Protein AF-A0A945ZBX2-F1 (afdb_mon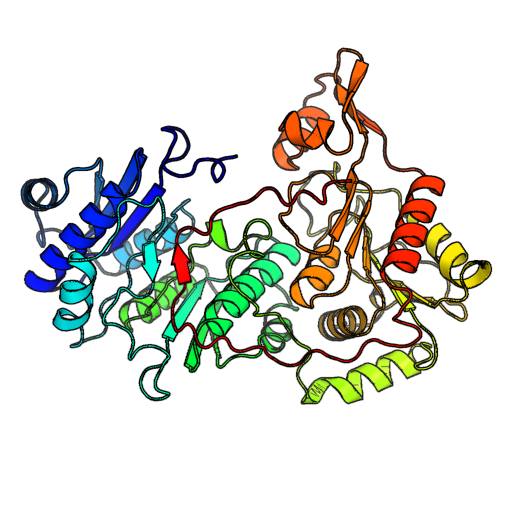omer_lite)

Sequence (472 aa):
RRWIGLGDRPDAPFRILAPLVGRDVKSLDQ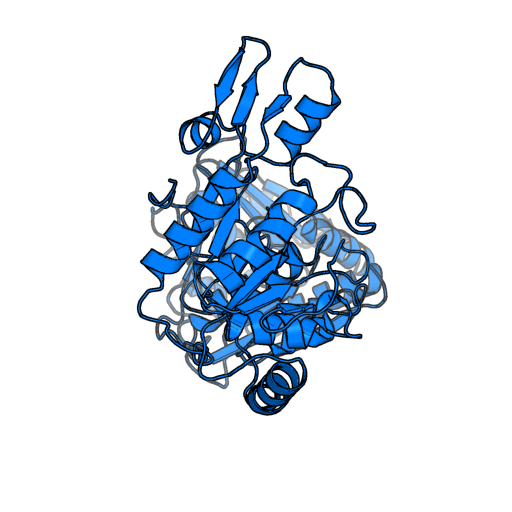VIAFASQMAAVFKYSETKFLADRGSISLEHIAALHSQPFELVFVDDEEVLVETLGDLLYEDVDFILPGDGAGETTRRTEAAIRRLGRAKQFAWPPPGWNRHGGDPSWPFRTLVPLHSISFGDFLGQIYAAAKIAAKFQYSETTFLMHDVHPYQKSLIKFFPYPCKVAVAKTNRGFKNAFVSFYRQGQEFVFPTGYSSDKFVTEMGLGTLIVPSGLRHQADETLCRAGLDPDRWFCCLHFRQPNYRYKAVSNCRDVDPERYLKSIDYVIDDLGGQVVLLGHPEMTTRPARPGFVDLSRLPNNSVLQMCAVARSRFVCCSPTGGGTMAIVLGTPLGVTDHSDFWDIGAAAFMTHTLVKPDGTRLEGQTYFESGWMTTSRTGEKLADGTGFSLIKRSESDLRQAIDHMVRETREVLVWRNYREPTYGPENRFDWPFTIGLNPTFI

Secondary structure (DSSP, 8-state):
-TTTTTTTBTTBPEEEEEE-TT--HHHHHHHHHHHHHHHHTSSSEEEEEEEETTT--HHHHHHH--S-EEEEEE-SHHHHHHHHHHHTTS--SEEPPP--TT-HHHHHHHHTT---SSSSEEESPTT-TTTTTBTTB-EEEEEEE--SSHHHHHHHHHHHHHHHTTSSSEEEEEEEE--STTHHHHGGG--S-EEEEEESSHHHHHHHHHHHHHTT-SEE--GGGSSTTS-GGG-S------HHHHHHHHHHHHHTT--TTS-EEEEE---TT-TTS-S--TT---HHHHHHHHHIIIIIS--EEEE-S-TTS-----BTTEEEGGGSTTTHHHHHHHHHHSS-EEESSSHHHHHHHHHT--EEEEEE-S----TTEEEEEPEEE-TTS-EE-HHHHHHTT---HHHHHHHHHTTSS-EEEPPPHHHHHHHHHHHHHHTTT--SPPPPPPP---S---EEESPP----S---

Structure (mmCIF, N/CA/C/O backbone):
data_AF-A0A945ZBX2-F1
#
_entry.id   AF-A0A945ZBX2-F1
#
loop_
_atom_site.group_PDB
_atom_site.id
_atom_site.type_symbol
_atom_site.label_atom_id
_atom_site.label_alt_id
_atom_site.label_comp_id
_atom_site.label_asym_id
_atom_site.label_entity_id
_atom_site.label_seq_id
_atom_site.pdbx_PDB_ins_code
_atom_site.Cartn_x
_atom_site.Cartn_y
_atom_site.Cartn_z
_atom_site.occupancy
_atom_site.B_iso_or_equiv
_atom_site.auth_seq_id
_atom_site.auth_comp_id
_atom_site.auth_asym_id
_atom_site.auth_atom_id
_atom_site.pdbx_PDB_model_num
ATOM 1 N N . ARG A 1 1 ? 2.105 15.242 -2.838 1.00 59.25 1 ARG A N 1
ATOM 2 C CA . ARG A 1 1 ? 2.509 16.492 -3.534 1.00 59.25 1 ARG A CA 1
ATOM 3 C C . ARG A 1 1 ? 3.197 16.210 -4.861 1.00 59.25 1 ARG A C 1
ATOM 5 O O . ARG A 1 1 ? 2.640 16.659 -5.844 1.00 59.25 1 ARG A O 1
ATOM 12 N N . ARG A 1 2 ? 4.314 15.457 -4.920 1.00 69.44 2 ARG A N 1
ATOM 13 C CA . ARG A 1 2 ? 4.956 15.071 -6.200 1.00 69.44 2 ARG A CA 1
ATOM 14 C C . ARG A 1 2 ? 3.941 14.532 -7.216 1.00 69.44 2 ARG A C 1
ATOM 16 O O . ARG A 1 2 ? 3.861 15.025 -8.325 1.00 69.44 2 ARG A O 1
ATOM 23 N N . TRP A 1 3 ? 3.084 13.619 -6.780 1.00 70.94 3 TRP A N 1
ATOM 24 C CA . TRP A 1 3 ? 2.081 13.007 -7.647 1.00 70.94 3 TRP A CA 1
ATOM 25 C C . TRP A 1 3 ? 0.951 13.931 -8.125 1.00 70.94 3 TRP A C 1
ATOM 27 O O . TRP A 1 3 ? 0.306 13.654 -9.131 1.00 70.94 3 TRP A O 1
ATOM 37 N N . ILE A 1 4 ? 0.710 15.042 -7.419 1.00 71.75 4 ILE A N 1
ATOM 38 C CA . ILE A 1 4 ? -0.280 16.037 -7.837 1.00 71.75 4 ILE A CA 1
ATOM 39 C C . ILE A 1 4 ? 0.365 16.874 -8.944 1.00 71.75 4 ILE A C 1
ATOM 41 O O . ILE A 1 4 ? 1.291 17.653 -8.693 1.00 71.75 4 ILE A O 1
ATOM 45 N N . GLY A 1 5 ? -0.125 16.685 -10.169 1.00 73.88 5 GLY A N 1
ATOM 46 C CA . GLY A 1 5 ? 0.498 17.249 -11.363 1.00 73.88 5 GLY A CA 1
ATOM 47 C C . GLY A 1 5 ? 1.839 16.588 -11.688 1.00 73.88 5 GLY A C 1
ATOM 48 O O . GLY A 1 5 ? 2.775 17.289 -12.078 1.00 73.88 5 GLY A O 1
ATOM 49 N N . LEU A 1 6 ? 1.955 15.267 -11.486 1.00 82.94 6 LEU A N 1
ATOM 50 C CA . LEU A 1 6 ? 3.110 14.498 -11.952 1.00 82.94 6 LEU A CA 1
ATOM 51 C C . LEU A 1 6 ? 3.303 14.723 -13.455 1.00 82.94 6 LEU A C 1
ATOM 53 O O . LEU A 1 6 ? 2.370 14.578 -14.241 1.00 82.94 6 LEU A O 1
ATOM 57 N N . GLY A 1 7 ? 4.512 15.111 -13.839 1.00 86.81 7 GLY A N 1
ATOM 58 C CA . GLY A 1 7 ? 4.860 15.455 -15.209 1.00 86.81 7 GLY A CA 1
ATOM 59 C C . GLY A 1 7 ? 4.321 16.805 -15.695 1.00 86.81 7 GLY A C 1
ATOM 60 O O . GLY A 1 7 ? 4.621 17.198 -16.818 1.00 86.81 7 GLY A O 1
ATOM 61 N N . ASP A 1 8 ? 3.577 17.555 -14.874 1.00 86.62 8 ASP A N 1
ATOM 62 C CA . ASP A 1 8 ? 3.074 18.901 -15.196 1.00 86.62 8 ASP A CA 1
ATOM 63 C C . ASP A 1 8 ? 3.903 20.026 -14.566 1.00 86.62 8 ASP A C 1
ATOM 65 O O . ASP A 1 8 ? 3.742 21.198 -14.932 1.00 86.62 8 ASP A O 1
ATOM 69 N N . ARG A 1 9 ? 4.785 19.691 -13.616 1.00 89.00 9 ARG A N 1
ATOM 70 C CA . ARG A 1 9 ? 5.603 20.650 -12.865 1.00 89.00 9 ARG A CA 1
ATOM 71 C C . ARG A 1 9 ? 7.078 20.223 -12.858 1.00 89.00 9 ARG A C 1
ATOM 73 O O . ARG A 1 9 ? 7.351 19.028 -12.772 1.00 89.00 9 ARG A O 1
ATOM 80 N N . PRO A 1 10 ? 8.031 21.171 -12.912 1.00 89.88 10 PRO A N 1
ATOM 81 C CA . PRO A 1 10 ? 9.458 20.848 -12.962 1.00 89.88 10 PRO A CA 1
ATOM 82 C C . PRO A 1 10 ? 9.982 20.223 -11.660 1.00 89.88 10 PRO A C 1
ATOM 84 O O . PRO A 1 10 ? 10.954 19.484 -11.695 1.00 89.88 10 PRO A O 1
ATOM 87 N N . ASP A 1 11 ? 9.337 20.477 -10.516 1.00 86.00 11 ASP A N 1
ATOM 88 C CA . ASP A 1 11 ? 9.649 19.846 -9.223 1.00 86.00 11 ASP A CA 1
ATOM 89 C C . ASP A 1 11 ? 9.048 18.435 -9.073 1.00 86.00 11 ASP A C 1
ATOM 91 O O . ASP A 1 11 ? 9.233 17.780 -8.046 1.00 86.00 11 ASP A O 1
ATOM 95 N N . ALA A 1 12 ? 8.293 17.974 -10.073 1.00 87.25 12 ALA A N 1
ATOM 96 C CA . ALA A 1 12 ? 7.653 16.667 -10.100 1.00 87.25 12 ALA A CA 1
ATOM 97 C C . ALA A 1 12 ? 7.642 16.069 -11.522 1.00 87.25 12 ALA A C 1
ATOM 99 O O . ALA A 1 12 ? 6.562 15.796 -12.055 1.00 87.25 12 ALA A O 1
ATOM 100 N N . PRO A 1 13 ? 8.814 15.882 -12.156 1.00 92.19 13 PRO A N 1
ATOM 101 C CA . PRO A 1 13 ? 8.886 15.282 -13.481 1.00 92.19 13 PRO A CA 1
ATOM 102 C C . PRO A 1 13 ? 8.440 13.817 -13.437 1.00 92.19 13 PRO A C 1
ATOM 104 O O . PRO A 1 13 ? 8.560 13.153 -12.404 1.00 92.19 13 PRO A O 1
ATOM 107 N N . PHE A 1 14 ? 7.946 13.319 -14.571 1.00 91.44 14 PHE A N 1
ATOM 108 C CA . PHE A 1 14 ? 7.726 11.887 -14.765 1.00 91.44 14 PHE A CA 1
ATOM 109 C C . PHE A 1 14 ? 9.063 11.200 -15.070 1.00 91.44 14 PHE A C 1
ATOM 111 O O . PHE A 1 14 ? 9.711 11.519 -16.068 1.00 91.44 14 PHE A O 1
ATOM 118 N N . ARG A 1 15 ? 9.494 10.283 -14.205 1.00 93.25 15 ARG A N 1
ATOM 119 C CA . ARG A 1 15 ? 10.819 9.654 -14.254 1.00 93.25 15 ARG A CA 1
ATOM 120 C C . ARG A 1 15 ? 10.764 8.271 -14.887 1.00 93.25 15 ARG A C 1
ATOM 122 O O . ARG A 1 15 ? 10.109 7.368 -14.369 1.00 93.25 15 ARG A O 1
ATOM 129 N N . ILE A 1 16 ? 11.495 8.089 -15.977 1.00 93.88 16 ILE A N 1
ATOM 130 C CA . ILE A 1 16 ? 11.540 6.851 -16.756 1.00 93.88 16 ILE A CA 1
ATOM 131 C C . ILE A 1 16 ? 12.914 6.210 -16.584 1.00 93.88 16 ILE A C 1
ATOM 133 O O . ILE A 1 16 ? 13.934 6.843 -16.843 1.00 93.88 16 ILE A O 1
ATOM 137 N N . LEU A 1 17 ? 12.943 4.933 -16.211 1.00 94.56 17 LEU A N 1
ATOM 138 C CA . LEU A 1 17 ? 14.134 4.098 -16.277 1.00 94.56 17 LEU A CA 1
ATOM 139 C C . LEU A 1 17 ? 14.060 3.206 -17.517 1.00 94.56 17 LEU A C 1
ATOM 141 O O . LEU A 1 17 ? 13.134 2.406 -17.672 1.00 94.56 17 LEU A O 1
ATOM 145 N N . ALA A 1 18 ? 15.059 3.329 -18.388 1.00 94.19 18 ALA A N 1
ATOM 146 C CA . ALA A 1 18 ? 15.155 2.626 -19.659 1.00 94.19 18 ALA A CA 1
ATOM 147 C C . ALA A 1 18 ? 16.436 1.771 -19.728 1.00 94.19 18 ALA A C 1
ATOM 149 O O . ALA A 1 18 ? 17.449 2.220 -20.272 1.00 94.19 18 ALA A O 1
ATOM 150 N N . PRO A 1 19 ? 16.432 0.537 -19.186 1.00 92.56 19 PRO A N 1
ATOM 151 C CA . PRO A 1 19 ? 17.583 -0.350 -19.296 1.00 92.56 19 PRO A CA 1
ATOM 152 C C . PRO A 1 19 ? 17.767 -0.854 -20.733 1.00 92.56 19 PRO A C 1
ATOM 154 O O . PRO A 1 19 ? 16.916 -1.554 -21.288 1.00 92.56 19 PRO A O 1
ATOM 157 N N . LEU A 1 20 ? 18.905 -0.495 -21.319 1.00 91.50 20 LEU A N 1
ATOM 158 C CA . LEU A 1 20 ? 19.387 -0.839 -22.658 1.00 91.50 20 LEU A CA 1
ATOM 159 C C . LEU A 1 20 ? 20.362 -2.032 -22.655 1.00 91.50 20 LEU A C 1
ATOM 161 O O . LEU A 1 20 ? 20.727 -2.548 -23.704 1.00 91.50 20 LEU A O 1
ATOM 165 N N . VAL A 1 21 ? 20.771 -2.474 -21.470 1.00 87.38 21 VAL A N 1
ATOM 166 C CA . VAL A 1 21 ? 21.785 -3.511 -21.250 1.00 87.38 21 VAL A CA 1
ATOM 167 C C . VAL A 1 21 ? 21.416 -4.849 -21.892 1.00 87.38 21 VAL A C 1
ATOM 169 O O . VAL A 1 21 ? 20.312 -5.361 -21.690 1.00 87.38 21 VAL A O 1
ATOM 172 N N . GLY A 1 22 ? 22.363 -5.435 -22.627 1.00 83.81 22 GLY A N 1
ATOM 173 C CA . GLY A 1 22 ? 22.236 -6.744 -23.269 1.00 83.81 22 GLY A CA 1
ATOM 174 C C . GLY A 1 22 ? 21.294 -6.792 -24.476 1.00 83.81 22 GLY A C 1
ATOM 175 O O . GLY A 1 22 ? 20.935 -7.888 -24.911 1.00 83.81 22 GLY A O 1
ATOM 176 N N . ARG A 1 23 ? 20.868 -5.640 -25.010 1.00 86.62 23 ARG A N 1
ATOM 177 C CA . ARG A 1 23 ? 19.965 -5.558 -26.168 1.00 86.62 23 ARG A CA 1
ATOM 178 C C . ARG A 1 23 ? 20.738 -5.471 -27.485 1.00 86.62 23 ARG A C 1
ATOM 180 O O . ARG A 1 23 ? 21.802 -4.862 -27.559 1.00 86.62 23 ARG A O 1
ATOM 187 N N . ASP A 1 24 ? 20.176 -6.046 -28.550 1.00 84.94 24 ASP A N 1
ATOM 188 C CA . ASP A 1 24 ? 20.675 -5.812 -29.909 1.00 84.94 24 ASP A CA 1
ATOM 189 C C . ASP A 1 24 ? 20.341 -4.390 -30.400 1.00 84.94 24 ASP A C 1
ATOM 191 O O . ASP A 1 24 ? 19.441 -3.732 -29.877 1.00 84.94 24 ASP A O 1
ATOM 195 N N . VAL A 1 25 ? 21.044 -3.915 -31.435 1.00 82.00 25 VAL A N 1
ATOM 196 C CA . VAL A 1 25 ? 20.898 -2.541 -31.963 1.00 82.00 25 VAL A CA 1
ATOM 197 C C . VAL A 1 25 ? 19.453 -2.205 -32.343 1.00 82.00 25 VAL A C 1
ATOM 199 O O . VAL A 1 25 ? 18.970 -1.116 -32.045 1.00 82.00 25 VAL A O 1
ATOM 202 N N . LYS A 1 26 ? 18.724 -3.145 -32.956 1.00 81.44 26 LYS A N 1
ATOM 203 C CA . LYS A 1 26 ? 17.332 -2.902 -33.354 1.00 81.44 26 LYS A CA 1
ATOM 204 C C . LYS A 1 26 ? 16.434 -2.717 -32.125 1.00 81.44 26 LYS A C 1
ATOM 206 O O . LYS A 1 26 ? 15.546 -1.865 -32.131 1.00 81.44 26 LYS A O 1
ATOM 211 N N . SER A 1 27 ? 16.655 -3.512 -31.087 1.00 83.00 27 SER A N 1
ATOM 212 C CA . SER A 1 27 ? 15.921 -3.452 -29.825 1.00 83.00 27 SER A CA 1
ATOM 213 C C . SER A 1 27 ? 16.278 -2.185 -29.038 1.00 83.00 27 SER A C 1
ATOM 215 O O . SER A 1 27 ? 15.389 -1.571 -28.454 1.00 83.00 27 SER A O 1
ATOM 217 N N . LEU A 1 28 ? 17.536 -1.729 -29.092 1.00 88.31 28 LEU A N 1
ATOM 218 C CA . LEU A 1 28 ? 17.980 -0.454 -28.513 1.00 88.31 28 LEU A CA 1
ATOM 219 C C . LEU A 1 28 ? 17.198 0.736 -29.083 1.00 88.31 28 LEU A C 1
ATOM 221 O O . LEU A 1 28 ? 16.552 1.461 -28.323 1.00 88.31 28 LEU A O 1
ATOM 225 N N . ASP A 1 29 ? 17.192 0.900 -30.408 1.00 89.88 29 ASP A N 1
ATOM 226 C CA . ASP A 1 29 ? 16.507 2.014 -31.083 1.00 89.88 29 ASP A CA 1
ATOM 227 C C . ASP A 1 29 ? 15.022 2.064 -30.730 1.00 89.88 29 ASP A C 1
ATOM 229 O O . ASP A 1 29 ? 14.445 3.124 -30.478 1.00 89.88 29 ASP A O 1
ATOM 233 N N . GLN A 1 30 ? 14.400 0.890 -30.674 1.00 84.75 30 GLN A N 1
ATOM 234 C CA . GLN A 1 30 ? 12.998 0.737 -30.331 1.00 84.75 30 GLN A CA 1
ATOM 235 C C . GLN A 1 30 ? 12.685 1.183 -28.899 1.00 84.75 30 GLN A C 1
ATOM 237 O O . GLN A 1 30 ? 11.683 1.864 -28.675 1.00 84.75 30 GLN A O 1
ATOM 242 N N . VAL A 1 31 ? 13.529 0.820 -27.935 1.00 88.88 31 VAL A N 1
ATOM 243 C CA . VAL A 1 31 ? 13.362 1.204 -26.527 1.00 88.88 31 VAL A CA 1
ATOM 244 C C . VAL A 1 31 ? 13.555 2.702 -26.353 1.00 88.88 31 VAL A C 1
ATOM 246 O O . VAL A 1 31 ? 12.759 3.335 -25.663 1.00 88.88 31 VAL A O 1
ATOM 249 N N . ILE A 1 32 ? 14.557 3.286 -27.015 1.00 93.00 32 ILE A N 1
ATOM 250 C CA . ILE A 1 32 ? 14.827 4.729 -26.961 1.00 93.00 32 ILE A CA 1
ATOM 251 C C . ILE A 1 32 ? 13.672 5.514 -27.579 1.00 93.00 32 ILE A C 1
ATOM 253 O O . ILE A 1 32 ? 13.165 6.454 -26.962 1.00 93.00 32 ILE A O 1
ATOM 257 N N . ALA A 1 33 ? 13.202 5.091 -28.755 1.00 89.69 33 ALA A N 1
ATOM 258 C CA . ALA A 1 33 ? 12.054 5.701 -29.413 1.00 89.69 33 ALA A CA 1
ATOM 259 C C . ALA A 1 33 ? 10.798 5.617 -28.534 1.00 89.69 33 ALA A C 1
ATOM 261 O O . ALA A 1 33 ? 10.074 6.602 -28.387 1.00 89.69 33 ALA A O 1
ATOM 262 N N . PHE A 1 34 ? 10.549 4.467 -27.902 1.00 87.88 34 PHE A N 1
ATOM 263 C CA . PHE A 1 34 ? 9.404 4.299 -27.014 1.00 87.88 34 PHE A CA 1
ATOM 264 C C . PHE A 1 34 ? 9.518 5.154 -25.741 1.00 87.88 34 PHE A C 1
ATOM 266 O O . PHE A 1 34 ? 8.560 5.843 -25.384 1.00 87.88 34 PHE A O 1
ATOM 273 N N . ALA A 1 35 ? 10.694 5.198 -25.107 1.00 91.81 35 ALA A N 1
ATOM 274 C CA . ALA A 1 35 ? 10.971 6.090 -23.982 1.00 91.81 35 ALA A CA 1
ATOM 275 C C . ALA A 1 35 ? 10.749 7.562 -24.365 1.00 91.81 35 ALA A C 1
ATOM 277 O O . ALA A 1 35 ? 10.141 8.310 -23.605 1.00 91.81 35 ALA A O 1
ATOM 278 N N . SER A 1 36 ? 11.173 7.974 -25.568 1.00 92.06 36 SER A N 1
ATOM 279 C CA . SER A 1 36 ? 10.947 9.335 -26.076 1.00 92.06 36 SER A CA 1
ATOM 280 C C . SER A 1 36 ? 9.472 9.668 -26.236 1.00 92.06 36 SER A C 1
ATOM 282 O O . SER A 1 36 ? 9.055 10.777 -25.907 1.00 92.06 36 SER A O 1
ATOM 284 N N . GLN A 1 37 ? 8.667 8.734 -26.735 1.00 87.75 37 GLN A N 1
ATOM 285 C CA . GLN A 1 37 ? 7.233 8.963 -26.877 1.00 87.75 37 GLN A CA 1
ATOM 286 C C . GLN A 1 37 ? 6.526 9.031 -25.531 1.00 87.75 37 GLN A C 1
ATOM 288 O O . GLN A 1 37 ? 5.668 9.887 -25.346 1.00 87.75 37 GLN A O 1
ATOM 293 N N . MET A 1 38 ? 6.899 8.160 -24.590 1.00 88.38 38 MET A N 1
ATOM 294 C CA . MET A 1 38 ? 6.379 8.207 -23.227 1.00 88.38 38 MET A CA 1
ATOM 295 C C . MET A 1 38 ? 6.737 9.533 -22.556 1.00 88.38 38 MET A C 1
ATOM 297 O O . MET A 1 38 ? 5.865 10.185 -21.998 1.00 88.38 38 MET A O 1
ATOM 301 N N . ALA A 1 39 ? 7.990 9.970 -22.668 1.00 91.62 39 ALA A N 1
ATOM 302 C CA . ALA A 1 39 ? 8.446 11.253 -22.149 1.00 91.62 39 ALA A CA 1
ATOM 303 C C . ALA A 1 39 ? 7.646 12.428 -22.748 1.00 91.62 39 ALA A C 1
ATOM 305 O O . ALA A 1 39 ? 7.206 13.312 -22.020 1.00 91.62 39 ALA A O 1
ATOM 306 N N . ALA A 1 40 ? 7.357 12.389 -24.054 1.00 90.56 40 ALA A N 1
ATOM 307 C CA . ALA A 1 40 ? 6.588 13.420 -24.756 1.00 90.56 40 ALA A CA 1
ATOM 308 C C . ALA A 1 40 ? 5.103 13.520 -24.348 1.00 90.56 40 ALA A C 1
ATOM 310 O O . ALA A 1 40 ? 4.450 14.508 -24.691 1.00 90.56 40 ALA A O 1
ATOM 311 N N . VAL A 1 41 ? 4.561 12.533 -23.623 1.00 87.94 41 VAL A N 1
ATOM 312 C CA . VAL A 1 41 ? 3.219 12.618 -23.016 1.00 87.94 41 VAL A CA 1
ATOM 313 C C . VAL A 1 41 ? 3.186 13.644 -21.874 1.00 87.94 41 VAL A C 1
ATOM 315 O O . VAL A 1 41 ? 2.139 14.235 -21.597 1.00 87.94 41 VAL A O 1
ATOM 318 N N . PHE A 1 42 ? 4.327 13.888 -21.227 1.00 88.94 42 PHE A N 1
ATOM 319 C CA . PHE A 1 42 ? 4.445 14.762 -20.066 1.00 88.94 42 PHE A CA 1
ATOM 320 C C . PHE A 1 42 ? 5.095 16.095 -20.440 1.00 88.94 42 PHE A C 1
ATOM 322 O O . PHE A 1 42 ? 5.920 16.186 -21.346 1.00 88.94 42 PHE A O 1
ATOM 329 N N . LYS A 1 43 ? 4.732 17.161 -19.718 1.00 91.62 43 LYS A N 1
ATOM 330 C CA . LYS A 1 43 ? 5.362 18.479 -19.886 1.00 91.62 43 LYS A CA 1
ATOM 331 C C . LYS A 1 43 ? 6.791 18.487 -19.334 1.00 91.62 43 LYS A C 1
ATOM 333 O O . LYS A 1 43 ? 7.653 19.162 -19.887 1.00 91.62 43 LYS A O 1
ATOM 338 N N . TYR A 1 44 ? 7.015 17.763 -18.240 1.00 93.19 44 TYR A N 1
ATOM 339 C CA . TYR A 1 44 ? 8.315 17.556 -17.615 1.00 93.19 44 TYR A CA 1
ATOM 340 C C . TYR A 1 44 ? 8.540 16.062 -17.409 1.00 93.19 44 TYR A C 1
ATOM 342 O O . TYR A 1 44 ? 7.754 15.387 -16.742 1.00 93.19 44 TYR A O 1
ATOM 350 N N . SER A 1 45 ? 9.634 15.553 -17.953 1.00 94.62 45 SER A N 1
ATOM 351 C CA . SER A 1 45 ? 10.041 14.160 -17.819 1.00 94.62 45 SER A CA 1
ATOM 352 C C . SER A 1 45 ? 11.554 14.070 -17.702 1.00 94.62 45 SER A C 1
ATOM 354 O O . SER A 1 45 ? 12.262 14.880 -18.299 1.00 94.62 45 SER A O 1
ATOM 356 N N . GLU A 1 46 ? 12.030 13.059 -16.990 1.00 95.31 46 GLU A N 1
ATOM 357 C CA . GLU A 1 46 ? 13.447 12.717 -16.887 1.00 95.31 46 GLU A CA 1
ATOM 358 C C . GLU A 1 46 ? 13.609 11.261 -17.313 1.00 95.31 46 GLU A C 1
ATOM 360 O O . GLU A 1 46 ? 12.934 10.382 -16.773 1.00 95.31 46 GLU A O 1
ATOM 365 N N . THR A 1 47 ? 14.493 10.993 -18.272 1.00 96.81 47 THR A N 1
ATOM 366 C CA . THR A 1 47 ? 14.778 9.619 -18.705 1.00 96.81 47 THR A CA 1
ATOM 367 C C . THR A 1 47 ? 16.188 9.227 -18.299 1.00 96.81 47 THR A C 1
ATOM 369 O O . THR A 1 47 ? 17.144 9.907 -18.657 1.00 96.81 47 THR A O 1
ATOM 372 N N . LYS A 1 48 ? 16.343 8.109 -17.592 1.00 96.75 48 LYS A N 1
ATOM 373 C CA . LYS A 1 48 ? 17.645 7.509 -17.299 1.00 96.75 48 LYS A CA 1
ATOM 374 C C . LYS A 1 48 ? 17.831 6.265 -18.160 1.00 96.75 48 LYS A C 1
ATOM 376 O O . LYS A 1 48 ? 17.098 5.285 -18.012 1.00 96.75 48 LYS A O 1
ATOM 381 N N . PHE A 1 49 ? 18.804 6.307 -19.060 1.00 96.12 49 PHE A N 1
ATOM 382 C CA . PHE A 1 49 ? 19.227 5.167 -19.864 1.00 96.12 49 PHE A CA 1
ATOM 383 C C . PHE A 1 49 ? 20.375 4.446 -19.166 1.00 96.12 49 PHE A C 1
ATOM 385 O O . PHE A 1 49 ? 21.339 5.079 -18.744 1.00 96.12 49 PHE A O 1
ATOM 392 N N . LEU A 1 50 ? 20.283 3.121 -19.067 1.00 94.75 50 LEU A N 1
ATOM 393 C CA . LEU A 1 50 ? 21.349 2.273 -18.528 1.00 94.75 50 LEU A CA 1
ATOM 394 C C . LEU A 1 50 ? 21.882 1.389 -19.653 1.00 94.75 50 LEU A C 1
ATOM 396 O O . LEU A 1 50 ? 21.123 0.554 -20.134 1.00 94.75 50 LEU A O 1
ATOM 400 N N . ALA A 1 51 ? 23.128 1.562 -20.091 1.00 94.75 51 ALA A N 1
ATOM 401 C CA . ALA A 1 51 ? 23.659 0.881 -21.278 1.00 94.75 51 ALA A CA 1
ATOM 402 C C . ALA A 1 51 ? 25.038 0.259 -21.044 1.00 94.75 51 ALA A C 1
ATOM 404 O O . ALA A 1 51 ? 25.837 0.788 -20.273 1.00 94.75 51 ALA A O 1
ATOM 405 N N . ASP A 1 52 ? 25.345 -0.826 -21.758 1.00 92.88 52 ASP A N 1
ATOM 406 C CA . ASP A 1 52 ? 26.695 -1.396 -21.770 1.00 92.88 52 ASP A CA 1
ATOM 407 C C . ASP A 1 52 ? 27.682 -0.386 -22.363 1.00 92.88 52 ASP A C 1
ATOM 409 O O . ASP A 1 52 ? 27.393 0.244 -23.393 1.00 92.88 52 ASP A O 1
ATOM 413 N N . ARG A 1 53 ? 28.860 -0.222 -21.751 1.00 93.44 53 ARG A N 1
ATOM 414 C CA . ARG A 1 53 ? 29.870 0.698 -22.289 1.00 93.44 53 ARG A CA 1
ATOM 415 C C . ARG A 1 53 ? 30.232 0.324 -23.730 1.00 93.44 53 ARG A C 1
ATOM 417 O O . ARG A 1 53 ? 30.612 -0.803 -24.025 1.00 93.44 53 ARG A O 1
ATOM 424 N N . GLY A 1 54 ? 30.131 1.302 -24.631 1.00 91.69 54 GLY A N 1
ATOM 425 C CA . GLY A 1 54 ? 30.442 1.134 -26.054 1.00 91.69 54 GLY A CA 1
ATOM 426 C C . GLY A 1 54 ? 29.316 0.534 -26.903 1.00 91.69 54 GLY A C 1
ATOM 427 O O . GLY A 1 54 ? 29.465 0.489 -28.120 1.00 91.69 54 GLY A O 1
ATOM 428 N N . SER A 1 55 ? 28.187 0.125 -26.310 1.00 90.69 55 SER A N 1
ATOM 429 C CA . SER A 1 55 ? 27.017 -0.357 -27.070 1.00 90.69 55 SER A CA 1
ATOM 430 C C . SER A 1 55 ? 26.255 0.762 -27.784 1.00 90.69 55 SER A C 1
ATOM 432 O O . SER A 1 55 ? 25.597 0.521 -28.795 1.00 90.69 55 SER A O 1
ATOM 434 N N . ILE A 1 56 ? 26.343 1.987 -27.263 1.00 94.19 56 ILE A N 1
ATOM 435 C CA . ILE A 1 56 ? 25.603 3.150 -27.743 1.00 94.19 56 ILE A CA 1
ATOM 436 C C . ILE A 1 56 ? 26.346 4.444 -27.398 1.00 94.19 56 ILE A C 1
ATOM 438 O O . ILE A 1 56 ? 27.040 4.514 -26.380 1.00 94.19 56 ILE A O 1
ATOM 442 N N . SER A 1 57 ? 26.204 5.471 -28.240 1.00 93.88 57 SER A N 1
ATOM 443 C CA . SER A 1 57 ? 26.763 6.803 -27.994 1.00 93.88 57 SER A CA 1
ATOM 444 C C . SER A 1 57 ? 25.699 7.791 -27.509 1.00 93.88 57 SER A C 1
ATOM 446 O O . SER A 1 57 ? 24.498 7.601 -27.724 1.00 93.88 57 SER A O 1
ATOM 448 N N . LEU A 1 58 ? 26.147 8.875 -26.871 1.00 94.38 58 LEU A N 1
ATOM 449 C CA . LEU A 1 58 ? 25.268 9.956 -26.428 1.00 94.38 58 LEU A CA 1
ATOM 450 C C . LEU A 1 58 ? 24.541 10.605 -27.616 1.00 94.38 58 LEU A C 1
ATOM 452 O O . LEU A 1 58 ? 23.351 10.897 -27.532 1.00 94.38 58 LEU A O 1
ATOM 456 N N . GLU A 1 59 ? 25.249 10.787 -28.730 1.00 96.19 59 GLU A N 1
ATOM 457 C CA . GLU A 1 59 ? 24.723 11.370 -29.966 1.00 96.19 59 GLU A CA 1
ATOM 458 C C . GLU A 1 59 ? 23.618 10.499 -30.565 1.00 96.19 59 GLU A C 1
ATOM 460 O O . GLU A 1 59 ? 22.616 11.026 -31.046 1.00 96.19 59 GLU A O 1
ATOM 465 N N . HIS A 1 60 ? 23.768 9.172 -30.497 1.00 95.44 60 HIS A N 1
ATOM 466 C CA . HIS A 1 60 ? 22.755 8.236 -30.979 1.00 95.44 60 HIS A CA 1
ATOM 467 C C . HIS A 1 60 ? 21.463 8.323 -30.161 1.00 95.44 60 HIS A C 1
ATOM 469 O O . HIS A 1 60 ? 20.378 8.412 -30.732 1.00 95.44 60 HIS A O 1
ATOM 475 N N . ILE A 1 61 ? 21.564 8.377 -28.826 1.00 95.44 61 ILE A N 1
ATOM 476 C CA . ILE A 1 61 ? 20.387 8.582 -27.965 1.00 95.44 61 ILE A CA 1
ATOM 477 C C . ILE A 1 61 ? 19.757 9.947 -28.247 1.00 95.44 61 ILE A C 1
ATOM 479 O O . ILE A 1 61 ? 18.547 10.022 -28.440 1.00 95.44 61 ILE A O 1
ATOM 483 N N . ALA A 1 62 ? 20.557 11.012 -28.343 1.00 95.50 62 ALA A N 1
ATOM 484 C CA . ALA A 1 62 ? 20.067 12.362 -28.620 1.00 95.50 62 ALA A CA 1
ATOM 485 C C . ALA A 1 62 ? 19.376 12.489 -29.993 1.00 95.50 62 ALA A C 1
ATOM 487 O O . ALA A 1 62 ? 18.484 13.319 -30.157 1.00 95.50 62 ALA A O 1
ATOM 488 N N . ALA A 1 63 ? 19.743 11.655 -30.973 1.00 96.06 63 ALA A N 1
ATOM 489 C CA . ALA A 1 63 ? 19.075 11.603 -32.273 1.00 96.06 63 ALA A CA 1
ATOM 490 C C . ALA A 1 63 ? 17.664 10.984 -32.207 1.00 96.06 63 ALA A C 1
ATOM 492 O O . ALA A 1 63 ? 16.827 11.275 -33.063 1.00 96.06 63 ALA A O 1
ATOM 493 N N . LEU A 1 64 ? 17.393 10.140 -31.206 1.00 93.88 64 LEU A N 1
ATOM 494 C CA . LEU A 1 64 ? 16.140 9.390 -31.059 1.00 93.88 64 LEU A CA 1
ATOM 495 C C . LEU A 1 64 ? 15.278 9.847 -29.868 1.00 93.88 64 LEU A C 1
ATOM 497 O O . LEU A 1 64 ? 14.087 9.535 -29.828 1.00 93.88 64 LEU A O 1
ATOM 501 N N . HIS A 1 65 ? 15.857 10.571 -28.908 1.00 95.75 65 HIS A N 1
ATOM 502 C CA . HIS A 1 65 ? 15.210 11.023 -27.680 1.00 95.75 65 HIS A CA 1
ATOM 503 C C . HIS A 1 65 ? 15.362 12.534 -27.499 1.00 95.75 65 HIS A C 1
ATOM 505 O O . HIS A 1 65 ? 16.461 13.044 -27.296 1.00 95.75 65 HIS A O 1
ATOM 511 N N . SER A 1 66 ? 14.243 13.259 -27.550 1.00 92.19 66 SER A N 1
ATOM 512 C CA . SER A 1 66 ? 14.251 14.728 -27.575 1.00 92.19 66 SER A CA 1
ATOM 513 C C . SER A 1 66 ? 14.131 15.405 -26.203 1.00 92.19 66 SER A C 1
ATOM 515 O O . SER A 1 66 ? 14.186 16.631 -26.138 1.00 92.19 66 SER A O 1
ATOM 517 N N . GLN A 1 67 ? 13.882 14.652 -25.128 1.00 93.75 67 GLN A N 1
ATOM 518 C CA . GLN A 1 67 ? 13.694 15.179 -23.766 1.00 93.75 67 GLN A CA 1
ATOM 519 C C . GLN A 1 67 ? 14.996 15.100 -22.948 1.00 93.75 67 GLN A C 1
ATOM 521 O O . GLN A 1 67 ? 15.915 14.387 -23.352 1.00 93.75 67 GLN A O 1
ATOM 526 N N . PRO A 1 68 ? 15.114 15.817 -21.810 1.00 93.94 68 PRO A N 1
ATOM 527 C CA . PRO A 1 68 ? 16.268 15.686 -20.925 1.00 93.94 68 PRO A CA 1
ATOM 528 C C . PRO A 1 68 ? 16.484 14.234 -20.489 1.00 93.94 68 PRO A C 1
ATOM 530 O O . PRO A 1 68 ? 15.552 13.561 -20.034 1.00 93.94 68 PRO A O 1
ATOM 533 N N . PHE A 1 69 ? 17.724 13.762 -20.612 1.00 97.00 69 PHE A N 1
ATOM 534 C CA . PHE A 1 69 ? 18.081 12.403 -20.238 1.00 97.00 69 PHE A CA 1
ATOM 535 C C . PHE A 1 69 ? 19.464 12.309 -19.590 1.00 97.00 69 PHE A C 1
ATOM 537 O O . PHE A 1 69 ? 20.335 13.151 -19.805 1.00 97.00 69 PHE A O 1
ATOM 544 N N . GLU A 1 70 ? 19.650 11.247 -18.814 1.00 96.50 70 GLU A N 1
ATOM 545 C CA . GLU A 1 70 ? 20.916 10.822 -18.227 1.00 96.50 70 GLU A CA 1
ATOM 546 C C . GLU A 1 70 ? 21.306 9.466 -18.827 1.00 96.50 70 GLU A C 1
ATOM 548 O O . GLU A 1 70 ? 20.464 8.575 -18.953 1.00 96.50 70 GLU A O 1
ATOM 553 N N . LEU A 1 71 ? 22.574 9.302 -19.206 1.00 96.12 71 LEU A N 1
ATOM 554 C CA . LEU A 1 71 ? 23.125 8.029 -19.668 1.00 96.12 71 LEU A CA 1
ATOM 555 C C . LEU A 1 71 ? 24.106 7.496 -18.625 1.00 96.12 71 LEU A C 1
ATOM 557 O O . LEU A 1 71 ? 25.148 8.101 -18.378 1.00 96.12 71 LEU A O 1
ATOM 561 N N . VAL A 1 72 ? 23.776 6.344 -18.051 1.00 95.31 72 VAL A N 1
ATOM 562 C CA . VAL A 1 72 ? 24.614 5.617 -17.101 1.00 95.31 72 VAL A CA 1
ATOM 563 C C . VAL A 1 72 ? 25.202 4.403 -17.809 1.00 95.31 72 VAL A C 1
ATOM 565 O O . VAL A 1 72 ? 24.470 3.560 -18.334 1.00 95.31 72 VAL A O 1
ATOM 568 N N . PHE A 1 73 ? 26.529 4.314 -17.837 1.00 95.06 73 PHE A N 1
ATOM 569 C CA . PHE A 1 73 ? 27.221 3.159 -18.400 1.00 95.06 73 PHE A CA 1
ATOM 570 C C . PHE A 1 73 ? 27.430 2.077 -17.345 1.00 95.06 73 PHE A C 1
ATOM 572 O O . PHE A 1 73 ? 27.804 2.378 -16.212 1.00 95.06 73 PHE A O 1
ATOM 579 N N . VAL A 1 74 ? 27.235 0.823 -17.746 1.00 94.19 74 VAL A N 1
ATOM 580 C CA . VAL A 1 74 ? 27.635 -0.357 -16.974 1.00 94.19 74 VAL A CA 1
ATOM 581 C C . VAL A 1 74 ? 28.829 -1.017 -17.652 1.00 94.19 74 VAL A C 1
ATOM 583 O O . VAL A 1 74 ? 28.850 -1.192 -18.873 1.00 94.19 74 VAL A O 1
ATOM 586 N N . ASP A 1 75 ? 29.845 -1.324 -16.850 1.00 91.75 75 ASP A N 1
ATOM 587 C CA . ASP A 1 75 ? 31.113 -1.887 -17.329 1.00 91.75 75 ASP A CA 1
ATOM 588 C C . ASP A 1 75 ? 31.107 -3.416 -17.289 1.00 91.75 75 ASP A C 1
ATOM 590 O O . ASP A 1 75 ? 31.726 -4.072 -18.127 1.00 91.75 75 ASP A O 1
ATOM 594 N N . ASP A 1 76 ? 30.381 -3.978 -16.326 1.00 92.12 76 ASP A N 1
ATOM 595 C CA . ASP A 1 76 ? 30.243 -5.409 -16.122 1.00 92.12 76 ASP A CA 1
ATOM 596 C C . ASP A 1 76 ? 28.920 -5.750 -15.411 1.00 92.12 76 ASP A C 1
ATOM 598 O O . ASP A 1 76 ? 28.107 -4.887 -15.062 1.00 92.12 76 ASP A O 1
ATOM 602 N N . GLU A 1 77 ? 28.705 -7.049 -15.207 1.00 89.12 77 GLU A N 1
ATOM 603 C CA . GLU A 1 77 ? 27.520 -7.595 -14.547 1.00 89.12 77 GLU A CA 1
ATOM 604 C C . GLU A 1 77 ? 27.391 -7.153 -13.078 1.00 89.12 77 GLU A C 1
ATOM 606 O O . GLU A 1 77 ? 26.277 -6.981 -12.587 1.00 89.12 77 GLU A O 1
ATOM 611 N N . GLU A 1 78 ? 28.500 -6.961 -12.359 1.00 91.44 78 GLU A N 1
ATOM 612 C CA . GLU A 1 78 ? 28.475 -6.529 -10.959 1.00 91.44 78 GLU A CA 1
ATOM 613 C C . GLU A 1 78 ? 28.031 -5.067 -10.858 1.00 91.44 78 GLU A C 1
ATOM 615 O O . GLU A 1 78 ? 27.128 -4.751 -10.079 1.00 91.44 78 GLU A O 1
ATOM 620 N N . VAL A 1 79 ? 28.575 -4.198 -11.713 1.00 90.50 79 VAL A N 1
ATOM 621 C CA . VAL A 1 79 ? 28.149 -2.799 -11.838 1.00 90.50 79 VAL A CA 1
ATOM 622 C C . VAL A 1 79 ? 26.685 -2.718 -12.260 1.00 90.50 79 VAL A C 1
ATOM 624 O O . VAL A 1 79 ? 25.944 -1.904 -11.708 1.00 90.50 79 VAL A O 1
ATOM 627 N N . LEU A 1 80 ? 26.228 -3.572 -13.180 1.00 90.31 80 LEU A N 1
ATOM 628 C CA . LEU A 1 80 ? 24.817 -3.645 -13.559 1.00 90.31 80 LEU A CA 1
ATOM 629 C C . LEU A 1 80 ? 23.919 -3.980 -12.369 1.00 90.31 80 LEU A C 1
ATOM 631 O O . LEU A 1 80 ? 22.911 -3.306 -12.158 1.00 90.31 80 LEU A O 1
ATOM 635 N N . VAL A 1 81 ? 24.257 -5.028 -11.617 1.00 90.25 81 VAL A N 1
ATOM 636 C CA . VAL A 1 81 ? 23.490 -5.463 -10.446 1.00 90.25 81 VAL A CA 1
ATOM 637 C C . VAL A 1 81 ? 23.384 -4.341 -9.428 1.00 90.25 81 VAL A C 1
ATOM 639 O O . VAL A 1 81 ? 22.284 -4.052 -8.952 1.00 90.25 81 VAL A O 1
ATOM 642 N N . GLU A 1 82 ? 24.510 -3.712 -9.093 1.00 90.94 82 GLU A N 1
ATOM 643 C CA . GLU A 1 82 ? 24.528 -2.634 -8.113 1.00 90.94 82 GLU A CA 1
ATOM 644 C C . GLU A 1 82 ? 23.731 -1.431 -8.616 1.00 90.94 82 GLU A C 1
ATOM 646 O O . GLU A 1 82 ? 22.811 -1.005 -7.919 1.00 90.94 82 GLU A O 1
ATOM 651 N N . THR A 1 83 ? 23.983 -0.986 -9.852 1.00 88.62 83 THR A N 1
ATOM 652 C CA . THR A 1 83 ? 23.322 0.177 -10.458 1.00 88.62 83 THR A CA 1
ATOM 653 C C . THR A 1 83 ? 21.823 -0.043 -10.601 1.00 88.62 83 THR A C 1
ATOM 655 O O . THR A 1 83 ? 21.037 0.710 -10.043 1.00 88.62 83 THR A O 1
ATOM 658 N N . LEU A 1 84 ? 21.388 -1.090 -11.307 1.00 85.81 84 LEU A N 1
ATOM 659 C CA . LEU A 1 84 ? 19.964 -1.345 -11.526 1.00 85.81 84 LEU A CA 1
ATOM 660 C C . LEU A 1 84 ? 19.236 -1.622 -10.204 1.00 85.81 84 LEU A C 1
ATOM 662 O O . LEU A 1 84 ? 18.092 -1.209 -10.036 1.00 85.81 84 LEU A O 1
ATOM 666 N N . GLY A 1 85 ? 19.908 -2.278 -9.256 1.00 85.19 85 GLY A N 1
ATOM 667 C CA . GLY A 1 85 ? 19.401 -2.475 -7.906 1.00 85.19 85 GLY A CA 1
ATOM 668 C C . GLY A 1 85 ? 19.237 -1.173 -7.120 1.00 85.19 85 GLY A C 1
ATOM 669 O O . GLY A 1 85 ? 18.238 -1.022 -6.425 1.00 85.19 85 GLY A O 1
ATOM 670 N N . ASP A 1 86 ? 20.175 -0.233 -7.238 1.00 86.56 86 ASP A N 1
ATOM 671 C CA . ASP A 1 86 ? 20.093 1.081 -6.589 1.00 86.56 86 ASP A CA 1
ATOM 672 C C . ASP A 1 86 ? 19.030 1.974 -7.226 1.00 86.56 86 ASP A C 1
ATOM 674 O O . ASP A 1 86 ? 18.281 2.648 -6.519 1.00 86.56 86 ASP A O 1
ATOM 678 N N . LEU A 1 87 ? 18.868 1.890 -8.547 1.00 84.12 87 LEU A N 1
ATOM 679 C CA . LEU A 1 87 ? 17.819 2.594 -9.280 1.00 84.12 87 LEU A CA 1
ATOM 680 C C . LEU A 1 87 ? 16.400 2.147 -8.885 1.00 84.12 87 LEU A C 1
ATOM 682 O O . LEU A 1 87 ? 15.450 2.889 -9.116 1.00 84.12 87 LEU A O 1
ATOM 686 N N . LEU A 1 88 ? 16.227 0.982 -8.246 1.00 77.25 88 LEU A N 1
ATOM 687 C CA . LEU A 1 88 ? 14.939 0.606 -7.643 1.00 77.25 88 LEU A CA 1
ATOM 688 C C . LEU A 1 88 ? 14.611 1.382 -6.379 1.00 77.25 88 LEU A C 1
ATOM 690 O O . LEU A 1 88 ? 13.441 1.448 -6.010 1.00 77.25 88 LEU A O 1
ATOM 694 N N . TYR A 1 89 ? 15.626 1.889 -5.687 1.00 80.69 89 TYR A N 1
ATOM 695 C CA . TYR A 1 89 ? 15.458 2.758 -4.527 1.00 80.69 89 TYR A CA 1
ATOM 696 C C . TYR A 1 89 ? 15.381 4.223 -4.927 1.00 80.69 89 TYR A C 1
ATOM 698 O O . TYR A 1 89 ? 14.968 5.057 -4.121 1.00 80.69 89 TYR A O 1
ATOM 706 N N . GLU A 1 90 ? 15.756 4.535 -6.165 1.00 83.19 90 GLU A N 1
ATOM 707 C CA . GLU A 1 90 ? 15.455 5.823 -6.742 1.00 83.19 90 GLU A CA 1
ATOM 708 C C . GLU A 1 90 ? 13.961 5.982 -7.004 1.00 83.19 90 GLU A C 1
ATOM 710 O O . GLU A 1 90 ? 13.160 5.054 -7.116 1.00 83.19 90 GLU A O 1
ATOM 715 N N . ASP A 1 91 ? 13.598 7.244 -7.107 1.00 81.12 91 ASP A N 1
ATOM 716 C CA . ASP A 1 91 ? 12.241 7.733 -7.107 1.00 81.12 91 ASP A CA 1
ATOM 717 C C . ASP A 1 91 ? 11.663 7.636 -8.544 1.00 81.12 91 ASP A C 1
ATOM 719 O O . ASP A 1 91 ? 11.200 8.629 -9.100 1.00 81.12 91 ASP A O 1
ATOM 723 N N . VAL A 1 92 ? 11.756 6.459 -9.178 1.00 88.69 92 VAL A N 1
ATOM 724 C CA . VAL A 1 92 ? 11.385 6.177 -10.582 1.00 88.69 92 VAL A CA 1
ATOM 725 C C . VAL A 1 92 ? 9.879 5.963 -10.733 1.00 88.69 92 VAL A C 1
ATOM 727 O O . VAL A 1 92 ? 9.253 5.343 -9.875 1.00 88.69 92 VAL A O 1
ATOM 730 N N . ASP A 1 93 ? 9.305 6.426 -11.851 1.00 88.81 93 ASP A N 1
ATOM 731 C CA . ASP A 1 93 ? 7.871 6.308 -12.120 1.00 88.81 93 ASP A CA 1
ATOM 732 C C . ASP A 1 93 ? 7.475 5.219 -13.106 1.00 88.81 93 ASP A C 1
ATOM 734 O O . ASP A 1 93 ? 6.342 4.740 -13.083 1.00 88.81 93 ASP A O 1
ATOM 738 N N . PHE A 1 94 ? 8.389 4.819 -13.979 1.00 90.25 94 PHE A N 1
ATOM 739 C CA . PHE A 1 94 ? 8.167 3.715 -14.894 1.00 90.25 94 PHE A CA 1
ATOM 740 C C . PHE A 1 94 ? 9.491 3.051 -15.246 1.00 90.25 94 PHE A C 1
ATOM 742 O O . PHE A 1 94 ? 10.466 3.733 -15.556 1.00 90.25 94 PHE A O 1
ATOM 749 N N . ILE A 1 95 ? 9.518 1.721 -15.225 1.00 90.94 95 ILE A N 1
ATOM 750 C CA . ILE A 1 95 ? 10.680 0.928 -15.628 1.00 90.94 95 ILE A CA 1
ATOM 751 C C . ILE A 1 95 ? 10.298 0.183 -16.900 1.00 90.94 95 ILE A C 1
ATOM 753 O O . ILE A 1 95 ? 9.373 -0.632 -16.890 1.00 90.94 95 ILE A O 1
ATOM 757 N N . LEU A 1 96 ? 11.005 0.452 -17.998 1.00 88.38 96 LEU A N 1
ATOM 758 C CA . LEU A 1 96 ? 10.759 -0.261 -19.247 1.00 88.38 96 LEU A CA 1
ATOM 759 C C . LEU A 1 96 ? 11.057 -1.752 -19.075 1.00 88.38 96 LEU A C 1
ATOM 761 O O . LEU A 1 96 ? 12.083 -2.094 -18.480 1.00 88.38 96 LEU A O 1
ATOM 765 N N . PRO A 1 97 ? 10.186 -2.642 -19.581 1.00 84.44 97 PRO A N 1
ATOM 766 C CA . PRO A 1 97 ? 10.341 -4.078 -19.403 1.00 84.44 97 PRO A CA 1
ATOM 767 C C . PRO A 1 97 ? 11.637 -4.573 -20.043 1.00 84.44 97 PRO A C 1
ATOM 769 O O . PRO A 1 97 ? 12.069 -4.066 -21.083 1.00 84.44 97 PRO A O 1
ATOM 772 N N . GLY A 1 98 ? 12.257 -5.566 -19.407 1.00 79.81 98 GLY A N 1
ATOM 773 C CA . GLY A 1 98 ? 13.420 -6.249 -19.957 1.00 79.81 98 GLY A CA 1
ATOM 774 C C . GLY A 1 98 ? 13.045 -7.101 -21.164 1.00 79.81 98 GLY A C 1
ATOM 775 O O . GLY A 1 98 ? 11.888 -7.486 -21.349 1.00 79.81 98 GLY A O 1
ATOM 776 N N . ASP A 1 99 ? 14.045 -7.418 -21.974 1.00 75.06 99 ASP A N 1
ATOM 777 C CA . ASP A 1 99 ? 13.873 -8.293 -23.122 1.00 75.06 99 ASP A CA 1
ATOM 778 C C . ASP A 1 99 ? 14.046 -9.748 -22.704 1.00 75.06 99 ASP A C 1
ATOM 780 O O . ASP A 1 99 ? 15.127 -10.164 -22.293 1.00 75.06 99 ASP A O 1
ATOM 784 N N . GLY A 1 100 ? 12.975 -10.534 -22.820 1.00 64.75 100 GLY A N 1
ATOM 785 C CA . GLY A 1 100 ? 13.108 -11.986 -22.840 1.00 64.75 100 GLY A CA 1
ATOM 786 C C . GLY A 1 100 ? 13.822 -12.410 -24.125 1.00 64.75 100 GLY A C 1
ATOM 787 O O . GLY A 1 100 ? 13.588 -11.828 -25.189 1.00 64.75 100 GLY A O 1
ATOM 788 N N . ALA A 1 101 ? 14.688 -13.420 -24.044 1.00 57.81 101 ALA A N 1
ATOM 789 C CA . ALA A 1 101 ? 15.431 -13.920 -25.198 1.00 57.81 101 ALA A CA 1
ATOM 790 C C . ALA A 1 101 ? 14.484 -14.274 -26.371 1.00 57.81 101 ALA A C 1
ATOM 792 O O . ALA A 1 101 ? 13.683 -15.199 -26.265 1.00 57.81 101 ALA A O 1
ATOM 793 N N . GLY A 1 102 ? 14.587 -13.546 -27.491 1.00 59.03 102 GLY A N 1
ATOM 794 C CA . GLY A 1 102 ? 13.917 -13.875 -28.760 1.00 59.03 102 GLY A CA 1
ATOM 795 C C . GLY A 1 102 ? 12.527 -13.267 -29.019 1.00 59.03 102 GLY A C 1
ATOM 796 O O . GLY A 1 102 ? 11.955 -13.538 -30.073 1.00 59.03 102 GLY A O 1
ATOM 797 N N . GLU A 1 103 ? 11.978 -12.432 -28.128 1.00 60.50 103 GLU A N 1
ATOM 798 C CA . GLU A 1 103 ? 10.621 -11.850 -28.283 1.00 60.50 103 GLU A CA 1
ATOM 799 C C . GLU A 1 103 ? 10.585 -10.333 -28.551 1.00 60.50 103 GLU A C 1
ATOM 801 O O . GLU A 1 103 ? 9.517 -9.749 -28.767 1.00 60.50 103 GLU A O 1
ATOM 806 N N . THR A 1 104 ? 11.755 -9.701 -28.582 1.00 53.84 104 THR A N 1
ATOM 807 C CA . THR A 1 104 ? 12.000 -8.252 -28.643 1.00 53.84 104 THR A CA 1
ATOM 808 C C . THR A 1 104 ? 11.253 -7.519 -29.739 1.00 53.84 104 THR A C 1
ATOM 810 O O . THR A 1 104 ? 10.558 -6.532 -29.506 1.00 53.84 104 THR A O 1
ATOM 813 N N . THR A 1 105 ? 11.373 -7.998 -30.970 1.00 52.19 105 THR A N 1
ATOM 814 C CA . THR A 1 105 ? 11.109 -7.141 -32.127 1.00 52.19 105 THR A CA 1
ATOM 815 C C . THR A 1 105 ? 9.623 -6.855 -32.344 1.00 52.19 105 THR A C 1
ATOM 817 O O . THR A 1 105 ? 9.270 -5.824 -32.909 1.00 52.19 105 THR A O 1
ATOM 820 N N . ARG A 1 106 ? 8.737 -7.753 -31.890 1.00 56.75 106 ARG A N 1
ATOM 821 C CA . ARG A 1 106 ? 7.278 -7.598 -32.048 1.00 56.75 106 ARG A CA 1
ATOM 822 C C . ARG A 1 106 ? 6.651 -6.733 -30.960 1.00 56.75 106 ARG A C 1
ATOM 824 O O . ARG A 1 106 ? 5.605 -6.130 -31.194 1.00 56.75 106 ARG A O 1
ATOM 831 N N . ARG A 1 107 ? 7.282 -6.681 -29.787 1.00 63.12 107 ARG A N 1
ATOM 832 C CA . ARG A 1 107 ? 6.780 -5.994 -28.596 1.00 63.12 107 ARG A CA 1
ATOM 833 C C . ARG A 1 107 ? 6.779 -4.470 -28.811 1.00 63.12 107 ARG A C 1
ATOM 835 O O . ARG A 1 107 ? 5.762 -3.806 -28.637 1.00 63.12 107 ARG A O 1
ATOM 842 N N . THR A 1 108 ? 7.864 -3.895 -29.299 1.00 57.12 108 THR A N 1
ATOM 843 C CA . THR A 1 108 ? 8.021 -2.431 -29.331 1.00 57.12 108 THR A CA 1
ATOM 844 C C . THR A 1 108 ? 7.427 -1.751 -30.575 1.00 57.12 108 THR A C 1
ATOM 846 O O . THR A 1 108 ? 6.936 -0.626 -30.483 1.00 57.12 108 THR A O 1
ATOM 849 N N . GLU A 1 109 ? 7.388 -2.422 -31.736 1.00 56.75 109 GLU A N 1
ATOM 850 C CA . GLU A 1 109 ? 6.929 -1.815 -33.006 1.00 56.75 109 GLU A CA 1
ATOM 851 C C . GLU A 1 109 ? 5.446 -1.387 -32.989 1.00 56.75 109 GLU A C 1
ATOM 853 O O . GLU A 1 109 ? 5.088 -0.364 -33.579 1.00 56.75 109 GLU A O 1
ATOM 858 N N . ALA A 1 110 ? 4.575 -2.129 -32.294 1.00 55.56 110 ALA A N 1
ATOM 859 C CA . ALA A 1 110 ? 3.149 -1.799 -32.183 1.00 55.56 110 ALA A CA 1
ATOM 860 C C . ALA A 1 110 ? 2.878 -0.640 -31.204 1.00 55.56 110 ALA A C 1
ATOM 862 O O . ALA A 1 110 ? 1.961 0.159 -31.415 1.00 55.56 110 ALA A O 1
ATOM 863 N N . ALA A 1 111 ? 3.704 -0.523 -30.160 1.00 56.69 111 ALA A N 1
ATOM 864 C CA . ALA A 1 111 ? 3.563 0.460 -29.091 1.00 56.69 111 ALA A CA 1
ATOM 865 C C . ALA A 1 111 ? 3.869 1.896 -29.554 1.00 56.69 111 ALA A C 1
ATOM 867 O O . ALA A 1 111 ? 3.158 2.836 -29.198 1.00 56.69 111 ALA A O 1
ATOM 868 N N . ILE A 1 112 ? 4.866 2.028 -30.434 1.00 55.59 112 ILE A N 1
ATOM 869 C CA . ILE A 1 112 ? 5.405 3.281 -30.993 1.00 55.59 112 ILE A CA 1
ATOM 870 C C . ILE A 1 112 ? 4.371 4.111 -31.783 1.00 55.59 112 ILE A C 1
ATOM 872 O O . ILE A 1 112 ? 4.615 5.269 -32.109 1.00 55.59 112 ILE A O 1
ATOM 876 N N . ARG A 1 113 ? 3.208 3.561 -32.154 1.00 55.78 113 ARG A N 1
ATOM 877 C CA . ARG A 1 113 ? 2.262 4.259 -33.048 1.00 55.78 113 ARG A CA 1
ATOM 878 C C . ARG A 1 113 ? 1.060 4.900 -32.349 1.00 55.78 113 ARG A C 1
ATOM 880 O O . ARG A 1 113 ? 0.247 5.509 -33.042 1.00 55.78 113 ARG A O 1
ATOM 887 N N . ARG A 1 114 ? 0.874 4.724 -31.032 1.00 58.09 114 ARG A N 1
ATOM 888 C CA . ARG A 1 114 ? -0.440 4.972 -30.391 1.00 58.09 114 ARG A CA 1
ATOM 889 C C . ARG A 1 114 ? -0.436 5.604 -28.996 1.00 58.09 114 ARG A C 1
ATOM 891 O O . ARG A 1 114 ? -1.505 5.670 -28.391 1.00 58.09 114 ARG A O 1
ATOM 898 N N . LEU A 1 115 ? 0.692 6.101 -28.490 1.00 60.41 115 LEU A N 1
ATOM 899 C CA . LEU A 1 115 ? 0.673 6.902 -27.261 1.00 60.41 115 LEU A CA 1
ATOM 900 C C . LEU A 1 115 ? -0.082 8.217 -27.549 1.00 60.41 115 LEU A C 1
ATOM 902 O O . LEU A 1 115 ? 0.355 9.042 -28.349 1.00 60.41 115 LEU A O 1
ATOM 906 N N . GLY A 1 116 ? -1.300 8.340 -27.012 1.00 55.56 116 GLY A N 1
ATOM 907 C CA . GLY A 1 116 ? -2.179 9.490 -27.237 1.00 55.56 116 GLY A CA 1
ATOM 908 C C . GLY A 1 116 ? -1.660 10.769 -26.569 1.00 55.56 116 GLY A C 1
ATOM 909 O O . GLY A 1 116 ? -0.739 10.734 -25.766 1.00 55.56 116 GLY A O 1
ATOM 910 N N . ARG A 1 117 ? -2.285 11.918 -26.862 1.00 54.38 117 ARG A N 1
ATOM 911 C CA . ARG A 1 117 ? -1.958 13.227 -26.246 1.00 54.38 117 ARG A CA 1
ATOM 912 C C . ARG A 1 117 ? -2.479 13.402 -24.807 1.00 54.38 117 ARG A C 1
ATOM 914 O O . ARG A 1 117 ? -2.425 14.505 -24.269 1.00 54.38 117 ARG A O 1
ATOM 921 N N . ALA A 1 118 ? -3.067 12.367 -24.217 1.00 60.97 118 ALA A N 1
ATOM 922 C CA . ALA A 1 118 ? -3.552 12.420 -22.843 1.00 60.97 118 ALA A CA 1
ATOM 923 C C . ALA A 1 118 ? -2.373 12.172 -21.901 1.00 60.97 118 ALA A C 1
ATOM 925 O O . ALA A 1 118 ? -1.509 11.384 -22.249 1.00 60.97 118 ALA A O 1
ATOM 926 N N . LYS A 1 119 ? -2.353 12.796 -20.716 1.00 72.44 119 LYS A N 1
ATOM 927 C CA . LYS A 1 119 ? -1.306 12.686 -19.670 1.00 72.44 119 LYS A CA 1
ATOM 928 C C . LYS A 1 119 ? -1.180 11.281 -19.039 1.00 72.44 119 LYS A C 1
ATOM 930 O O . LYS A 1 119 ? -0.762 11.140 -17.894 1.00 72.44 119 LYS A O 1
ATOM 935 N N . GLN A 1 120 ? -1.628 10.264 -19.764 1.00 80.12 120 GLN A N 1
ATOM 936 C CA . GLN A 1 120 ? -1.657 8.854 -19.431 1.00 80.12 120 GLN A CA 1
ATOM 937 C C . GLN A 1 120 ? -1.501 8.043 -20.718 1.00 80.12 120 GLN A C 1
ATOM 939 O O . GLN A 1 120 ? -1.875 8.485 -21.808 1.00 80.12 120 GLN A O 1
ATOM 944 N N . PHE A 1 121 ? -1.022 6.817 -20.584 1.00 81.50 121 PHE A N 1
ATOM 945 C CA . PHE A 1 121 ? -0.936 5.852 -21.662 1.00 81.50 121 PHE A CA 1
ATOM 946 C C . PHE A 1 121 ? -1.490 4.494 -21.245 1.00 81.50 121 PHE A C 1
ATOM 948 O O . PHE A 1 121 ? -1.298 4.057 -20.116 1.00 81.50 121 PHE A O 1
ATOM 955 N N . ALA A 1 122 ? -2.131 3.798 -22.182 1.00 84.38 122 ALA A N 1
ATOM 956 C CA . ALA A 1 122 ? -2.608 2.441 -21.956 1.00 84.38 122 ALA A CA 1
ATOM 957 C C . ALA A 1 122 ? -1.445 1.435 -21.973 1.00 84.38 122 ALA A C 1
ATOM 959 O O . ALA A 1 122 ? -0.609 1.448 -22.884 1.00 84.38 122 ALA A O 1
ATOM 960 N N . TRP A 1 123 ? -1.436 0.529 -21.000 1.00 85.56 123 TRP A N 1
ATOM 961 C CA . TRP A 1 123 ? -0.480 -0.554 -20.834 1.00 85.56 123 TRP A CA 1
ATOM 962 C C . TRP A 1 123 ? -1.184 -1.910 -20.625 1.00 85.56 123 TRP A C 1
ATOM 964 O O . TRP A 1 123 ? -2.100 -1.998 -19.813 1.00 85.56 123 TRP A O 1
ATOM 974 N N . PRO A 1 124 ? -0.764 -2.988 -21.305 1.00 85.31 124 PRO A N 1
ATOM 975 C CA . PRO A 1 124 ? 0.255 -2.981 -22.338 1.00 85.31 124 PRO A CA 1
ATOM 976 C C . PRO A 1 124 ? -0.237 -2.231 -23.596 1.00 85.31 124 PRO A C 1
ATOM 978 O O . PRO A 1 124 ? -1.445 -2.036 -23.777 1.00 85.31 124 PRO A O 1
ATOM 981 N N . PRO A 1 125 ? 0.673 -1.771 -24.470 1.00 77.12 125 PRO A N 1
ATOM 982 C CA . PRO A 1 125 ? 0.299 -0.971 -25.631 1.00 77.12 125 PRO A CA 1
ATOM 983 C C . PRO A 1 125 ? -0.640 -1.729 -26.590 1.00 77.12 125 PRO A C 1
ATOM 985 O O . PRO A 1 125 ? -0.569 -2.960 -26.690 1.00 77.12 125 PRO A O 1
ATOM 988 N N . PRO A 1 126 ? -1.508 -1.035 -27.354 1.00 70.25 126 PRO A N 1
ATOM 989 C CA . PRO A 1 126 ? -2.423 -1.691 -28.287 1.00 70.25 126 PRO A CA 1
ATOM 990 C C . PRO A 1 126 ? -1.691 -2.627 -29.262 1.00 70.25 126 PRO A C 1
ATOM 992 O O . PRO A 1 126 ? -0.810 -2.194 -29.999 1.00 70.25 126 PRO A O 1
ATOM 995 N N . GLY A 1 127 ? -2.088 -3.903 -29.292 1.00 70.25 127 GLY A N 1
ATOM 996 C CA . GLY A 1 127 ? -1.414 -4.959 -30.066 1.00 70.25 127 GLY A CA 1
ATOM 997 C C . GLY A 1 127 ? -0.697 -6.001 -29.201 1.00 70.25 127 GLY A C 1
ATOM 998 O O . GLY A 1 127 ? -0.410 -7.090 -29.686 1.00 70.25 127 GLY A O 1
ATOM 999 N N . TRP A 1 128 ? -0.507 -5.723 -27.909 1.00 73.38 128 TRP A N 1
ATOM 1000 C CA . TRP A 1 128 ? -0.098 -6.710 -26.898 1.00 73.38 128 TRP A CA 1
ATOM 1001 C C . TRP A 1 128 ? -1.275 -7.471 -26.286 1.00 73.38 128 TRP A C 1
ATOM 1003 O O . TRP A 1 128 ? -1.115 -8.141 -25.276 1.00 73.38 128 TRP A O 1
ATOM 1013 N N . ASN A 1 129 ? -2.461 -7.406 -26.886 1.00 63.56 129 ASN A N 1
ATOM 1014 C CA . ASN A 1 129 ? -3.695 -7.995 -26.355 1.00 63.56 129 ASN A CA 1
ATOM 1015 C C . ASN A 1 129 ? -3.645 -9.519 -26.123 1.00 63.56 129 ASN A C 1
ATOM 1017 O O . ASN A 1 129 ? -4.548 -10.059 -25.493 1.00 63.56 129 ASN A O 1
ATOM 1021 N N . ARG A 1 130 ? -2.617 -10.215 -26.625 1.00 74.31 130 ARG A N 1
ATOM 1022 C CA . ARG A 1 130 ? -2.347 -11.615 -26.264 1.00 74.31 130 ARG A CA 1
ATOM 1023 C C . ARG A 1 130 ? -1.851 -11.759 -24.823 1.00 74.31 130 ARG A C 1
ATOM 1025 O O . ARG A 1 130 ? -2.186 -12.744 -24.177 1.00 74.31 130 ARG A O 1
ATOM 1032 N N . HIS A 1 131 ? -1.103 -10.778 -24.316 1.00 81.69 131 HIS A N 1
ATOM 1033 C CA . HIS A 1 131 ? -0.554 -10.795 -22.965 1.00 81.69 131 HIS A CA 1
ATOM 1034 C C . HIS A 1 131 ? -1.666 -10.558 -21.945 1.00 81.69 131 HIS A C 1
ATOM 1036 O O . HIS A 1 131 ? -2.265 -9.488 -21.866 1.00 81.69 131 HIS A O 1
ATOM 1042 N N . GLY A 1 132 ? -1.950 -11.610 -21.193 1.00 88.69 132 GLY A N 1
ATOM 1043 C CA . GLY A 1 132 ? -3.002 -11.702 -20.198 1.00 88.69 132 GLY A CA 1
ATOM 1044 C C . GLY A 1 132 ? -4.376 -12.099 -20.722 1.00 88.69 132 GLY A C 1
ATOM 1045 O O . GLY A 1 132 ? -5.250 -12.389 -19.914 1.00 88.69 132 GLY A O 1
ATOM 1046 N N . GLY A 1 133 ? -4.553 -12.209 -22.042 1.00 89.19 133 GLY A N 1
ATOM 1047 C CA . GLY A 1 133 ? -5.751 -12.794 -22.659 1.00 89.19 133 GLY A CA 1
ATOM 1048 C C . GLY A 1 133 ? -5.661 -14.310 -22.893 1.00 89.19 133 GLY A C 1
ATOM 1049 O O . GLY A 1 133 ? -6.678 -14.947 -23.153 1.00 89.19 133 GLY A O 1
ATOM 1050 N N . ASP A 1 134 ? -4.465 -14.895 -22.787 1.00 89.50 134 ASP A N 1
ATOM 1051 C CA . ASP A 1 134 ? -4.180 -16.317 -23.021 1.00 89.50 134 ASP A CA 1
ATOM 1052 C C . ASP A 1 134 ? -3.365 -16.896 -21.843 1.00 89.50 134 ASP A C 1
ATOM 1054 O O . ASP A 1 134 ? -2.384 -16.271 -21.432 1.00 89.50 134 ASP A O 1
ATOM 1058 N N . PRO A 1 135 ? -3.716 -18.074 -21.285 1.00 91.69 135 PRO A N 1
ATOM 1059 C CA . PRO A 1 135 ? -2.975 -18.673 -20.171 1.00 91.69 135 PRO A CA 1
ATOM 1060 C C . PRO A 1 135 ? -1.531 -19.063 -20.522 1.00 91.69 135 PRO A C 1
ATOM 1062 O O . PRO A 1 135 ? -0.706 -19.185 -19.621 1.00 91.69 135 PRO A O 1
ATOM 1065 N N . SER A 1 136 ? -1.208 -19.258 -21.805 1.00 90.56 136 SER A N 1
ATOM 1066 C CA . SER A 1 136 ? 0.168 -19.483 -22.272 1.00 90.56 136 SER A CA 1
ATOM 1067 C C . SER A 1 136 ? 0.996 -18.195 -22.346 1.00 90.56 136 SER A C 1
ATOM 1069 O O . SER A 1 136 ? 2.223 -18.258 -22.399 1.00 90.56 136 SER A O 1
ATOM 1071 N N . TRP A 1 137 ? 0.332 -17.037 -22.281 1.00 89.31 137 TRP A N 1
ATOM 1072 C CA . TRP A 1 137 ? 0.929 -15.704 -22.318 1.00 89.31 137 TRP A CA 1
ATOM 1073 C C . TRP A 1 137 ? 0.354 -14.826 -21.198 1.00 89.31 137 TRP A C 1
ATOM 1075 O O . TRP A 1 137 ? -0.259 -13.798 -21.491 1.00 89.31 137 TRP A O 1
ATOM 1085 N N . PRO A 1 138 ? 0.501 -15.199 -19.912 1.00 93.19 138 PRO A N 1
ATOM 1086 C CA . PRO A 1 138 ? -0.020 -14.380 -18.826 1.00 93.19 138 PRO A CA 1
ATOM 1087 C C . PRO A 1 138 ? 0.672 -13.014 -18.812 1.00 93.19 138 PRO A C 1
ATOM 1089 O O . PRO A 1 138 ? 1.825 -12.878 -19.224 1.00 93.19 138 PRO A O 1
ATOM 1092 N N . PHE A 1 139 ? -0.013 -11.995 -18.301 1.00 93.56 139 PHE A N 1
ATOM 1093 C CA . PHE A 1 139 ? 0.630 -10.717 -18.021 1.00 93.56 139 PHE A CA 1
ATOM 1094 C C . PHE A 1 139 ? 1.531 -10.875 -16.788 1.00 93.56 139 PHE A C 1
ATOM 1096 O O . PHE A 1 139 ? 1.024 -11.046 -15.673 1.00 93.56 139 PHE A O 1
ATOM 1103 N N . ARG A 1 140 ? 2.860 -10.887 -16.974 1.00 94.56 140 ARG A N 1
ATOM 1104 C CA . ARG A 1 140 ? 3.816 -11.103 -15.884 1.00 94.56 140 ARG A CA 1
ATOM 1105 C C . ARG A 1 140 ? 4.244 -9.785 -15.271 1.00 94.56 140 ARG A C 1
ATOM 1107 O O . ARG A 1 140 ? 4.665 -8.848 -15.950 1.00 94.56 140 ARG A O 1
ATOM 1114 N N . THR A 1 141 ? 4.152 -9.739 -13.953 1.00 94.81 141 THR A N 1
ATOM 1115 C CA . THR A 1 141 ? 4.544 -8.584 -13.151 1.00 94.81 141 THR A CA 1
ATOM 1116 C C . THR A 1 141 ? 5.673 -8.965 -12.208 1.00 94.81 141 THR A C 1
ATOM 1118 O O . THR A 1 141 ? 5.615 -10.006 -11.556 1.00 94.81 141 THR A O 1
ATOM 1121 N N . LEU A 1 142 ? 6.687 -8.111 -12.097 1.00 95.38 142 LEU A N 1
ATOM 1122 C CA . LEU A 1 142 ? 7.720 -8.218 -11.069 1.00 95.38 142 LEU A CA 1
ATOM 1123 C C . LEU A 1 142 ? 7.491 -7.145 -10.012 1.00 95.38 142 LEU A C 1
ATOM 1125 O O . LEU A 1 142 ? 7.475 -5.954 -10.316 1.00 95.38 142 LEU A O 1
ATOM 1129 N N . VAL A 1 143 ? 7.324 -7.585 -8.768 1.00 94.44 143 VAL A N 1
ATOM 1130 C CA . VAL A 1 143 ? 7.034 -6.727 -7.621 1.00 94.44 143 VAL A CA 1
ATOM 1131 C C . VAL A 1 143 ? 8.192 -6.827 -6.626 1.00 94.44 143 VAL A C 1
ATOM 1133 O O . VAL A 1 143 ? 8.229 -7.768 -5.824 1.00 94.44 143 VAL A O 1
ATOM 1136 N N . PRO A 1 144 ? 9.165 -5.900 -6.676 1.00 93.00 144 PRO A N 1
ATOM 1137 C CA . PRO A 1 144 ? 10.195 -5.799 -5.652 1.00 93.00 144 PRO A CA 1
ATOM 1138 C C . PRO A 1 144 ? 9.568 -5.281 -4.350 1.00 93.00 144 PRO A C 1
ATOM 1140 O O . PRO A 1 144 ? 9.280 -4.096 -4.209 1.00 93.00 144 PRO A O 1
ATOM 1143 N N . LEU A 1 145 ? 9.354 -6.182 -3.391 1.00 90.88 145 LEU A N 1
ATOM 1144 C CA . LEU A 1 145 ? 8.805 -5.875 -2.076 1.00 90.88 145 LEU A CA 1
ATOM 1145 C C . LEU A 1 145 ? 9.887 -5.293 -1.169 1.00 90.88 145 LEU A C 1
ATOM 1147 O O . LEU A 1 145 ? 10.550 -6.009 -0.411 1.00 90.88 145 LEU A O 1
ATOM 1151 N N . HIS A 1 146 ? 10.037 -3.976 -1.239 1.00 80.75 146 HIS A N 1
ATOM 1152 C CA . HIS A 1 146 ? 10.889 -3.206 -0.346 1.00 80.75 146 HIS A CA 1
ATOM 1153 C C . HIS A 1 146 ? 10.015 -2.489 0.688 1.00 80.75 146 HIS A C 1
ATOM 1155 O O . HIS A 1 146 ? 9.624 -1.335 0.513 1.00 80.75 146 HIS A O 1
ATOM 1161 N N . SER A 1 147 ? 9.607 -3.209 1.735 1.00 72.62 147 SER A N 1
ATOM 1162 C CA . SER A 1 147 ? 8.710 -2.661 2.756 1.00 72.62 147 SER A CA 1
ATOM 1163 C C . SER A 1 147 ? 9.477 -2.030 3.911 1.00 72.62 147 SER A C 1
ATOM 1165 O O . SER A 1 147 ? 10.289 -2.701 4.545 1.00 72.62 147 SER A O 1
ATOM 1167 N N . ILE A 1 148 ? 9.136 -0.786 4.249 1.00 76.69 148 ILE A N 1
ATOM 1168 C CA . ILE A 1 148 ? 9.621 -0.100 5.456 1.00 76.69 148 ILE A CA 1
ATOM 1169 C C . ILE A 1 148 ? 8.739 -0.459 6.663 1.00 76.69 148 ILE A C 1
ATOM 1171 O O . ILE A 1 148 ? 9.209 -0.520 7.799 1.00 76.69 148 ILE A O 1
ATOM 1175 N N . SER A 1 149 ? 7.451 -0.721 6.429 1.00 85.31 149 SER A N 1
ATOM 1176 C CA . SER A 1 149 ? 6.486 -1.071 7.468 1.00 85.31 149 SER A CA 1
ATOM 1177 C C . SER A 1 149 ? 5.485 -2.143 7.023 1.00 85.31 149 SER A C 1
ATOM 1179 O O . SER A 1 149 ? 5.359 -2.466 5.843 1.00 85.31 149 SER A O 1
ATOM 1181 N N . PHE A 1 150 ? 4.726 -2.669 7.989 1.00 88.56 150 PHE A N 1
ATOM 1182 C CA . PHE A 1 150 ? 3.630 -3.613 7.745 1.00 88.56 150 PHE A CA 1
ATOM 1183 C C . PHE A 1 150 ? 2.563 -3.046 6.793 1.00 88.56 150 PHE A C 1
ATOM 1185 O O . PHE A 1 150 ? 2.074 -3.760 5.921 1.00 88.56 150 PHE A O 1
ATOM 1192 N N . GLY A 1 151 ? 2.216 -1.762 6.954 1.00 88.50 151 GLY A N 1
ATOM 1193 C CA . GLY A 1 151 ? 1.254 -1.084 6.084 1.00 88.50 151 GLY A CA 1
ATOM 1194 C C . GLY A 1 151 ? 1.781 -0.971 4.657 1.00 88.50 151 GLY A C 1
ATOM 1195 O O . GLY A 1 151 ? 1.084 -1.364 3.728 1.00 88.50 151 GLY A O 1
ATOM 1196 N N . ASP A 1 152 ? 3.040 -0.551 4.494 1.00 86.38 152 ASP A N 1
ATOM 1197 C CA . ASP A 1 152 ? 3.665 -0.464 3.169 1.00 86.38 152 ASP A CA 1
ATOM 1198 C C . ASP A 1 152 ? 3.645 -1.824 2.481 1.00 86.38 152 ASP A C 1
ATOM 1200 O O . ASP A 1 152 ? 3.181 -1.915 1.354 1.00 86.38 152 ASP A O 1
ATOM 1204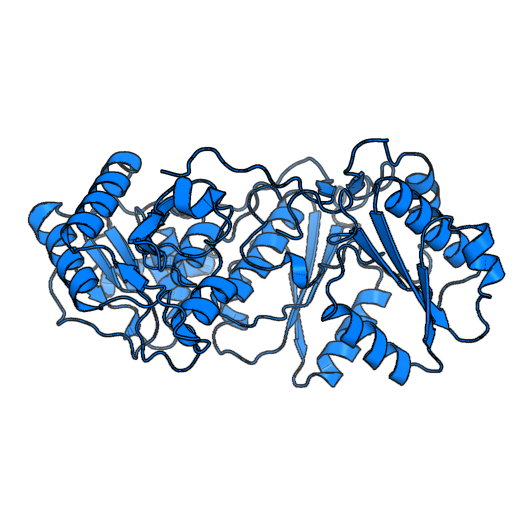 N N . PHE A 1 153 ? 4.062 -2.887 3.182 1.00 90.94 153 PHE A N 1
ATOM 1205 C CA . PHE A 1 153 ? 4.074 -4.253 2.656 1.00 90.94 153 PHE A CA 1
ATOM 1206 C C . PHE A 1 153 ? 2.709 -4.688 2.107 1.00 90.94 153 PHE A C 1
ATOM 1208 O O . PHE A 1 153 ? 2.621 -5.181 0.982 1.00 90.94 153 PHE A O 1
ATOM 1215 N N . LEU A 1 154 ? 1.637 -4.481 2.880 1.00 92.00 154 LEU A N 1
ATOM 1216 C CA . LEU A 1 154 ? 0.277 -4.783 2.430 1.00 92.00 154 LEU A CA 1
ATOM 1217 C C . LEU A 1 154 ? -0.145 -3.906 1.246 1.00 92.00 154 LEU A C 1
ATOM 1219 O O . LEU A 1 154 ? -0.771 -4.418 0.319 1.00 92.00 154 LEU A O 1
ATOM 1223 N N . GLY A 1 155 ? 0.224 -2.623 1.255 1.00 89.94 155 GLY A N 1
ATOM 1224 C CA . GLY A 1 155 ? 0.001 -1.697 0.146 1.00 89.94 155 GLY A CA 1
ATOM 1225 C C . GLY A 1 155 ? 0.610 -2.194 -1.167 1.00 89.94 155 GLY A C 1
ATOM 1226 O O . GLY A 1 155 ? -0.087 -2.220 -2.181 1.00 89.94 155 GLY A O 1
ATOM 1227 N N . GLN A 1 156 ? 1.851 -2.697 -1.140 1.00 90.94 156 GLN A N 1
ATOM 1228 C CA . GLN A 1 156 ? 2.540 -3.177 -2.348 1.00 90.94 156 GLN A CA 1
ATOM 1229 C C . GLN A 1 156 ? 1.850 -4.412 -2.940 1.00 90.94 156 GLN A C 1
ATOM 1231 O O . GLN A 1 156 ? 1.620 -4.489 -4.147 1.00 90.94 156 GLN A O 1
ATOM 1236 N N . ILE A 1 157 ? 1.480 -5.381 -2.092 1.00 93.75 157 ILE A N 1
ATOM 1237 C CA . ILE A 1 157 ? 0.782 -6.600 -2.534 1.00 93.75 157 ILE A CA 1
ATOM 1238 C C . ILE A 1 157 ? -0.616 -6.248 -3.052 1.00 93.75 157 ILE A C 1
ATOM 1240 O O . ILE A 1 157 ? -1.079 -6.817 -4.039 1.00 93.75 157 ILE A O 1
ATOM 1244 N N . TYR A 1 158 ? -1.287 -5.289 -2.418 1.00 93.00 158 TYR A N 1
ATOM 1245 C CA . TYR A 1 158 ? -2.588 -4.806 -2.863 1.00 93.00 158 TYR A CA 1
ATOM 1246 C C . TYR A 1 158 ? -2.510 -4.094 -4.218 1.00 93.00 158 TYR A C 1
ATOM 1248 O O . TYR A 1 158 ? -3.343 -4.360 -5.080 1.00 93.00 158 TYR A O 1
ATOM 1256 N N . ALA A 1 159 ? -1.481 -3.276 -4.458 1.00 91.44 159 ALA A N 1
ATOM 1257 C CA . ALA A 1 159 ? -1.242 -2.658 -5.762 1.00 91.44 159 ALA A CA 1
ATOM 1258 C C . ALA A 1 159 ? -1.004 -3.711 -6.851 1.00 91.44 159 ALA A C 1
ATOM 1260 O O . ALA A 1 159 ? -1.609 -3.650 -7.923 1.00 91.44 159 ALA A O 1
ATOM 1261 N N . ALA A 1 160 ? -0.217 -4.744 -6.542 1.00 93.62 160 ALA A N 1
ATOM 1262 C CA . ALA A 1 160 ? -0.063 -5.896 -7.422 1.00 93.62 160 ALA A CA 1
ATOM 1263 C C . ALA A 1 160 ? -1.405 -6.590 -7.700 1.00 93.62 160 ALA A C 1
ATOM 1265 O O . ALA A 1 160 ? -1.690 -6.928 -8.846 1.00 93.62 160 ALA A O 1
ATOM 1266 N N . ALA A 1 161 ? -2.254 -6.762 -6.681 1.00 95.00 161 ALA A N 1
ATOM 1267 C CA . ALA A 1 161 ? -3.554 -7.419 -6.821 1.00 95.00 161 ALA A CA 1
ATOM 1268 C C . ALA A 1 161 ? -4.491 -6.620 -7.731 1.00 95.00 161 ALA A C 1
ATOM 1270 O O . ALA A 1 161 ? -5.204 -7.198 -8.546 1.00 95.00 161 ALA A O 1
ATOM 1271 N N . LYS A 1 162 ? -4.460 -5.289 -7.634 1.00 92.94 162 LYS A N 1
ATOM 1272 C CA . LYS A 1 162 ? -5.230 -4.393 -8.501 1.00 92.94 162 LYS A CA 1
ATOM 1273 C C . LYS A 1 162 ? -4.856 -4.539 -9.967 1.00 92.94 162 LYS A C 1
ATOM 1275 O O . LYS A 1 162 ? -5.756 -4.679 -10.791 1.00 92.94 162 LYS A O 1
ATOM 1280 N N . ILE A 1 163 ? -3.556 -4.539 -10.269 1.00 92.25 163 ILE A N 1
ATOM 1281 C CA . ILE A 1 163 ? -3.068 -4.714 -11.640 1.00 92.25 163 ILE A CA 1
ATOM 1282 C C . ILE A 1 163 ? -3.359 -6.131 -12.131 1.00 92.25 163 ILE A C 1
ATOM 1284 O O . ILE A 1 163 ? -3.906 -6.277 -13.215 1.00 92.25 163 ILE A O 1
ATOM 1288 N N . ALA A 1 164 ? -3.068 -7.167 -11.340 1.00 94.81 164 ALA A N 1
ATOM 1289 C CA . ALA A 1 164 ? -3.358 -8.556 -11.700 1.00 94.81 164 ALA A CA 1
ATOM 1290 C C . ALA A 1 164 ? -4.839 -8.759 -12.059 1.00 94.81 164 ALA A C 1
ATOM 1292 O O . ALA A 1 164 ? -5.150 -9.372 -13.077 1.00 94.81 164 ALA A O 1
ATOM 1293 N N . ALA A 1 165 ? -5.747 -8.144 -11.295 1.00 94.94 165 ALA A N 1
ATOM 1294 C CA . ALA A 1 165 ? -7.178 -8.195 -11.558 1.00 94.94 165 ALA A CA 1
ATOM 1295 C C . ALA A 1 165 ? -7.590 -7.607 -12.912 1.00 94.94 165 ALA A C 1
ATOM 1297 O O . ALA A 1 165 ? -8.676 -7.925 -13.367 1.00 94.94 165 ALA A O 1
ATOM 1298 N N . LYS A 1 166 ? -6.789 -6.747 -13.553 1.00 92.88 166 LYS A N 1
ATOM 1299 C CA . LYS A 1 166 ? -7.104 -6.175 -14.876 1.00 92.88 166 LYS A CA 1
ATOM 1300 C C . LYS A 1 166 ? -6.914 -7.164 -16.024 1.00 92.88 166 LYS A C 1
ATOM 1302 O O . LYS A 1 166 ? -7.277 -6.845 -17.154 1.00 92.88 166 LYS A O 1
ATOM 1307 N N . PHE A 1 167 ? -6.318 -8.324 -15.759 1.00 93.06 167 PHE A N 1
ATOM 1308 C CA . PHE A 1 167 ? -6.001 -9.324 -16.768 1.00 93.06 167 PHE A CA 1
ATOM 1309 C C . PHE A 1 167 ? -6.728 -10.630 -16.467 1.00 93.06 167 PHE A C 1
ATOM 1311 O O . PHE A 1 167 ? -6.822 -11.061 -15.318 1.00 93.06 167 PHE A O 1
ATOM 1318 N N . GLN A 1 168 ? -7.210 -11.294 -17.517 1.00 92.44 168 GLN A N 1
ATOM 1319 C CA . GLN A 1 168 ? -7.825 -12.614 -17.388 1.00 92.44 168 GLN A CA 1
ATOM 1320 C C . GLN A 1 168 ? -6.804 -13.649 -16.888 1.00 92.44 168 GLN A C 1
ATOM 1322 O O . GLN A 1 168 ? -7.132 -14.509 -16.071 1.00 92.44 168 GLN A O 1
ATOM 1327 N N . TYR A 1 169 ? -5.561 -13.532 -17.354 1.00 94.06 169 TYR A N 1
ATOM 1328 C CA . TYR A 1 169 ? -4.424 -14.334 -16.930 1.00 94.06 169 TYR A CA 1
ATOM 1329 C C . TYR A 1 169 ? -3.271 -13.421 -16.513 1.00 94.06 169 TYR A C 1
ATOM 1331 O O . TYR A 1 169 ? -2.713 -12.673 -17.311 1.00 94.06 169 TYR A O 1
ATOM 1339 N N . SER A 1 170 ? -2.866 -13.503 -15.255 1.00 95.50 170 SER A N 1
ATOM 1340 C CA . SER A 1 170 ? -1.729 -12.754 -14.723 1.00 95.50 170 SER A CA 1
ATOM 1341 C C . SER A 1 170 ? -0.822 -13.682 -13.935 1.00 95.50 170 SER A C 1
ATOM 1343 O O . SER A 1 170 ? -1.309 -14.595 -13.269 1.00 95.50 170 SER A O 1
ATOM 1345 N N . GLU A 1 171 ? 0.475 -13.402 -13.941 1.00 96.50 171 GLU A N 1
ATOM 1346 C CA . GLU A 1 171 ? 1.428 -14.039 -13.037 1.00 96.50 171 GLU A CA 1
ATOM 1347 C C . GLU A 1 171 ? 2.248 -12.959 -12.328 1.00 96.50 171 GLU A C 1
ATOM 1349 O O . GLU A 1 171 ? 2.872 -12.113 -12.963 1.00 96.50 171 GLU A O 1
ATOM 1354 N N . THR A 1 172 ? 2.269 -12.977 -11.000 1.00 97.31 172 THR A N 1
ATOM 1355 C CA . THR A 1 172 ? 3.051 -12.010 -10.222 1.00 97.31 172 THR A CA 1
ATOM 1356 C C . THR A 1 172 ? 4.248 -12.674 -9.568 1.00 97.31 172 THR A C 1
ATOM 1358 O O . THR A 1 172 ? 4.102 -13.607 -8.789 1.00 97.31 172 THR A O 1
ATOM 1361 N N . THR A 1 173 ? 5.448 -12.172 -9.829 1.00 97.56 173 THR A N 1
ATOM 1362 C CA . THR A 1 173 ? 6.656 -12.554 -9.097 1.00 97.56 173 THR A CA 1
ATOM 1363 C C . THR A 1 173 ? 6.932 -11.525 -8.011 1.00 97.56 173 THR A C 1
ATOM 1365 O O . THR A 1 173 ? 7.310 -10.392 -8.299 1.00 97.56 173 THR A O 1
ATOM 1368 N N . PHE A 1 174 ? 6.775 -11.925 -6.753 1.00 96.38 174 PHE A N 1
ATOM 1369 C CA . PHE A 1 174 ? 7.196 -11.134 -5.603 1.00 96.38 174 PHE A CA 1
ATOM 1370 C C . PHE A 1 174 ? 8.653 -11.439 -5.274 1.00 96.38 174 PHE A C 1
ATOM 1372 O O . PHE A 1 174 ? 8.995 -12.577 -4.948 1.00 96.38 174 PHE A O 1
ATOM 1379 N N . LEU A 1 175 ? 9.500 -10.417 -5.311 1.00 95.38 175 LEU A N 1
ATOM 1380 C CA . LEU A 1 175 ? 10.878 -10.493 -4.843 1.00 95.38 175 LEU A CA 1
ATOM 1381 C C . LEU A 1 175 ? 10.973 -9.763 -3.506 1.00 95.38 175 LEU A C 1
ATOM 1383 O O . LEU A 1 175 ? 10.687 -8.576 -3.457 1.00 95.38 175 LEU A O 1
ATOM 1387 N N . MET A 1 176 ? 11.358 -10.438 -2.423 1.00 93.69 176 MET A N 1
ATOM 1388 C CA . MET A 1 176 ? 11.365 -9.822 -1.089 1.00 93.69 176 MET A CA 1
ATOM 1389 C C . MET A 1 176 ? 12.592 -10.166 -0.260 1.00 93.69 176 MET A C 1
ATOM 1391 O O . MET A 1 176 ? 13.214 -11.219 -0.425 1.00 93.69 176 MET A O 1
ATOM 1395 N N . HIS A 1 177 ? 12.851 -9.307 0.718 1.00 88.25 177 HIS A N 1
ATOM 1396 C CA . HIS A 1 177 ? 13.618 -9.652 1.904 1.00 88.25 177 HIS A CA 1
ATOM 1397 C C . HIS A 1 177 ? 12.700 -10.300 2.938 1.00 88.25 177 HIS A C 1
ATOM 1399 O O . HIS A 1 177 ? 11.670 -9.726 3.272 1.00 88.25 177 HIS A O 1
ATOM 1405 N N . ASP A 1 178 ? 13.068 -11.469 3.462 1.00 84.25 178 ASP A N 1
ATOM 1406 C CA . ASP A 1 178 ? 12.342 -12.126 4.563 1.00 84.25 178 ASP A CA 1
ATOM 1407 C C . ASP A 1 178 ? 12.863 -11.615 5.909 1.00 84.25 178 ASP A C 1
ATOM 1409 O O . ASP A 1 178 ? 13.537 -12.321 6.658 1.00 84.25 178 ASP A O 1
ATOM 1413 N N . VAL A 1 179 ? 12.626 -10.328 6.156 1.00 86.69 179 VAL A N 1
ATOM 1414 C CA . VAL A 1 179 ? 13.098 -9.610 7.352 1.00 86.69 179 VAL A CA 1
ATOM 1415 C C . VAL A 1 179 ? 12.043 -9.553 8.449 1.00 86.69 179 VAL A C 1
ATOM 1417 O O . VAL A 1 179 ? 12.368 -9.287 9.607 1.00 86.69 179 VAL A O 1
ATOM 1420 N N . HIS A 1 180 ? 10.779 -9.820 8.114 1.00 85.81 180 HIS A N 1
ATOM 1421 C CA . HIS A 1 180 ? 9.686 -9.818 9.072 1.00 85.81 180 HIS A CA 1
ATOM 1422 C C . HIS A 1 180 ? 8.896 -11.131 9.048 1.00 85.81 180 HIS A C 1
ATOM 1424 O O . HIS A 1 180 ? 8.531 -11.617 7.977 1.00 85.81 180 HIS A O 1
ATOM 1430 N N . PRO A 1 181 ? 8.510 -11.665 10.224 1.00 84.81 181 PRO A N 1
ATOM 1431 C CA . PRO A 1 181 ? 7.882 -12.986 10.339 1.00 84.81 181 PRO A CA 1
ATOM 1432 C C . PRO A 1 181 ? 6.513 -13.094 9.645 1.00 84.81 181 PRO A C 1
ATOM 1434 O O . PRO A 1 181 ? 6.021 -14.196 9.406 1.00 84.81 181 PRO A O 1
ATOM 1437 N N . TYR A 1 182 ? 5.878 -11.965 9.319 1.00 88.44 182 TYR A N 1
ATOM 1438 C CA . TYR A 1 182 ? 4.566 -11.937 8.680 1.00 88.44 182 TYR A CA 1
ATOM 1439 C C . TYR A 1 182 ? 4.621 -12.013 7.147 1.00 88.44 182 TYR A C 1
ATOM 1441 O O . TYR A 1 182 ? 3.636 -12.432 6.543 1.00 88.44 182 TYR A O 1
ATOM 1449 N N . GLN A 1 183 ? 5.730 -11.638 6.498 1.00 91.25 183 GLN A N 1
ATOM 1450 C CA . GLN A 1 183 ? 5.748 -11.358 5.053 1.00 91.25 183 GLN A CA 1
ATOM 1451 C C . GLN A 1 183 ? 5.336 -12.575 4.215 1.00 91.25 183 GLN A C 1
ATOM 1453 O O . GLN A 1 183 ? 4.373 -12.513 3.449 1.00 91.25 183 GLN A O 1
ATOM 1458 N N . LYS A 1 184 ? 5.984 -13.722 4.444 1.00 92.00 184 LYS A N 1
ATOM 1459 C CA . LYS A 1 184 ? 5.660 -14.988 3.764 1.00 92.00 184 LYS A CA 1
ATOM 1460 C C . LYS A 1 184 ? 4.211 -15.429 3.962 1.00 92.00 184 LYS A C 1
ATOM 1462 O O . LYS A 1 184 ? 3.591 -15.968 3.049 1.00 92.00 184 LYS A O 1
ATOM 1467 N N . SER A 1 185 ? 3.673 -15.226 5.160 1.00 93.50 185 SER A N 1
ATOM 1468 C CA . SER A 1 185 ? 2.316 -15.656 5.500 1.00 93.50 185 SER A CA 1
ATOM 1469 C C . SER A 1 185 ? 1.257 -14.770 4.851 1.00 93.50 185 SER A C 1
ATOM 1471 O O . SER A 1 185 ? 0.219 -15.276 4.433 1.00 93.50 185 SER A O 1
ATOM 1473 N N . LEU A 1 186 ? 1.523 -13.468 4.741 1.00 94.88 186 LEU A N 1
ATOM 1474 C CA . LEU A 1 186 ? 0.572 -12.496 4.206 1.00 94.88 186 LEU A CA 1
ATOM 1475 C C . LEU A 1 186 ? 0.485 -12.502 2.678 1.00 94.88 186 LEU A C 1
ATOM 1477 O O . LEU A 1 186 ? -0.570 -12.180 2.143 1.00 94.88 186 LEU A O 1
ATOM 1481 N N . ILE A 1 187 ? 1.520 -12.955 1.968 1.00 96.12 187 ILE A N 1
ATOM 1482 C CA . ILE A 1 187 ? 1.442 -13.117 0.503 1.00 96.12 187 ILE A CA 1
ATOM 1483 C C . ILE A 1 187 ? 0.364 -14.113 0.095 1.00 96.12 187 ILE A C 1
ATOM 1485 O O . ILE A 1 187 ? -0.224 -13.970 -0.968 1.00 96.12 187 ILE A O 1
ATOM 1489 N N . LYS A 1 188 ? 0.022 -15.071 0.962 1.00 96.00 188 LYS A N 1
ATOM 1490 C CA . LYS A 1 188 ? -1.069 -16.017 0.701 1.00 96.00 188 LYS A CA 1
ATOM 1491 C C . LYS A 1 188 ? -2.412 -15.322 0.459 1.00 96.00 188 LYS A C 1
ATOM 1493 O O . LYS A 1 188 ? -3.273 -15.929 -0.155 1.00 96.00 188 LYS A O 1
ATOM 1498 N N . PHE A 1 189 ? -2.595 -14.085 0.928 1.00 97.81 189 PHE A N 1
ATOM 1499 C CA . PHE A 1 189 ? -3.819 -13.309 0.710 1.00 97.81 189 PHE A CA 1
ATOM 1500 C C . PHE A 1 189 ? -3.916 -12.711 -0.701 1.00 97.81 189 PHE A C 1
ATOM 1502 O O . PHE A 1 189 ? -4.964 -12.182 -1.067 1.00 97.81 189 PHE A O 1
ATOM 1509 N N . PHE A 1 190 ? -2.843 -12.778 -1.492 1.00 97.88 190 PHE A N 1
ATOM 1510 C CA . PHE A 1 190 ? -2.862 -12.442 -2.908 1.00 97.88 190 PHE A CA 1
ATOM 1511 C C . PHE A 1 190 ? -3.609 -13.544 -3.687 1.00 97.88 190 PHE A C 1
ATOM 1513 O O . PHE A 1 190 ? -3.150 -14.687 -3.691 1.00 97.88 190 PHE A O 1
ATOM 1520 N N . PRO A 1 191 ? -4.755 -13.246 -4.332 1.00 97.25 191 PRO A N 1
ATOM 1521 C CA . PRO A 1 191 ? -5.601 -14.291 -4.911 1.00 97.25 191 PRO A CA 1
ATOM 1522 C C . PRO A 1 191 ? -5.163 -14.814 -6.279 1.00 97.25 191 PRO A C 1
ATOM 1524 O O . PRO A 1 191 ? -5.736 -15.788 -6.764 1.00 97.25 191 PRO A O 1
ATOM 1527 N N . TYR A 1 192 ? -4.213 -14.152 -6.937 1.00 96.94 192 TYR A N 1
ATOM 1528 C CA . TYR A 1 192 ? -3.836 -14.458 -8.316 1.00 96.94 192 TYR A CA 1
ATOM 1529 C C . TYR A 1 192 ? -2.601 -15.374 -8.366 1.00 96.94 192 TYR A C 1
ATOM 1531 O O . TYR A 1 192 ? -1.869 -15.475 -7.374 1.00 96.94 192 TYR A O 1
ATOM 1539 N N . PRO A 1 193 ? -2.333 -16.049 -9.502 1.00 97.25 193 PRO A N 1
ATOM 1540 C CA . PRO A 1 193 ? -1.121 -16.844 -9.659 1.00 97.25 193 PRO A CA 1
ATOM 1541 C C . PRO A 1 193 ? 0.126 -16.019 -9.337 1.00 97.25 193 PRO A C 1
ATOM 1543 O O . PRO A 1 193 ? 0.337 -14.937 -9.891 1.00 97.25 193 PRO A O 1
ATOM 1546 N N . CYS A 1 194 ? 0.956 -16.519 -8.422 1.00 97.69 194 CYS A N 1
ATOM 1547 C CA . CYS A 1 194 ? 2.177 -15.830 -8.041 1.00 97.69 194 CYS A CA 1
ATOM 1548 C C . CYS A 1 194 ? 3.342 -16.770 -7.740 1.00 97.69 194 CYS A C 1
ATOM 1550 O O . CYS A 1 194 ? 3.176 -17.943 -7.402 1.00 97.69 194 CYS A O 1
ATOM 1552 N N . LYS A 1 195 ? 4.542 -16.203 -7.851 1.00 97.00 195 LYS A N 1
ATOM 1553 C CA . LYS A 1 195 ? 5.822 -16.779 -7.452 1.00 97.00 195 LYS A CA 1
ATOM 1554 C C . LYS A 1 195 ? 6.432 -15.896 -6.377 1.00 97.00 195 LYS A C 1
ATOM 1556 O O . LYS A 1 195 ? 6.263 -14.679 -6.384 1.00 97.00 195 LYS A O 1
ATOM 1561 N N . VAL A 1 196 ? 7.166 -16.514 -5.462 1.00 96.50 196 VAL A N 1
ATOM 1562 C CA . VAL A 1 196 ? 7.854 -15.818 -4.375 1.00 96.50 196 VAL A CA 1
ATOM 1563 C C . VAL A 1 196 ? 9.334 -16.156 -4.430 1.00 96.50 196 VAL A C 1
ATOM 1565 O O . VAL A 1 196 ? 9.719 -17.311 -4.262 1.00 96.50 196 VAL A O 1
ATOM 1568 N N . ALA A 1 197 ? 10.158 -15.133 -4.627 1.00 96.00 197 ALA A N 1
ATOM 1569 C CA . ALA A 1 197 ? 11.601 -15.203 -4.505 1.00 96.00 197 ALA A CA 1
ATOM 1570 C C . ALA A 1 197 ? 12.040 -14.468 -3.237 1.00 96.00 197 ALA A C 1
ATOM 1572 O O . ALA A 1 197 ? 11.721 -13.297 -3.029 1.00 96.00 197 ALA A O 1
ATOM 1573 N N . VAL A 1 198 ? 12.776 -15.170 -2.377 1.00 94.94 198 VAL A N 1
ATOM 1574 C CA . VAL A 1 198 ? 13.255 -14.629 -1.103 1.00 94.94 198 VAL A CA 1
ATOM 1575 C C . VAL A 1 198 ? 14.759 -14.436 -1.167 1.00 94.94 198 VAL A C 1
ATOM 1577 O O . VAL A 1 198 ? 15.516 -15.401 -1.279 1.00 94.94 198 VAL A O 1
ATOM 1580 N N . ALA A 1 199 ? 15.191 -13.189 -1.035 1.00 93.44 199 ALA A N 1
ATOM 1581 C CA . ALA A 1 199 ? 16.591 -12.826 -0.944 1.00 93.44 199 ALA A CA 1
ATOM 1582 C C . ALA A 1 199 ? 17.032 -12.696 0.519 1.00 93.44 199 ALA A C 1
ATOM 1584 O O . ALA A 1 199 ? 16.429 -11.975 1.314 1.00 93.44 199 ALA A O 1
ATOM 1585 N N . LYS A 1 200 ? 18.129 -13.377 0.870 1.00 91.19 200 LYS A N 1
ATOM 1586 C CA . LYS A 1 200 ? 18.714 -13.333 2.222 1.00 91.19 200 LYS A CA 1
ATOM 1587 C C . LYS A 1 200 ? 19.585 -12.099 2.475 1.00 91.19 200 LYS A C 1
ATOM 1589 O O . LYS A 1 200 ? 19.853 -11.774 3.623 1.00 91.19 200 LYS A O 1
ATOM 1594 N N . THR A 1 201 ? 20.062 -11.447 1.418 1.00 91.81 201 THR A N 1
ATOM 1595 C CA . THR A 1 201 ? 20.968 -10.291 1.482 1.00 91.81 201 THR A CA 1
ATOM 1596 C C . THR A 1 201 ? 20.561 -9.255 0.441 1.00 91.81 201 THR A C 1
ATOM 1598 O O . THR A 1 201 ? 19.949 -9.619 -0.566 1.00 91.81 201 THR A O 1
ATOM 1601 N N . ASN A 1 202 ? 20.926 -7.985 0.644 1.00 89.56 202 ASN A N 1
ATOM 1602 C CA . ASN A 1 202 ? 20.678 -6.912 -0.333 1.00 89.56 202 ASN A CA 1
ATOM 1603 C C . ASN A 1 202 ? 21.288 -7.248 -1.697 1.00 89.56 202 ASN A C 1
ATOM 1605 O O . ASN A 1 202 ? 20.602 -7.175 -2.708 1.00 89.56 202 ASN A O 1
ATOM 1609 N N . ARG A 1 203 ? 22.530 -7.744 -1.723 1.00 90.81 203 ARG A N 1
ATOM 1610 C CA . ARG A 1 203 ? 23.166 -8.211 -2.964 1.00 90.81 203 ARG A CA 1
ATOM 1611 C C . ARG A 1 203 ? 22.380 -9.344 -3.632 1.00 90.81 203 ARG A C 1
ATOM 1613 O O . ARG A 1 203 ? 22.171 -9.327 -4.838 1.00 90.81 203 ARG A O 1
ATOM 1620 N N . GLY A 1 204 ? 21.893 -10.314 -2.854 1.00 92.88 204 GLY A N 1
ATOM 1621 C CA . GLY A 1 204 ? 21.046 -11.393 -3.368 1.00 92.88 204 GLY A CA 1
ATOM 1622 C C . GLY A 1 204 ? 19.722 -10.887 -3.946 1.00 92.88 204 GLY A C 1
ATOM 1623 O O . GLY A 1 204 ? 19.248 -11.430 -4.940 1.00 92.88 204 GLY A O 1
ATOM 1624 N N . PHE A 1 205 ? 19.154 -9.832 -3.361 1.00 92.44 205 PHE A N 1
ATOM 1625 C CA . PHE A 1 205 ? 17.950 -9.177 -3.867 1.00 92.44 205 PHE A CA 1
ATOM 1626 C C . PHE A 1 205 ? 18.226 -8.494 -5.200 1.00 92.44 205 PHE A C 1
ATOM 1628 O O . PHE A 1 205 ? 17.529 -8.775 -6.168 1.00 92.44 205 PHE A O 1
ATOM 1635 N N . LYS A 1 206 ? 19.287 -7.683 -5.284 1.00 92.12 206 LYS A N 1
ATOM 1636 C CA . LYS A 1 206 ? 19.695 -7.024 -6.532 1.00 92.12 206 LYS A CA 1
ATOM 1637 C C . LYS A 1 206 ? 19.962 -8.045 -7.648 1.00 92.12 206 LYS A C 1
ATOM 1639 O O . LYS A 1 206 ? 19.400 -7.926 -8.732 1.00 92.12 206 LYS A O 1
ATOM 1644 N N . ASN A 1 207 ? 20.710 -9.114 -7.356 1.00 92.44 207 ASN A N 1
ATOM 1645 C CA . ASN A 1 207 ? 20.961 -10.211 -8.301 1.00 92.44 207 ASN A CA 1
ATOM 1646 C C . ASN A 1 207 ? 19.663 -10.856 -8.806 1.00 92.44 207 ASN A C 1
ATOM 1648 O O . ASN A 1 207 ? 19.472 -11.043 -10.009 1.00 92.44 207 ASN A O 1
ATOM 1652 N N . ALA A 1 208 ? 18.765 -11.212 -7.884 1.00 92.81 208 ALA A N 1
ATOM 1653 C CA . ALA A 1 208 ? 17.490 -11.823 -8.235 1.00 92.81 208 ALA A CA 1
ATOM 1654 C C . ALA A 1 208 ? 16.630 -10.866 -9.067 1.00 92.81 208 ALA A C 1
ATOM 1656 O O . ALA A 1 208 ? 16.013 -11.298 -10.037 1.00 92.81 208 ALA A O 1
ATOM 1657 N N . PHE A 1 209 ? 16.635 -9.573 -8.740 1.00 92.25 209 PHE A N 1
ATOM 1658 C CA . PHE A 1 209 ? 15.933 -8.559 -9.512 1.00 92.25 209 PHE A CA 1
ATOM 1659 C C . PHE A 1 209 ? 16.420 -8.511 -10.961 1.00 92.25 209 PHE A C 1
ATOM 1661 O O . PHE A 1 209 ? 15.605 -8.667 -11.868 1.00 92.25 209 PHE A O 1
ATOM 1668 N N . VAL A 1 210 ? 17.732 -8.364 -11.190 1.00 90.62 210 VAL A N 1
ATOM 1669 C CA . VAL A 1 210 ? 18.308 -8.330 -12.548 1.00 90.62 210 VAL A CA 1
ATOM 1670 C C . VAL A 1 210 ? 17.982 -9.615 -13.311 1.00 90.62 210 VAL A C 1
ATOM 1672 O O . VAL A 1 210 ? 17.598 -9.570 -14.482 1.00 90.62 210 VAL A O 1
ATOM 1675 N N . SER A 1 211 ? 18.058 -10.766 -12.636 1.00 91.69 211 SER A N 1
ATOM 1676 C CA . SER A 1 211 ? 17.698 -12.056 -13.225 1.00 91.69 211 SER A CA 1
ATOM 1677 C C . SER A 1 211 ? 16.231 -12.108 -13.663 1.00 91.69 211 SER A C 1
ATOM 1679 O O . SER A 1 211 ? 15.955 -12.474 -14.805 1.00 91.69 211 SER A O 1
ATOM 1681 N N . PHE A 1 212 ? 15.282 -11.717 -12.805 1.00 91.38 212 PHE A N 1
ATOM 1682 C CA . PHE A 1 212 ? 13.859 -11.706 -13.160 1.00 91.38 212 PHE A CA 1
ATOM 1683 C C . PHE A 1 212 ? 13.528 -10.663 -14.219 1.00 91.38 212 PHE A C 1
ATOM 1685 O O . PHE A 1 212 ? 12.712 -10.940 -15.097 1.00 91.38 212 PHE A O 1
ATOM 1692 N N . TYR A 1 213 ? 14.168 -9.495 -14.163 1.00 88.44 213 TYR A N 1
ATOM 1693 C CA . TYR A 1 213 ? 14.022 -8.440 -15.158 1.00 88.44 213 TYR A CA 1
ATOM 1694 C C . TYR A 1 213 ? 14.348 -8.959 -16.568 1.00 88.44 213 TYR A C 1
ATOM 1696 O O . TYR A 1 213 ? 13.542 -8.810 -17.488 1.00 88.44 213 TYR A O 1
ATOM 1704 N N . ARG A 1 214 ? 15.467 -9.681 -16.717 1.00 87.38 214 ARG A N 1
ATOM 1705 C CA . ARG A 1 214 ? 15.896 -10.313 -17.980 1.00 87.38 214 ARG A CA 1
ATOM 1706 C C . ARG A 1 214 ? 15.007 -11.467 -18.456 1.00 87.38 214 ARG A C 1
ATOM 1708 O O . ARG A 1 214 ? 15.094 -11.867 -19.609 1.00 87.38 214 ARG A O 1
ATOM 1715 N N . GLN A 1 215 ? 14.128 -12.006 -17.611 1.00 88.19 215 GLN A N 1
ATOM 1716 C CA . GLN A 1 215 ? 13.165 -13.039 -18.025 1.00 88.19 215 GLN A CA 1
ATOM 1717 C C . GLN A 1 215 ? 11.963 -12.465 -18.804 1.00 88.19 215 GLN A C 1
ATOM 1719 O O . GLN A 1 215 ? 11.073 -13.219 -19.207 1.00 88.19 215 GLN A O 1
ATOM 1724 N N . GLY A 1 216 ? 11.937 -11.148 -19.045 1.00 84.00 216 GLY A N 1
ATOM 1725 C CA . GLY A 1 216 ? 10.987 -10.507 -19.954 1.00 84.00 216 GLY A CA 1
ATOM 1726 C C . GLY A 1 216 ? 9.646 -10.141 -19.323 1.00 84.00 216 GLY A C 1
ATOM 1727 O O . GLY A 1 216 ? 8.612 -10.332 -19.961 1.00 84.00 216 GLY A O 1
ATOM 1728 N N . GLN A 1 217 ? 9.661 -9.641 -18.083 1.00 88.81 217 GLN A N 1
ATOM 1729 C CA . GLN A 1 217 ? 8.461 -9.192 -17.360 1.00 88.81 217 GLN A CA 1
ATOM 1730 C C . GLN A 1 217 ? 7.707 -8.134 -18.166 1.00 88.81 217 GLN A C 1
ATOM 1732 O O . GLN A 1 217 ? 8.330 -7.231 -18.714 1.00 88.81 217 GLN A O 1
ATOM 1737 N N . GLU A 1 218 ? 6.380 -8.207 -18.216 1.00 88.38 218 GLU A N 1
ATOM 1738 C CA . GLU A 1 218 ? 5.563 -7.222 -18.927 1.00 88.38 218 GLU A CA 1
ATOM 1739 C C . GLU A 1 218 ? 5.393 -5.915 -18.136 1.00 88.38 218 GLU A C 1
ATOM 1741 O O . GLU A 1 218 ? 5.127 -4.871 -18.730 1.00 88.38 218 GLU A O 1
ATOM 1746 N N . PHE A 1 219 ? 5.567 -5.938 -16.813 1.00 90.94 219 PHE A N 1
ATOM 1747 C CA . PHE A 1 219 ? 5.599 -4.735 -15.980 1.00 90.94 219 PHE A CA 1
ATOM 1748 C C . PHE A 1 219 ? 6.440 -4.950 -14.720 1.00 90.94 219 PHE A C 1
ATOM 1750 O O . PHE A 1 219 ? 6.372 -6.000 -14.078 1.00 90.94 219 PHE A O 1
ATOM 1757 N N . VAL A 1 220 ? 7.222 -3.941 -14.345 1.00 91.75 220 VAL A N 1
ATOM 1758 C CA . VAL A 1 220 ? 8.013 -3.938 -13.112 1.00 91.75 220 VAL A CA 1
ATOM 1759 C C . VAL A 1 220 ? 7.484 -2.830 -12.223 1.00 91.75 220 VAL A C 1
ATOM 1761 O O . VAL A 1 220 ? 7.476 -1.670 -12.628 1.00 91.75 220 VAL A O 1
ATOM 1764 N N . PHE A 1 221 ? 7.047 -3.182 -11.016 1.00 88.44 221 PHE A N 1
ATOM 1765 C CA . PHE A 1 221 ? 6.530 -2.202 -10.073 1.00 88.44 221 PHE A CA 1
ATOM 1766 C C . PHE A 1 221 ? 7.653 -1.282 -9.582 1.00 88.44 221 PHE A C 1
ATOM 1768 O O . PHE A 1 221 ? 8.601 -1.771 -8.959 1.00 88.44 221 PHE A O 1
ATOM 1775 N N . PRO A 1 222 ? 7.544 0.040 -9.793 1.00 84.06 222 PRO A N 1
ATOM 1776 C CA . PRO A 1 222 ? 8.423 0.984 -9.126 1.00 84.06 222 PRO A CA 1
ATOM 1777 C C . PRO A 1 222 ? 8.106 0.997 -7.628 1.00 84.06 222 PRO A C 1
ATOM 1779 O O . PRO A 1 222 ? 6.946 1.112 -7.218 1.00 84.06 222 PRO A O 1
ATOM 1782 N N . THR A 1 223 ? 9.139 0.888 -6.792 1.00 74.38 223 THR A N 1
ATOM 1783 C CA . THR A 1 223 ? 8.977 0.819 -5.330 1.00 74.38 223 THR A CA 1
ATOM 1784 C C . THR A 1 223 ? 8.277 2.069 -4.779 1.00 74.38 223 THR A C 1
ATOM 1786 O O . THR A 1 223 ? 7.450 1.953 -3.874 1.00 74.38 223 THR A O 1
ATOM 1789 N N . GLY A 1 224 ? 8.495 3.244 -5.384 1.00 67.69 224 GLY A N 1
ATOM 1790 C CA . GLY A 1 224 ? 7.847 4.505 -5.001 1.00 67.69 224 GLY A CA 1
ATOM 1791 C C . GLY A 1 224 ? 6.313 4.498 -5.109 1.00 67.69 224 GLY A C 1
ATOM 1792 O O . GLY A 1 224 ? 5.640 5.115 -4.282 1.00 67.69 224 GLY A O 1
ATOM 1793 N N . TYR A 1 225 ? 5.744 3.744 -6.060 1.00 67.81 225 TYR A N 1
ATOM 1794 C CA . TYR A 1 225 ? 4.287 3.611 -6.250 1.00 67.81 225 TYR A CA 1
ATOM 1795 C C . TYR A 1 225 ? 3.645 2.541 -5.372 1.00 67.81 225 TYR A C 1
ATOM 1797 O O . TYR A 1 225 ? 2.425 2.496 -5.238 1.00 67.81 225 TYR A O 1
ATOM 1805 N N . SER A 1 226 ? 4.456 1.657 -4.800 1.00 62.59 226 SER A N 1
ATOM 1806 C CA . SER A 1 226 ? 3.967 0.524 -4.020 1.00 62.59 226 SER A CA 1
ATOM 1807 C C . SER A 1 226 ? 3.473 0.923 -2.621 1.00 62.59 226 SER A C 1
ATOM 1809 O O . SER A 1 226 ? 2.818 0.133 -1.944 1.00 62.59 226 SER A O 1
ATOM 1811 N N . SER A 1 227 ? 3.756 2.156 -2.189 1.00 63.16 227 SER A N 1
ATOM 1812 C CA . SER A 1 227 ? 3.262 2.682 -0.917 1.00 63.16 227 SER A CA 1
ATOM 1813 C C . SER A 1 227 ? 1.766 3.018 -0.978 1.00 63.16 227 SER A C 1
ATOM 1815 O O . SER A 1 227 ? 1.207 3.333 -2.027 1.00 63.16 227 SER A O 1
ATOM 1817 N N . ASP A 1 228 ? 1.133 2.920 0.186 1.00 56.19 228 ASP A N 1
ATOM 1818 C CA . ASP A 1 228 ? -0.275 3.062 0.590 1.00 56.19 228 ASP A CA 1
ATOM 1819 C C . ASP A 1 228 ? -1.121 4.212 -0.009 1.00 56.19 228 ASP A C 1
ATOM 1821 O O . ASP A 1 228 ? -2.291 4.355 0.344 1.00 56.19 228 ASP A O 1
ATOM 1825 N N . LYS A 1 229 ? -0.586 5.027 -0.917 1.00 61.34 229 LYS A N 1
ATOM 1826 C CA . LYS A 1 229 ? -1.156 6.327 -1.292 1.00 61.34 229 LYS A CA 1
ATOM 1827 C C . LYS A 1 229 ? -1.833 6.385 -2.666 1.00 61.34 229 LYS A C 1
ATOM 1829 O O . LYS A 1 229 ? -2.396 7.432 -2.968 1.00 61.34 229 LYS A O 1
ATOM 1834 N N . PHE A 1 230 ? -1.789 5.322 -3.485 1.00 60.84 230 PHE A N 1
ATOM 1835 C CA . PHE A 1 230 ? -2.144 5.413 -4.922 1.00 60.84 230 PHE A CA 1
ATOM 1836 C C . PHE A 1 230 ? -2.945 4.229 -5.491 1.00 60.84 230 PHE A C 1
ATOM 1838 O O . PHE A 1 230 ? -3.042 4.069 -6.705 1.00 60.84 230 PHE A O 1
ATOM 1845 N N . VAL A 1 231 ? -3.470 3.349 -4.635 1.00 66.31 231 VAL A N 1
ATOM 1846 C CA . VAL A 1 231 ? -3.874 1.992 -5.052 1.00 66.31 231 VAL A CA 1
ATOM 1847 C C . VAL A 1 231 ? -5.364 1.863 -5.411 1.00 66.31 231 VAL A C 1
ATOM 1849 O O . VAL A 1 231 ? -5.770 0.903 -6.068 1.00 66.31 231 VAL A O 1
ATOM 1852 N N . THR A 1 232 ? -6.203 2.814 -5.002 1.00 67.81 232 THR A N 1
ATOM 1853 C CA . THR A 1 232 ? -7.663 2.786 -5.221 1.00 67.81 232 THR A CA 1
ATOM 1854 C C . THR A 1 232 ? -8.039 2.747 -6.697 1.00 67.81 232 THR A C 1
ATOM 1856 O O . THR A 1 232 ? -8.833 1.895 -7.095 1.00 67.81 232 THR A O 1
ATOM 1859 N N . GLU A 1 233 ? -7.402 3.589 -7.506 1.00 73.00 233 GLU A N 1
ATOM 1860 C CA . GLU A 1 233 ? -7.709 3.757 -8.932 1.00 73.00 233 GLU A CA 1
ATOM 1861 C C . GLU A 1 233 ? -7.082 2.675 -9.831 1.00 73.00 233 GLU A C 1
ATOM 1863 O O . GLU A 1 233 ? -7.367 2.601 -11.026 1.00 73.00 233 GLU A O 1
ATOM 1868 N N . MET A 1 234 ? -6.256 1.778 -9.274 1.00 79.69 234 MET A N 1
ATOM 1869 C CA . MET A 1 234 ? -5.531 0.774 -10.065 1.00 79.69 234 MET A CA 1
ATOM 1870 C C . MET A 1 234 ? -6.406 -0.390 -10.563 1.00 79.69 234 MET A C 1
ATOM 1872 O O . MET A 1 234 ? -5.985 -1.169 -11.418 1.00 79.69 234 MET A O 1
ATOM 1876 N N . GLY A 1 235 ? -7.629 -0.537 -10.042 1.00 81.56 235 GLY A N 1
ATOM 1877 C CA . GLY A 1 235 ? -8.556 -1.593 -10.449 1.00 81.56 235 GLY A CA 1
ATOM 1878 C C . GLY A 1 235 ? -9.469 -2.121 -9.348 1.00 81.56 235 GLY A C 1
ATOM 1879 O O . GLY A 1 235 ? -9.609 -1.543 -8.272 1.00 81.56 235 GLY A O 1
ATOM 1880 N N . LEU A 1 236 ? -10.104 -3.264 -9.613 1.00 85.38 236 LEU A N 1
ATOM 1881 C CA . LEU A 1 236 ? -11.056 -3.892 -8.687 1.00 85.38 236 LEU A CA 1
ATOM 1882 C C . LEU A 1 236 ? -10.433 -4.971 -7.797 1.00 85.38 236 LEU A C 1
ATOM 1884 O O . LEU A 1 236 ? -11.090 -5.419 -6.858 1.00 85.38 236 LEU A O 1
ATOM 1888 N N . GLY A 1 237 ? -9.183 -5.366 -8.057 1.00 90.38 237 GLY A N 1
ATOM 1889 C CA . GLY A 1 237 ? -8.487 -6.385 -7.274 1.00 90.38 237 GLY A CA 1
ATOM 1890 C C . GLY A 1 237 ? -8.404 -6.036 -5.792 1.00 90.38 237 GLY A C 1
ATOM 1891 O O . GLY A 1 237 ? -8.249 -4.871 -5.418 1.00 90.38 237 GLY A O 1
ATOM 1892 N N . THR A 1 238 ? -8.520 -7.046 -4.939 1.00 93.62 238 THR A N 1
ATOM 1893 C CA . THR A 1 238 ? -8.309 -6.935 -3.493 1.00 93.62 238 THR A CA 1
ATOM 1894 C C . THR A 1 238 ? -7.512 -8.124 -2.992 1.00 93.62 238 THR A C 1
ATOM 1896 O O . THR A 1 238 ? -7.382 -9.134 -3.682 1.00 93.62 238 THR A O 1
ATOM 1899 N N . LEU A 1 239 ? -6.982 -8.017 -1.779 1.00 96.19 239 LEU A N 1
ATOM 1900 C CA . LEU A 1 239 ? -6.544 -9.200 -1.055 1.00 96.19 239 LEU A CA 1
ATOM 1901 C C . LEU A 1 239 ? -7.776 -9.945 -0.541 1.00 96.19 239 LEU A C 1
ATOM 1903 O O . LEU A 1 239 ? -8.824 -9.343 -0.294 1.00 96.19 239 LEU A O 1
ATOM 1907 N N . ILE A 1 240 ? -7.657 -11.259 -0.390 1.00 97.69 240 ILE A N 1
ATOM 1908 C CA . ILE A 1 240 ? -8.736 -12.103 0.122 1.00 97.69 240 ILE A CA 1
ATOM 1909 C C . ILE A 1 240 ? -8.202 -13.091 1.143 1.00 97.69 240 ILE A C 1
ATOM 1911 O O . ILE A 1 240 ? -7.020 -13.423 1.156 1.00 97.69 240 ILE A O 1
ATOM 1915 N N . VAL A 1 241 ? -9.098 -13.627 1.964 1.00 98.12 241 VAL A N 1
ATOM 1916 C CA . VAL A 1 241 ? -8.766 -14.770 2.813 1.00 98.12 241 VAL A CA 1
ATOM 1917 C C . VAL A 1 241 ? -8.777 -16.041 1.958 1.00 98.12 241 VAL A C 1
ATOM 1919 O O . VAL A 1 241 ? -9.830 -16.365 1.390 1.00 98.12 241 VAL A O 1
ATOM 1922 N N . PRO A 1 242 ? -7.656 -16.784 1.873 1.00 97.56 242 PRO A N 1
ATOM 1923 C CA . PRO A 1 242 ? -7.593 -18.045 1.139 1.00 97.56 242 PRO A CA 1
ATOM 1924 C C . PRO A 1 242 ? -8.668 -19.012 1.611 1.00 97.56 242 PRO A C 1
ATOM 1926 O O . PRO A 1 242 ? -8.837 -19.194 2.816 1.00 97.56 242 PRO A O 1
ATOM 1929 N N . SER A 1 243 ? -9.364 -19.665 0.680 1.00 96.75 243 SER A N 1
ATOM 1930 C CA . SER A 1 243 ? -10.476 -20.576 0.992 1.00 96.75 243 SER A CA 1
ATOM 1931 C C . SER A 1 243 ? -10.100 -21.636 2.031 1.00 96.75 243 SER A C 1
ATOM 1933 O O . SER A 1 243 ? -10.834 -21.830 2.997 1.00 96.75 243 SER A O 1
ATOM 1935 N N . GLY A 1 244 ? -8.907 -22.228 1.907 1.00 96.94 244 GLY A N 1
ATOM 1936 C CA . GLY A 1 244 ? -8.378 -23.219 2.850 1.00 96.94 244 GLY A CA 1
ATOM 1937 C C . GLY A 1 244 ? -8.101 -22.705 4.271 1.00 96.94 244 GLY A C 1
ATOM 1938 O O . GLY A 1 244 ? -7.875 -23.516 5.160 1.00 96.94 244 GLY A O 1
ATOM 1939 N N . LEU A 1 245 ? -8.121 -21.388 4.511 1.00 96.56 245 LEU A N 1
ATOM 1940 C CA . LEU A 1 245 ? -7.927 -20.788 5.839 1.00 96.56 245 LEU A CA 1
ATOM 1941 C C . LEU A 1 245 ? -9.234 -20.340 6.504 1.00 96.56 245 LEU A C 1
ATOM 1943 O O . LEU A 1 245 ? -9.251 -20.131 7.715 1.00 96.56 245 LEU A O 1
ATOM 1947 N N . ARG A 1 246 ? -10.321 -20.186 5.739 1.00 97.75 246 ARG A N 1
ATOM 1948 C CA . ARG A 1 246 ? -11.568 -19.547 6.197 1.00 97.75 246 ARG A CA 1
ATOM 1949 C C . ARG A 1 246 ? -12.210 -20.282 7.374 1.00 97.75 246 ARG A C 1
ATOM 1951 O O . ARG A 1 246 ? -12.454 -19.670 8.407 1.00 97.75 246 ARG A O 1
ATOM 1958 N N . HIS A 1 247 ? -12.417 -21.593 7.241 1.00 97.94 247 HIS A N 1
ATOM 1959 C CA . HIS A 1 247 ? -13.046 -22.413 8.283 1.00 97.94 247 HIS A CA 1
ATOM 1960 C C . HIS A 1 247 ? -12.241 -22.405 9.586 1.00 97.94 247 HIS A C 1
ATOM 1962 O O . HIS A 1 247 ? -12.765 -22.073 10.643 1.00 97.94 247 HIS A O 1
ATOM 1968 N N . GLN A 1 248 ? -10.939 -22.695 9.501 1.00 97.44 248 GLN A N 1
ATOM 1969 C CA . GLN A 1 248 ? -10.060 -22.723 10.671 1.00 97.44 248 GLN A CA 1
ATOM 1970 C C . GLN A 1 248 ? -9.976 -21.351 11.358 1.00 97.44 248 GLN A C 1
ATOM 1972 O O . GLN A 1 248 ? -9.881 -21.274 12.587 1.00 97.44 248 GLN A O 1
ATOM 1977 N N . ALA A 1 249 ? -9.984 -20.265 10.581 1.00 97.31 249 ALA A N 1
ATOM 1978 C CA . ALA A 1 249 ? -9.996 -18.918 11.126 1.00 97.31 249 ALA A CA 1
ATOM 1979 C C . ALA A 1 249 ? -11.300 -18.641 11.880 1.00 97.31 249 ALA A C 1
ATOM 1981 O O . ALA A 1 249 ? -11.231 -18.241 13.039 1.00 97.31 249 ALA A O 1
ATOM 1982 N N . ASP A 1 250 ? -12.455 -18.929 11.274 1.00 98.44 250 ASP A N 1
ATOM 1983 C CA . ASP A 1 250 ? -13.763 -18.743 11.909 1.00 98.44 250 ASP A CA 1
ATOM 1984 C C . ASP A 1 250 ? -13.882 -19.574 13.201 1.00 98.44 250 ASP A C 1
ATOM 1986 O O . ASP A 1 250 ? -14.217 -19.027 14.249 1.00 98.44 250 ASP A O 1
ATOM 1990 N N . GLU A 1 251 ? -13.485 -20.853 13.194 1.00 98.12 251 GLU A N 1
ATOM 1991 C CA . GLU A 1 251 ? -13.447 -21.689 14.407 1.00 98.12 251 GLU A CA 1
ATOM 1992 C C . GLU A 1 251 ? -12.537 -21.114 15.497 1.00 98.12 251 GLU A C 1
ATOM 1994 O O . GLU A 1 251 ? -12.817 -21.220 16.692 1.00 98.12 251 GLU A O 1
ATOM 1999 N N . THR A 1 252 ? -11.403 -20.534 15.109 1.00 97.44 252 THR A N 1
ATOM 2000 C CA . THR A 1 252 ? -10.462 -19.936 16.061 1.00 97.44 252 THR A CA 1
ATOM 2001 C C . THR A 1 252 ? -11.016 -18.643 16.650 1.00 97.44 252 THR A C 1
ATOM 2003 O O . THR A 1 252 ? -10.856 -18.416 17.847 1.00 97.44 252 THR A O 1
ATOM 2006 N N . LEU A 1 253 ? -11.713 -17.834 15.850 1.00 97.94 253 LEU A N 1
ATOM 2007 C CA . LEU A 1 253 ? -12.401 -16.628 16.308 1.00 97.94 253 LEU A CA 1
ATOM 2008 C C . LEU A 1 253 ? -13.568 -16.962 17.250 1.00 97.94 253 LEU A C 1
ATOM 2010 O O . LEU A 1 253 ? -13.676 -16.348 18.312 1.00 97.94 253 LEU A O 1
ATOM 2014 N N . CYS A 1 254 ? -14.371 -17.982 16.930 1.00 98.06 254 CYS A N 1
ATOM 2015 C CA . CYS A 1 254 ? -15.432 -18.470 17.814 1.00 98.06 254 CYS A CA 1
ATOM 2016 C C . CYS A 1 254 ? -14.865 -18.969 19.150 1.00 98.06 254 CYS A C 1
ATOM 2018 O O . CYS A 1 254 ? -15.319 -18.560 20.217 1.00 98.06 254 CYS A O 1
ATOM 2020 N N . ARG A 1 255 ? -13.808 -19.795 19.118 1.00 97.25 255 ARG A N 1
ATOM 2021 C CA . ARG A 1 255 ? -13.132 -20.278 20.340 1.00 97.25 255 ARG A CA 1
ATOM 2022 C C . ARG A 1 255 ? -12.507 -19.158 21.167 1.00 97.25 255 ARG A C 1
ATOM 2024 O O . ARG A 1 255 ? -12.382 -19.308 22.378 1.00 97.25 255 ARG A O 1
ATOM 2031 N N . ALA A 1 256 ? -12.112 -18.056 20.533 1.00 96.31 256 ALA A N 1
ATOM 2032 C CA . ALA A 1 256 ? -11.603 -16.878 21.225 1.00 96.31 256 ALA A CA 1
ATOM 2033 C C . ALA A 1 256 ? -12.712 -16.049 21.904 1.00 96.31 256 ALA A C 1
ATOM 2035 O O . ALA A 1 256 ? -12.389 -15.149 22.673 1.00 96.31 256 ALA A O 1
ATOM 2036 N N . GLY A 1 257 ? -13.992 -16.359 21.658 1.00 97.00 257 GLY A N 1
ATOM 2037 C CA . GLY A 1 257 ? -15.142 -15.723 22.303 1.00 97.00 257 GLY A CA 1
ATOM 2038 C C . GLY A 1 257 ? -15.978 -14.821 21.393 1.00 97.00 257 GLY A C 1
ATOM 2039 O O . GLY A 1 257 ? -16.827 -14.086 21.905 1.00 97.00 257 GLY A O 1
ATOM 2040 N N . LEU A 1 258 ? -15.756 -14.839 20.070 1.00 98.00 258 LEU A N 1
ATOM 2041 C CA . LEU A 1 258 ? -16.664 -14.168 19.137 1.00 98.00 258 LEU A CA 1
ATOM 2042 C C . LEU A 1 258 ? -17.919 -15.003 18.873 1.00 98.00 258 LEU A C 1
ATOM 2044 O O . LEU A 1 258 ? -17.855 -16.227 18.801 1.00 98.00 258 LEU A O 1
ATOM 2048 N N . ASP A 1 259 ? -19.050 -14.325 18.703 1.00 98.31 259 ASP A N 1
ATOM 2049 C CA . ASP A 1 259 ? -20.331 -14.941 18.376 1.00 98.31 259 ASP A CA 1
ATOM 2050 C C . ASP A 1 259 ? -20.617 -14.678 16.885 1.00 98.31 259 ASP A C 1
ATOM 2052 O O . ASP A 1 259 ? -20.675 -13.511 16.483 1.00 98.31 259 ASP A O 1
ATOM 2056 N N . PRO A 1 260 ? -20.727 -15.716 16.034 1.00 98.06 260 PRO A N 1
ATOM 2057 C CA . PRO A 1 260 ? -20.965 -15.545 14.600 1.00 98.06 260 PRO A CA 1
ATOM 2058 C C . PRO A 1 260 ? -22.318 -14.908 14.267 1.00 98.06 260 PRO A C 1
ATOM 2060 O O . PRO A 1 260 ? -22.442 -14.300 13.201 1.00 98.06 260 PRO A O 1
ATOM 2063 N N . ASP A 1 261 ? -23.290 -14.978 15.180 1.00 98.31 261 ASP A N 1
ATOM 2064 C CA . ASP A 1 261 ? -24.635 -14.423 15.004 1.00 98.31 261 ASP A CA 1
ATOM 2065 C C . ASP A 1 261 ? -24.736 -12.956 15.456 1.00 98.31 261 ASP A C 1
ATOM 2067 O O . ASP A 1 261 ? -25.810 -12.349 15.429 1.00 98.31 261 ASP A O 1
ATOM 2071 N N . ARG A 1 262 ? -23.608 -12.348 15.844 1.00 98.31 262 ARG A N 1
ATOM 2072 C CA . ARG A 1 262 ? -23.502 -10.936 16.221 1.00 98.31 262 ARG A CA 1
ATOM 2073 C C . ARG A 1 262 ? -22.445 -10.237 15.381 1.00 98.31 262 ARG A C 1
ATOM 2075 O O . ARG A 1 262 ? -21.432 -10.811 14.991 1.00 98.31 262 ARG A O 1
ATOM 2082 N N . TRP A 1 263 ? -22.655 -8.956 15.101 1.00 98.69 263 TRP A N 1
ATOM 2083 C CA . TRP A 1 263 ? -21.629 -8.150 14.451 1.00 98.69 263 TRP A CA 1
ATOM 2084 C C . TRP A 1 263 ? -20.489 -7.825 15.423 1.00 98.69 263 TRP A C 1
ATOM 2086 O O . TRP A 1 263 ? -20.683 -7.645 16.628 1.00 98.69 263 TRP A O 1
ATOM 2096 N N . PHE A 1 264 ? -19.290 -7.666 14.871 1.00 98.88 264 PHE A N 1
ATOM 2097 C CA . PHE A 1 264 ? -18.137 -7.166 15.608 1.00 98.88 264 PHE A CA 1
ATOM 2098 C C . PHE A 1 264 ? -17.363 -6.148 14.777 1.00 98.88 264 PHE A C 1
ATOM 2100 O O . PHE A 1 264 ? -17.406 -6.181 13.545 1.00 98.88 264 PHE A O 1
ATOM 2107 N N . CYS A 1 265 ? -16.637 -5.252 15.437 1.00 98.75 265 CYS A N 1
ATOM 2108 C CA . CYS A 1 265 ? -15.659 -4.386 14.787 1.00 98.75 265 CYS A CA 1
ATOM 2109 C C . CYS A 1 265 ? -14.239 -4.743 15.231 1.00 98.75 265 CYS A C 1
ATOM 2111 O O . CYS A 1 265 ? -14.017 -5.314 16.302 1.00 98.75 265 CYS A O 1
ATOM 2113 N N . CYS A 1 266 ? -13.261 -4.410 14.393 1.00 98.62 266 CYS A N 1
ATOM 2114 C CA . CYS A 1 266 ? -11.863 -4.458 14.799 1.00 98.62 266 CYS A CA 1
ATOM 2115 C C . CYS A 1 266 ? -11.396 -3.077 15.252 1.00 98.62 266 CYS A C 1
ATOM 2117 O O . CYS A 1 266 ? -11.718 -2.070 14.622 1.00 98.62 266 CYS A O 1
ATOM 2119 N N . LEU A 1 267 ? -10.582 -3.049 16.303 1.00 98.06 267 LEU A N 1
ATOM 2120 C CA . LEU A 1 267 ? -9.945 -1.852 16.827 1.00 98.06 267 LEU A CA 1
ATOM 2121 C C . LEU A 1 267 ? -8.425 -1.979 16.699 1.00 98.06 267 LEU A C 1
ATOM 2123 O O . LEU A 1 267 ? -7.856 -3.021 17.018 1.00 98.06 267 LEU A O 1
ATOM 2127 N N . HIS A 1 268 ? -7.752 -0.916 16.268 1.00 97.12 268 HIS A N 1
ATOM 2128 C CA . HIS A 1 268 ? -6.291 -0.817 16.329 1.00 97.12 268 HIS A CA 1
ATOM 2129 C C . HIS A 1 268 ? -5.890 0.620 16.656 1.00 97.12 268 HIS A C 1
ATOM 2131 O O . HIS A 1 268 ? -6.376 1.563 16.053 1.00 97.12 268 HIS A O 1
ATOM 2137 N N . PHE A 1 269 ? -4.913 0.828 17.529 1.00 95.31 269 PHE A N 1
ATOM 2138 C CA . PHE A 1 269 ? -4.320 2.151 17.729 1.00 95.31 269 PHE A CA 1
ATOM 2139 C C . PHE A 1 269 ? -2.797 2.101 17.789 1.00 95.31 269 PHE A C 1
ATOM 2141 O O . PHE A 1 269 ? -2.199 1.079 18.115 1.00 95.31 269 PHE A O 1
ATOM 2148 N N . ARG A 1 270 ? -2.154 3.209 17.423 1.00 91.94 270 ARG A N 1
ATOM 2149 C CA . ARG A 1 270 ? -0.707 3.388 17.545 1.00 91.94 270 ARG A CA 1
ATOM 2150 C C . ARG A 1 270 ? -0.372 3.952 18.910 1.00 91.94 270 ARG A C 1
ATOM 2152 O O . ARG A 1 270 ? -0.857 5.020 19.266 1.00 91.94 270 ARG A O 1
ATOM 2159 N N . GLN A 1 271 ? 0.535 3.302 19.617 1.00 90.44 271 GLN A N 1
ATOM 2160 C CA . GLN A 1 271 ? 1.040 3.811 20.885 1.00 90.44 271 GLN A CA 1
ATOM 2161 C C . GLN A 1 271 ? 2.483 4.325 20.764 1.00 90.44 271 GLN A C 1
ATOM 2163 O O . GLN A 1 271 ? 3.238 3.843 19.907 1.00 90.44 271 GLN A O 1
ATOM 2168 N N . PRO A 1 272 ? 2.907 5.238 21.656 1.00 85.38 272 PRO A N 1
ATOM 2169 C CA . PRO A 1 272 ? 4.252 5.805 21.643 1.00 85.38 272 PRO A CA 1
ATOM 2170 C C . PRO A 1 272 ? 5.404 4.796 21.714 1.00 85.38 272 PRO A C 1
ATOM 2172 O O . PRO A 1 272 ? 6.476 5.075 21.189 1.00 85.38 272 PRO A O 1
ATOM 2175 N N . ASN A 1 273 ? 5.191 3.614 22.292 1.00 82.94 273 ASN A N 1
ATOM 2176 C CA . ASN A 1 273 ? 6.281 2.704 22.663 1.00 82.94 273 ASN A CA 1
ATOM 2177 C C . ASN A 1 273 ? 6.506 1.537 21.681 1.00 82.94 273 ASN A C 1
ATOM 2179 O O . ASN A 1 273 ? 7.183 0.574 22.024 1.00 82.94 273 ASN A O 1
ATOM 2183 N N . TYR A 1 274 ? 5.933 1.567 20.473 1.00 81.75 274 TYR A N 1
ATOM 2184 C CA . TYR A 1 274 ? 6.105 0.464 19.517 1.00 81.75 274 TYR A CA 1
ATOM 2185 C C . TYR A 1 274 ? 7.505 0.464 18.877 1.00 81.75 274 TYR A C 1
ATOM 2187 O O . TYR A 1 274 ? 7.837 1.367 18.117 1.00 81.75 274 TYR A O 1
ATOM 2195 N N . ARG A 1 275 ? 8.314 -0.572 19.131 1.00 78.44 275 ARG A N 1
ATOM 2196 C CA . ARG A 1 275 ? 9.739 -0.639 18.734 1.00 78.44 275 ARG A CA 1
ATOM 2197 C C . ARG A 1 275 ? 10.033 -0.627 17.229 1.00 78.44 275 ARG A C 1
ATOM 2199 O O . ARG A 1 275 ? 11.132 -0.264 16.833 1.00 78.44 275 ARG A O 1
ATOM 2206 N N . TYR A 1 276 ? 9.076 -1.022 16.389 1.00 73.75 276 TYR A N 1
ATOM 2207 C CA . TYR A 1 276 ? 9.254 -1.079 14.929 1.00 73.75 276 TYR A CA 1
ATOM 2208 C C . TYR A 1 276 ? 8.697 0.158 14.207 1.00 73.75 276 TYR A C 1
ATOM 2210 O O . TYR A 1 276 ? 8.423 0.106 13.009 1.00 73.75 276 TYR A O 1
ATOM 2218 N N . LYS A 1 277 ? 8.463 1.265 14.925 1.00 73.56 277 LYS A N 1
ATOM 2219 C CA . LYS A 1 277 ? 7.964 2.517 14.341 1.00 73.56 277 LYS A CA 1
ATOM 2220 C C . LYS A 1 277 ? 9.099 3.521 14.113 1.00 73.56 277 LYS A C 1
ATOM 2222 O O . LYS A 1 277 ? 10.030 3.608 14.904 1.00 73.56 277 LYS A O 1
ATOM 2227 N N . ALA A 1 278 ? 8.957 4.359 13.087 1.00 69.75 278 ALA A N 1
ATOM 2228 C CA . ALA A 1 278 ? 9.760 5.576 12.950 1.00 69.75 278 ALA A CA 1
ATOM 2229 C C . ALA A 1 278 ? 9.430 6.593 14.064 1.00 69.75 278 ALA A C 1
ATOM 2231 O O . ALA A 1 278 ? 8.282 6.650 14.510 1.00 69.75 278 ALA A O 1
ATOM 2232 N N . VAL A 1 279 ? 10.400 7.440 14.433 1.00 68.81 279 VAL A N 1
ATOM 2233 C CA . VAL A 1 279 ? 10.399 8.361 15.601 1.00 68.81 279 VAL A CA 1
ATOM 2234 C C . VAL A 1 279 ? 9.206 9.336 15.667 1.00 68.81 279 VAL A C 1
ATOM 2236 O O . VAL A 1 279 ? 8.939 9.922 16.710 1.00 68.81 279 VAL A O 1
ATOM 2239 N N . SER A 1 280 ? 8.432 9.501 14.591 1.00 76.75 280 SER A N 1
ATOM 2240 C CA . SER A 1 280 ? 7.285 10.413 14.586 1.00 76.75 280 SER A CA 1
ATOM 2241 C C . SER A 1 280 ? 6.170 9.983 15.552 1.00 76.75 280 SER A C 1
ATOM 2243 O O . SER A 1 280 ? 5.604 8.889 15.436 1.00 76.75 280 SER A O 1
ATOM 2245 N N . ASN A 1 281 ? 5.803 10.903 16.449 1.00 83.62 281 ASN A N 1
ATOM 2246 C CA . ASN A 1 281 ? 4.712 10.741 17.411 1.00 83.62 281 ASN A CA 1
ATOM 2247 C C . ASN A 1 281 ? 3.390 11.367 16.935 1.00 83.62 281 ASN A C 1
ATOM 2249 O O . ASN A 1 281 ? 2.367 11.242 17.604 1.00 83.62 281 ASN A O 1
ATOM 2253 N N . CYS A 1 282 ? 3.359 12.010 15.759 1.00 88.25 282 CYS A N 1
ATOM 2254 C CA . CYS A 1 282 ? 2.148 12.690 15.282 1.00 88.25 282 CYS A CA 1
ATOM 2255 C C . CYS A 1 282 ? 0.978 11.726 15.013 1.00 88.25 282 CYS A C 1
ATOM 2257 O O . CYS A 1 282 ? -0.169 12.159 14.995 1.00 88.25 282 CYS A O 1
ATOM 2259 N N . ARG A 1 283 ? 1.249 10.424 14.857 1.00 90.31 283 ARG A N 1
ATOM 2260 C CA . ARG A 1 283 ? 0.248 9.357 14.667 1.00 90.31 283 ARG A CA 1
ATOM 2261 C C . ARG A 1 283 ? -0.091 8.587 15.942 1.00 90.31 283 ARG A C 1
ATOM 2263 O O . ARG A 1 283 ? -0.997 7.757 15.918 1.00 90.31 283 ARG A O 1
ATOM 2270 N N . ASP A 1 284 ? 0.646 8.822 17.022 1.00 92.44 284 ASP A N 1
ATOM 2271 C CA . ASP A 1 284 ? 0.395 8.142 18.286 1.00 92.44 284 ASP A CA 1
ATOM 2272 C C . ASP A 1 284 ? -0.848 8.719 18.957 1.00 92.44 284 ASP A C 1
ATOM 2274 O O . ASP A 1 284 ? -1.200 9.891 18.766 1.00 92.44 284 ASP A O 1
ATOM 2278 N N . VAL A 1 285 ? -1.511 7.877 19.735 1.00 93.88 285 VAL A N 1
ATOM 2279 C CA . VAL A 1 285 ? -2.711 8.219 20.491 1.00 93.88 285 VAL A CA 1
ATOM 2280 C C . VAL A 1 285 ? -2.580 7.722 21.924 1.00 9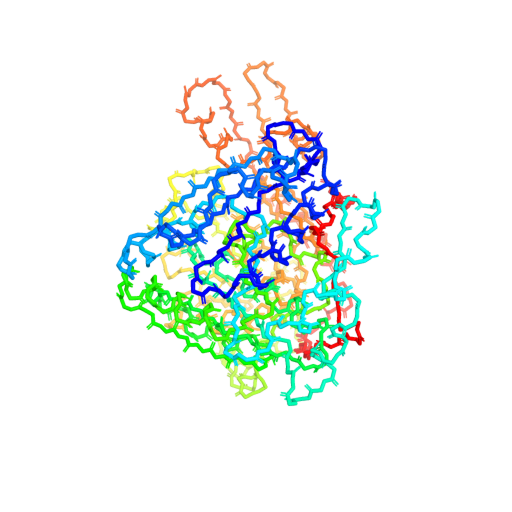3.88 285 VAL A C 1
ATOM 2282 O O . VAL A 1 285 ? -1.723 6.892 22.235 1.00 93.88 285 VAL A O 1
ATOM 2285 N N . ASP A 1 286 ? -3.438 8.247 22.789 1.00 94.19 286 ASP A N 1
ATOM 2286 C CA . ASP A 1 286 ? -3.624 7.748 24.146 1.00 94.19 286 ASP A CA 1
ATOM 2287 C C . ASP A 1 286 ? -4.432 6.435 24.098 1.00 94.19 286 ASP A C 1
ATOM 2289 O O . ASP A 1 286 ? -5.600 6.469 23.687 1.00 94.19 286 ASP A O 1
ATOM 2293 N N . PRO A 1 287 ? -3.844 5.285 24.490 1.00 95.12 287 PRO A N 1
ATOM 2294 C CA . PRO A 1 287 ? -4.533 4.000 24.465 1.00 95.12 287 PRO A CA 1
ATOM 2295 C C . PRO A 1 287 ? -5.841 4.001 25.250 1.00 95.12 287 PRO A C 1
ATOM 2297 O O . PRO A 1 287 ? -6.807 3.386 24.811 1.00 95.12 287 PRO A O 1
ATOM 2300 N N . GLU A 1 288 ? -5.908 4.721 26.373 1.00 95.62 288 GLU A N 1
ATOM 2301 C CA . GLU A 1 288 ? -7.069 4.680 27.266 1.00 95.62 288 GLU A CA 1
ATOM 2302 C C . GLU A 1 288 ? -8.351 5.146 26.560 1.00 95.62 288 GLU A C 1
ATOM 2304 O O . GLU A 1 288 ? -9.424 4.580 26.763 1.00 95.62 288 GLU A O 1
ATOM 2309 N N . ARG A 1 289 ? -8.241 6.115 25.643 1.00 94.56 289 ARG A N 1
ATOM 2310 C CA . ARG A 1 289 ? -9.383 6.616 24.857 1.00 94.56 289 ARG A CA 1
ATOM 2311 C C . ARG A 1 289 ? -9.980 5.539 23.956 1.00 94.56 289 ARG A C 1
ATOM 2313 O O . ARG A 1 289 ? -11.197 5.427 23.846 1.00 94.56 289 ARG A O 1
ATOM 2320 N N . TYR A 1 290 ? -9.122 4.746 23.321 1.00 95.56 290 TYR A N 1
ATOM 2321 C CA . TYR A 1 290 ? -9.532 3.631 22.470 1.00 95.56 290 TYR A CA 1
ATOM 2322 C C . TYR A 1 290 ? -10.038 2.458 23.297 1.00 95.56 290 TYR A C 1
ATOM 2324 O O . TYR A 1 290 ? -10.991 1.789 22.923 1.00 95.56 290 TYR A O 1
ATOM 2332 N N . LEU A 1 291 ? -9.422 2.206 24.445 1.00 96.06 291 LEU A N 1
ATOM 2333 C CA . LEU A 1 291 ? -9.861 1.130 25.310 1.00 96.06 291 LEU A CA 1
ATOM 2334 C C . LEU A 1 291 ? -11.269 1.399 25.852 1.00 96.06 291 LEU A C 1
ATOM 2336 O O . LEU A 1 291 ? -12.095 0.497 25.819 1.00 96.06 291 LEU A O 1
ATOM 2340 N N . LYS A 1 292 ? -11.609 2.633 26.231 1.00 96.56 292 LYS A N 1
ATOM 2341 C CA . LYS A 1 292 ? -12.983 2.993 26.627 1.00 96.56 292 LYS A CA 1
ATOM 2342 C C . LYS A 1 292 ? -14.017 2.848 25.510 1.00 96.56 292 LYS A C 1
ATOM 2344 O O . LYS A 1 292 ? -15.174 2.542 25.791 1.00 96.56 292 LYS A O 1
ATOM 2349 N N . SER A 1 293 ? -13.627 3.009 24.243 1.00 97.12 293 SER A N 1
ATOM 2350 C CA . SER A 1 293 ? -14.561 2.801 23.130 1.00 97.12 293 SER A CA 1
ATOM 2351 C C . SER A 1 293 ? -14.959 1.331 22.950 1.00 97.12 293 SER A C 1
ATOM 2353 O O . SER A 1 293 ? -16.000 1.050 22.361 1.00 97.12 293 SER A O 1
ATOM 2355 N N . ILE A 1 294 ? -14.195 0.389 23.517 1.00 97.81 294 ILE A N 1
ATOM 2356 C CA . ILE A 1 294 ? -14.585 -1.023 23.572 1.00 97.81 294 ILE A CA 1
ATOM 2357 C C . ILE A 1 294 ? -15.842 -1.204 24.432 1.00 97.81 294 ILE A C 1
ATOM 2359 O O . ILE A 1 294 ? -16.748 -1.923 24.018 1.00 97.81 294 ILE A O 1
ATOM 2363 N N . ASP A 1 295 ? -15.918 -0.550 25.598 1.00 96.69 295 ASP A N 1
ATOM 2364 C CA . ASP A 1 295 ? -17.112 -0.627 26.455 1.00 96.69 295 ASP A CA 1
ATOM 2365 C C . ASP A 1 295 ? -18.308 -0.005 25.749 1.00 96.69 295 ASP A C 1
ATOM 2367 O O . ASP A 1 295 ? -19.371 -0.603 25.714 1.00 96.69 295 ASP A O 1
ATOM 2371 N N . TYR A 1 296 ? -18.105 1.131 25.081 1.00 98.50 296 TYR A N 1
ATOM 2372 C CA . TYR A 1 296 ? -19.150 1.764 24.282 1.00 98.50 296 TYR A CA 1
ATOM 2373 C C . TYR A 1 296 ? -19.748 0.813 23.229 1.00 98.50 296 TYR A C 1
ATOM 2375 O O . TYR A 1 296 ? -20.963 0.657 23.130 1.00 98.50 296 TYR A O 1
ATOM 2383 N N . VAL A 1 297 ? -18.901 0.115 22.466 1.00 98.62 297 VAL A N 1
ATOM 2384 C CA . VAL A 1 297 ? -19.372 -0.838 21.449 1.00 98.62 297 VAL A CA 1
ATOM 2385 C C . VAL A 1 297 ? -20.120 -2.022 22.069 1.00 98.62 297 VAL A C 1
ATOM 2387 O O . VAL A 1 297 ? -21.128 -2.459 21.513 1.00 98.62 297 VAL A O 1
ATOM 2390 N N . ILE A 1 298 ? -19.630 -2.561 23.185 1.00 98.50 298 ILE A N 1
ATOM 2391 C CA . ILE A 1 298 ? -20.196 -3.769 23.801 1.00 98.50 298 ILE A CA 1
ATOM 2392 C C . ILE A 1 298 ? -21.473 -3.449 24.582 1.00 98.50 298 ILE A C 1
ATOM 2394 O O . ILE A 1 298 ? -22.487 -4.117 24.386 1.00 98.50 298 ILE A O 1
ATOM 2398 N N . ASP A 1 299 ? -21.409 -2.451 25.460 1.00 98.38 299 ASP A N 1
ATOM 2399 C CA . ASP A 1 299 ? -22.431 -2.155 26.462 1.00 98.38 299 ASP A CA 1
ATOM 2400 C C . ASP A 1 299 ? -23.557 -1.282 25.881 1.00 98.38 299 ASP A C 1
ATOM 2402 O O . ASP A 1 299 ? -24.729 -1.556 26.142 1.00 98.38 299 ASP A O 1
ATOM 2406 N N . ASP A 1 300 ? -23.227 -0.303 25.028 1.00 98.50 300 ASP A N 1
ATOM 2407 C CA . ASP A 1 300 ? -24.214 0.659 24.512 1.00 98.50 300 ASP A CA 1
ATOM 2408 C C . ASP A 1 300 ? -24.730 0.282 23.110 1.00 98.50 300 ASP A C 1
ATOM 2410 O O . ASP A 1 300 ? -25.903 0.494 22.800 1.00 98.50 300 ASP A O 1
ATOM 2414 N N . LEU A 1 301 ? -23.877 -0.294 22.251 1.00 98.50 301 LEU A N 1
ATOM 2415 C CA . LEU A 1 301 ? -24.237 -0.647 20.865 1.00 98.50 301 LEU A CA 1
ATOM 2416 C C . LEU A 1 301 ? -24.543 -2.141 20.657 1.00 98.50 301 LEU A C 1
ATOM 2418 O O . LEU A 1 301 ? -24.990 -2.536 19.576 1.00 98.50 301 LEU A O 1
ATOM 2422 N N . GLY A 1 302 ? -24.292 -2.984 21.664 1.00 98.06 302 GLY A N 1
ATOM 2423 C CA . GLY A 1 302 ? -24.557 -4.425 21.617 1.00 98.06 302 GLY A CA 1
ATOM 2424 C C . GLY A 1 302 ? -23.648 -5.220 20.669 1.00 98.06 302 GLY A C 1
ATOM 2425 O O . GLY A 1 302 ? -23.956 -6.371 20.342 1.00 98.06 302 GLY A O 1
ATOM 2426 N N . GLY A 1 303 ? -22.537 -4.638 20.219 1.00 98.38 303 GLY A N 1
ATOM 2427 C CA . GLY A 1 303 ? -21.559 -5.286 19.348 1.00 98.38 303 GLY A CA 1
ATOM 2428 C C . GLY A 1 303 ? -20.538 -6.140 20.095 1.00 98.38 303 GLY A C 1
ATOM 2429 O O . GLY A 1 303 ? -20.624 -6.376 21.302 1.00 98.38 303 GLY A O 1
ATOM 2430 N N . GLN A 1 304 ? -19.534 -6.596 19.353 1.00 98.81 304 GLN A N 1
ATOM 2431 C CA . GLN A 1 304 ? -18.309 -7.182 19.896 1.00 98.81 304 GLN A CA 1
ATOM 2432 C C . GLN A 1 304 ? -17.088 -6.442 19.347 1.00 98.81 304 GLN A C 1
ATOM 2434 O O . GLN A 1 304 ? -17.154 -5.807 18.290 1.00 98.81 304 GLN A O 1
ATOM 2439 N N . VAL A 1 305 ? -15.956 -6.538 20.042 1.00 98.69 305 VAL A N 1
ATOM 2440 C CA . VAL A 1 305 ? -14.714 -5.874 19.638 1.00 98.69 305 VAL A CA 1
ATOM 2441 C C . VAL A 1 305 ? -13.554 -6.847 19.599 1.00 98.69 305 VAL A C 1
ATOM 2443 O O . VAL A 1 305 ? -13.307 -7.593 20.546 1.00 98.69 305 VAL A O 1
ATOM 2446 N N . VAL A 1 306 ? -12.801 -6.770 18.506 1.00 98.56 306 VAL A N 1
ATOM 2447 C CA . VAL A 1 306 ? -11.528 -7.459 18.329 1.00 98.56 306 VAL A CA 1
ATOM 2448 C C . VAL A 1 306 ? -10.389 -6.443 18.359 1.00 98.56 306 VAL A C 1
ATOM 2450 O O . VAL A 1 306 ? -10.290 -5.613 17.456 1.00 98.56 306 VAL A O 1
ATOM 2453 N N . LEU A 1 307 ? -9.502 -6.512 19.353 1.00 98.12 307 LEU A N 1
ATOM 2454 C CA . LEU A 1 307 ? -8.277 -5.708 19.369 1.00 98.12 307 LEU A CA 1
ATOM 2455 C C . LEU A 1 307 ? -7.197 -6.369 18.503 1.00 98.12 307 LEU A C 1
ATOM 2457 O O . LEU A 1 307 ? -6.854 -7.541 18.684 1.00 98.12 307 LEU A O 1
ATOM 2461 N N . LEU A 1 308 ? -6.670 -5.596 17.557 1.00 97.12 308 LEU A N 1
ATOM 2462 C CA . LEU A 1 308 ? -5.587 -5.976 16.656 1.00 97.12 308 LEU A CA 1
ATOM 2463 C C . LEU A 1 308 ? -4.257 -5.365 17.105 1.00 97.12 308 LEU A C 1
ATOM 2465 O O . LEU A 1 308 ? -4.221 -4.374 17.834 1.00 97.12 308 LEU A O 1
ATOM 2469 N N . GLY A 1 309 ? -3.163 -5.912 16.575 1.00 94.06 309 GLY A N 1
ATOM 2470 C CA . GLY A 1 309 ? -1.835 -5.315 16.659 1.00 94.06 309 GLY A CA 1
ATOM 2471 C C . GLY A 1 309 ? -0.785 -6.181 17.353 1.00 94.06 309 GLY A C 1
ATOM 2472 O O . GLY A 1 309 ? -0.876 -7.410 17.376 1.00 94.06 309 GLY A O 1
ATOM 2473 N N . HIS A 1 310 ? 0.270 -5.532 17.847 1.00 91.88 310 HIS A N 1
ATOM 2474 C CA . HIS A 1 310 ? 1.452 -6.193 18.408 1.00 91.88 310 HIS A CA 1
ATOM 2475 C C . HIS A 1 310 ? 1.225 -6.610 19.874 1.00 91.88 310 HIS A C 1
ATOM 2477 O O . HIS A 1 310 ? 0.588 -5.851 20.603 1.00 91.88 310 HIS A O 1
ATOM 2483 N N . PRO A 1 311 ? 1.820 -7.719 20.365 1.00 91.69 311 PRO A N 1
ATOM 2484 C CA . PRO A 1 311 ? 1.676 -8.156 21.762 1.00 91.69 311 PRO A CA 1
ATOM 2485 C C . PRO A 1 311 ? 2.088 -7.129 22.834 1.00 91.69 311 PRO A C 1
ATOM 2487 O O . PRO A 1 311 ? 1.729 -7.261 24.001 1.00 91.69 311 PRO A O 1
ATOM 2490 N N . GLU A 1 312 ? 2.862 -6.107 22.468 1.00 90.69 312 GLU A N 1
ATOM 2491 C CA . GLU A 1 312 ? 3.277 -5.021 23.373 1.00 90.69 312 GLU A CA 1
ATOM 2492 C C . GLU A 1 312 ? 2.228 -3.900 23.494 1.00 90.69 312 GLU A C 1
ATOM 2494 O O . GLU A 1 312 ? 2.424 -2.965 24.268 1.00 90.69 312 GLU A O 1
ATOM 2499 N N . MET A 1 313 ? 1.132 -3.948 22.729 1.00 92.62 313 MET A N 1
ATOM 2500 C CA . MET A 1 313 ? 0.073 -2.942 22.810 1.00 92.62 313 MET A CA 1
ATOM 2501 C C . MET A 1 313 ? -0.631 -2.963 24.164 1.00 92.62 313 MET A C 1
ATOM 2503 O O . MET A 1 313 ? -0.880 -4.033 24.723 1.00 92.62 313 MET A O 1
ATOM 2507 N N . THR A 1 314 ? -0.963 -1.784 24.695 1.00 94.88 314 THR A N 1
ATOM 2508 C CA . THR A 1 314 ? -1.808 -1.677 25.887 1.00 94.88 314 THR A CA 1
ATOM 2509 C C . THR A 1 314 ? -3.122 -2.405 25.626 1.00 94.88 314 THR A C 1
ATOM 2511 O O . THR A 1 314 ? -3.744 -2.230 24.580 1.00 94.88 314 THR A O 1
ATOM 2514 N N . THR A 1 315 ? -3.529 -3.237 26.578 1.00 94.00 315 THR A N 1
ATOM 2515 C CA . THR A 1 315 ? -4.755 -4.032 26.498 1.00 94.00 315 THR A CA 1
ATOM 2516 C C . THR A 1 315 ? -5.593 -3.851 27.757 1.00 94.00 315 THR A C 1
ATOM 2518 O O . THR A 1 315 ? -5.197 -3.142 28.683 1.00 94.00 315 THR A O 1
ATOM 2521 N N . ARG A 1 316 ? -6.738 -4.528 27.800 1.00 93.31 316 ARG A N 1
ATOM 2522 C CA . ARG A 1 316 ? -7.610 -4.629 28.966 1.00 93.31 316 ARG A CA 1
ATOM 2523 C C . ARG A 1 316 ? -7.866 -6.083 29.356 1.00 93.31 316 ARG A C 1
ATOM 2525 O O . ARG A 1 316 ? -7.617 -6.983 28.555 1.00 93.31 316 ARG A O 1
ATOM 2532 N N . PRO A 1 317 ? -8.367 -6.323 30.580 1.00 94.19 317 PRO A N 1
ATOM 2533 C CA . PRO A 1 317 ? -8.813 -7.647 30.991 1.00 94.19 317 PRO A CA 1
ATOM 2534 C C . PRO A 1 317 ? -9.849 -8.238 30.026 1.00 94.19 317 PRO A C 1
ATOM 2536 O O . PRO A 1 317 ? -10.676 -7.518 29.464 1.00 94.19 317 PRO A O 1
ATOM 2539 N N . ALA A 1 318 ? -9.812 -9.560 29.860 1.00 93.31 318 ALA A N 1
ATOM 2540 C CA . ALA A 1 318 ? -10.795 -10.282 29.062 1.00 93.31 318 ALA A CA 1
ATOM 2541 C C . ALA A 1 318 ? -12.207 -10.126 29.656 1.00 93.31 318 ALA A C 1
ATOM 2543 O O . ALA A 1 318 ? -12.384 -10.181 30.874 1.00 93.31 318 ALA A O 1
ATOM 2544 N N . ARG A 1 319 ? -13.213 -9.959 28.791 1.00 96.19 319 ARG A N 1
ATOM 2545 C CA . ARG A 1 319 ? -14.637 -9.909 29.160 1.00 96.19 319 ARG A CA 1
ATOM 2546 C C . ARG A 1 319 ? -15.513 -10.388 27.995 1.00 96.19 319 ARG A C 1
ATOM 2548 O O . ARG A 1 319 ? -15.053 -10.339 26.853 1.00 96.19 319 ARG A O 1
ATOM 2555 N N . PRO A 1 320 ? -16.768 -10.818 28.237 1.00 97.50 320 PRO A N 1
ATOM 2556 C CA . PRO A 1 320 ? -17.692 -11.167 27.159 1.00 97.50 320 PRO A CA 1
ATOM 2557 C C . PRO A 1 320 ? -17.830 -10.030 26.140 1.00 97.50 320 PRO A C 1
ATOM 2559 O O . PRO A 1 320 ? -17.971 -8.869 26.520 1.00 97.50 320 PRO A O 1
ATOM 2562 N N . GLY A 1 321 ? -17.766 -10.371 24.852 1.00 97.25 321 GLY A N 1
ATOM 2563 C CA . GLY A 1 321 ? -17.807 -9.399 23.755 1.00 97.25 321 GLY A CA 1
ATOM 2564 C C . GLY A 1 321 ? -16.459 -8.765 23.394 1.00 97.25 321 GLY A C 1
ATOM 2565 O O . GLY A 1 321 ? -16.401 -8.058 22.393 1.00 97.25 321 GLY A O 1
ATOM 2566 N N . PHE A 1 322 ? -15.379 -9.031 24.138 1.00 98.31 322 PHE A N 1
ATOM 2567 C CA . PHE A 1 322 ? -14.039 -8.518 23.845 1.00 98.31 322 PHE A CA 1
ATOM 2568 C C . PHE A 1 322 ? -13.038 -9.648 23.574 1.00 98.31 322 PHE A C 1
ATOM 2570 O O . PHE A 1 322 ? -12.845 -10.529 24.411 1.00 98.31 322 PHE A O 1
ATOM 2577 N N . VAL A 1 323 ? -12.353 -9.579 22.429 1.00 98.06 323 VAL A N 1
ATOM 2578 C CA . VAL A 1 323 ? -11.291 -10.513 22.035 1.00 98.06 323 VAL A CA 1
ATOM 2579 C C . VAL A 1 323 ? -10.011 -9.747 21.717 1.00 98.06 323 VAL A C 1
ATOM 2581 O O . VAL A 1 323 ? -9.978 -8.920 20.810 1.00 98.06 323 VAL A O 1
ATOM 2584 N N . ASP A 1 324 ? -8.926 -10.048 22.428 1.00 97.75 324 ASP A N 1
ATOM 2585 C CA . ASP A 1 324 ? -7.607 -9.476 22.153 1.00 97.75 324 ASP A CA 1
ATOM 2586 C C . ASP A 1 324 ? -6.754 -10.449 21.331 1.00 97.75 324 ASP A C 1
ATOM 2588 O O . ASP A 1 324 ? -6.088 -11.339 21.870 1.00 97.75 324 ASP A O 1
ATOM 2592 N N . LEU A 1 325 ? -6.750 -10.274 20.006 1.00 97.12 325 LEU A N 1
ATOM 2593 C CA . LEU A 1 325 ? -5.930 -11.113 19.136 1.00 97.12 325 LEU A CA 1
ATOM 2594 C C . LEU A 1 325 ? -4.448 -10.785 19.255 1.00 97.12 325 LEU A C 1
ATOM 2596 O O . LEU A 1 325 ? -3.645 -11.666 18.954 1.00 97.12 325 LEU A O 1
ATOM 2600 N N . SER A 1 326 ? -4.064 -9.587 19.715 1.00 93.81 326 SER A N 1
ATOM 2601 C CA . SER A 1 326 ? -2.655 -9.185 19.847 1.00 93.81 326 SER A CA 1
ATOM 2602 C C . SER A 1 326 ? -1.862 -10.106 20.783 1.00 93.81 326 SER A C 1
ATOM 2604 O O . SER A 1 326 ? -0.647 -10.228 20.642 1.00 93.81 326 SER A O 1
ATOM 2606 N N . ARG A 1 327 ? -2.550 -10.814 21.689 1.00 93.94 327 ARG A N 1
ATOM 2607 C CA . ARG A 1 327 ? -1.967 -11.756 22.660 1.00 93.94 327 ARG A CA 1
ATOM 2608 C C . ARG A 1 327 ? -1.733 -13.154 22.114 1.00 93.94 327 ARG A C 1
ATOM 2610 O O . ARG A 1 327 ? -1.035 -13.941 22.750 1.00 93.94 327 ARG A O 1
ATOM 2617 N N . LEU A 1 328 ? -2.295 -13.474 20.955 1.00 91.56 328 LEU A N 1
ATOM 2618 C CA . LEU A 1 328 ? -2.098 -14.775 20.334 1.00 91.56 328 LEU A CA 1
ATOM 2619 C C . LEU A 1 328 ? -0.765 -14.807 19.565 1.00 91.56 328 LEU A C 1
ATOM 2621 O O . LEU A 1 328 ? -0.420 -13.841 18.882 1.00 91.56 328 LEU A O 1
ATOM 2625 N N . PRO A 1 329 ? 0.003 -15.906 19.636 1.00 86.62 329 PRO A N 1
ATOM 2626 C CA . PRO A 1 329 ? 1.242 -16.039 18.878 1.00 86.62 329 PRO A CA 1
ATOM 2627 C C . PRO A 1 329 ? 0.958 -16.161 17.374 1.00 86.62 329 PRO A C 1
ATOM 2629 O O . PRO A 1 329 ? -0.038 -16.759 16.972 1.00 86.62 329 PRO A O 1
ATOM 2632 N N . ASN A 1 330 ? 1.860 -15.637 16.533 1.00 81.62 330 ASN A N 1
ATOM 2633 C CA . ASN A 1 330 ? 1.802 -15.758 15.063 1.00 81.62 330 ASN A CA 1
ATOM 2634 C C . ASN A 1 330 ? 0.440 -15.369 14.454 1.00 81.62 330 ASN A C 1
ATOM 2636 O O . ASN A 1 330 ? -0.040 -15.954 13.483 1.00 81.62 330 ASN A O 1
ATOM 2640 N N . ASN A 1 331 ? -0.187 -14.358 15.043 1.00 90.88 331 ASN A N 1
ATOM 2641 C CA . ASN A 1 331 ? -1.578 -13.993 14.816 1.00 90.88 331 ASN A CA 1
ATOM 2642 C C . ASN A 1 331 ? -1.835 -13.158 13.555 1.00 90.88 331 ASN A C 1
ATOM 2644 O O . ASN A 1 331 ? -2.994 -12.885 13.278 1.00 90.88 331 ASN A O 1
ATOM 2648 N N . SER A 1 332 ? -0.824 -12.741 12.783 1.00 93.62 332 SER A N 1
ATOM 2649 C CA . SER A 1 332 ? -1.032 -11.805 11.662 1.00 93.62 332 SER A CA 1
ATOM 2650 C C . SER A 1 332 ? -2.037 -12.330 10.631 1.00 93.62 332 SER A C 1
ATOM 2652 O O . SER A 1 332 ? -2.857 -11.569 10.129 1.00 93.62 332 SER A O 1
ATOM 2654 N N . VAL A 1 333 ? -2.027 -13.642 10.366 1.00 96.12 333 VAL A N 1
ATOM 2655 C CA . VAL A 1 333 ? -3.017 -14.297 9.491 1.00 96.12 333 VAL A CA 1
ATOM 2656 C C . VAL A 1 333 ? -4.415 -14.235 10.107 1.00 96.12 333 VAL A C 1
ATOM 2658 O O . VAL A 1 333 ? -5.358 -13.829 9.438 1.00 96.12 333 VAL A O 1
ATOM 2661 N N . LEU A 1 334 ? -4.551 -14.583 11.389 1.00 97.62 334 LEU A N 1
ATOM 2662 C CA . LEU A 1 334 ? -5.837 -14.558 12.089 1.00 97.62 334 LEU A CA 1
ATOM 2663 C C . LEU A 1 334 ? -6.396 -13.134 12.214 1.00 97.62 334 LEU A C 1
ATOM 2665 O O . LEU A 1 334 ? -7.594 -12.938 12.049 1.00 97.62 334 LEU A O 1
ATOM 2669 N N . GLN A 1 335 ? -5.537 -12.140 12.447 1.00 97.88 335 GLN A N 1
ATOM 2670 C CA . GLN A 1 335 ? -5.915 -10.729 12.466 1.00 97.88 335 GLN A CA 1
ATOM 2671 C C . GLN A 1 335 ? -6.448 -10.280 11.097 1.00 97.88 335 GLN A C 1
ATOM 2673 O O . GLN A 1 335 ? -7.472 -9.607 11.045 1.00 97.88 335 GLN A O 1
ATOM 2678 N N . MET A 1 336 ? -5.821 -10.687 9.985 1.00 97.94 336 MET A N 1
ATOM 2679 C CA . MET A 1 336 ? -6.358 -10.423 8.641 1.00 97.94 336 MET A CA 1
ATOM 2680 C C . MET A 1 336 ? -7.718 -11.100 8.426 1.00 97.94 336 MET A C 1
ATOM 2682 O O . MET A 1 336 ? -8.628 -10.482 7.880 1.00 97.94 336 MET A O 1
ATOM 2686 N N . CYS A 1 337 ? -7.895 -12.342 8.889 1.00 98.25 337 CYS A N 1
ATOM 2687 C CA . CYS A 1 337 ? -9.194 -13.016 8.818 1.00 98.25 337 CYS A CA 1
ATOM 2688 C C . CYS A 1 337 ? -10.266 -12.290 9.644 1.00 98.25 337 CYS A C 1
ATOM 2690 O O . CYS A 1 337 ? -11.377 -12.096 9.156 1.00 98.25 337 CYS A O 1
ATOM 2692 N N . ALA A 1 338 ? -9.923 -11.825 10.850 1.00 98.56 338 ALA A N 1
ATOM 2693 C CA . ALA A 1 338 ? -10.824 -11.036 11.685 1.00 98.56 338 ALA A CA 1
ATOM 2694 C C . ALA A 1 338 ? -11.248 -9.743 10.978 1.00 98.56 338 ALA A C 1
ATOM 2696 O O . ALA A 1 338 ? -12.437 -9.455 10.914 1.00 98.56 338 ALA A O 1
ATOM 2697 N N . VAL A 1 339 ? -10.307 -9.016 10.364 1.00 98.31 339 VAL A N 1
ATOM 2698 C CA . VAL A 1 339 ? -10.615 -7.811 9.576 1.00 98.31 339 VAL A CA 1
ATOM 2699 C C . VAL A 1 339 ? -11.525 -8.119 8.387 1.00 98.31 339 VAL A C 1
ATOM 2701 O O . VAL A 1 339 ? -12.426 -7.339 8.090 1.00 98.31 339 VAL A O 1
ATOM 2704 N N . ALA A 1 340 ? -11.331 -9.246 7.699 1.00 98.06 340 ALA A N 1
ATOM 2705 C CA . ALA A 1 340 ? -12.189 -9.627 6.576 1.00 98.06 340 ALA A CA 1
ATOM 2706 C C . ALA A 1 340 ? -13.635 -9.929 7.013 1.00 98.06 340 ALA A C 1
ATOM 2708 O O . ALA A 1 340 ? -14.569 -9.667 6.255 1.00 98.06 340 ALA A O 1
ATOM 2709 N N . ARG A 1 341 ? -13.818 -10.462 8.229 1.00 98.56 341 ARG A N 1
ATOM 2710 C CA . ARG A 1 341 ? -15.127 -10.806 8.810 1.00 98.56 341 ARG A CA 1
ATOM 2711 C C . ARG A 1 341 ? -15.778 -9.648 9.574 1.00 98.56 341 ARG A C 1
ATOM 2713 O O . ARG A 1 341 ? -16.997 -9.664 9.751 1.00 98.56 341 ARG A O 1
ATOM 2720 N N . SER A 1 342 ? -15.005 -8.648 10.001 1.00 98.62 342 SER A N 1
ATOM 2721 C CA . SER A 1 342 ? -15.497 -7.548 10.833 1.00 98.62 342 SER A CA 1
ATOM 2722 C C . SER A 1 342 ? -16.409 -6.605 10.061 1.00 98.62 342 SER A C 1
ATOM 2724 O O . SER A 1 342 ? -16.183 -6.314 8.888 1.00 98.62 342 SER A O 1
ATOM 2726 N N . ARG A 1 343 ? -17.419 -6.068 10.745 1.00 98.31 343 ARG A N 1
ATOM 2727 C CA . ARG A 1 343 ? -18.361 -5.083 10.205 1.00 98.31 343 ARG A CA 1
ATOM 2728 C C . ARG A 1 343 ? -17.650 -3.847 9.657 1.00 98.31 343 ARG A C 1
ATOM 2730 O O . ARG A 1 343 ? -17.914 -3.417 8.539 1.00 98.31 343 ARG A O 1
ATOM 2737 N N . PHE A 1 344 ? -16.712 -3.331 10.441 1.00 98.12 344 PHE A N 1
ATOM 2738 C CA . PHE A 1 344 ? -15.779 -2.274 10.072 1.00 98.12 344 PHE A CA 1
ATOM 2739 C C . PHE A 1 344 ? -14.494 -2.399 10.903 1.00 98.12 344 PHE A C 1
ATOM 2741 O O . PHE A 1 344 ? -14.403 -3.214 11.832 1.00 98.12 344 PHE A O 1
ATOM 2748 N N . VAL A 1 345 ? -13.498 -1.584 10.569 1.00 97.94 345 VAL A N 1
ATOM 2749 C CA . VAL A 1 345 ? -12.306 -1.336 11.385 1.00 97.94 345 VAL A CA 1
ATOM 2750 C C . VAL A 1 345 ? -12.331 0.113 11.850 1.00 97.94 345 VAL A C 1
ATOM 2752 O O . VAL A 1 345 ? -12.563 1.005 11.042 1.00 97.94 345 VAL A O 1
ATOM 2755 N N . CYS A 1 346 ? -12.082 0.354 13.134 1.00 97.31 346 CYS A N 1
ATOM 2756 C CA . CYS A 1 346 ? -11.822 1.685 13.675 1.00 97.31 346 CYS A CA 1
ATOM 2757 C C . CYS A 1 346 ? -10.364 1.747 14.138 1.00 97.31 346 CYS A C 1
ATOM 2759 O O . CYS A 1 346 ? -9.918 0.879 14.896 1.00 97.31 346 CYS A O 1
ATOM 2761 N N . CYS A 1 347 ? -9.586 2.727 13.681 1.00 96.25 347 CYS A N 1
ATOM 2762 C CA . CYS A 1 347 ? -8.189 2.810 14.087 1.00 96.25 347 CYS A CA 1
ATOM 2763 C C . CYS A 1 347 ? -7.586 4.215 14.128 1.00 96.25 347 CYS A C 1
ATOM 2765 O O . CYS A 1 347 ? -8.142 5.167 13.593 1.00 96.25 347 CYS A O 1
ATOM 2767 N N . SER A 1 348 ? -6.391 4.326 14.713 1.00 94.06 348 SER A N 1
ATOM 2768 C CA . SER A 1 348 ? -5.500 5.468 14.458 1.00 94.06 348 SER A CA 1
ATOM 2769 C C . SER A 1 348 ? -4.691 5.242 13.163 1.00 94.06 348 SER A C 1
ATOM 2771 O O . SER A 1 348 ? -4.729 4.130 12.618 1.00 94.06 348 SER A O 1
ATOM 2773 N N . PRO A 1 349 ? -3.932 6.228 12.637 1.00 90.00 349 PRO A N 1
ATOM 2774 C CA . PRO A 1 349 ? -3.240 6.108 11.345 1.00 90.00 349 PRO A CA 1
ATOM 2775 C C . PRO A 1 349 ? -2.076 5.099 11.381 1.00 90.00 349 PRO A C 1
ATOM 2777 O O . PRO A 1 349 ? -0.903 5.431 11.594 1.00 90.00 349 PRO A O 1
ATOM 2780 N N . THR A 1 350 ? -2.408 3.826 11.179 1.00 89.06 350 THR A N 1
ATOM 2781 C CA . THR A 1 350 ? -1.529 2.660 11.325 1.00 89.06 350 THR A CA 1
ATOM 2782 C C . THR A 1 350 ? -1.672 1.673 10.176 1.00 89.06 350 THR A C 1
ATOM 2784 O O . THR A 1 350 ? -2.653 1.704 9.440 1.00 89.06 350 THR A O 1
ATOM 2787 N N . GLY A 1 351 ? -0.734 0.722 10.092 1.00 85.12 351 GLY A N 1
ATOM 2788 C CA . GLY A 1 351 ? -0.859 -0.429 9.193 1.00 85.12 351 GLY A CA 1
ATOM 2789 C C . GLY A 1 351 ? -2.082 -1.314 9.478 1.00 85.12 351 GLY A C 1
ATOM 2790 O O . GLY A 1 351 ? -2.507 -2.043 8.589 1.00 85.12 351 GLY A O 1
ATOM 2791 N N . GLY A 1 352 ? -2.694 -1.220 10.669 1.00 87.62 352 GLY A N 1
ATOM 2792 C CA . GLY A 1 352 ? -3.986 -1.851 10.951 1.00 87.62 352 GLY A CA 1
ATOM 2793 C C . GLY A 1 352 ? -5.114 -1.301 10.079 1.00 87.62 352 GLY A C 1
ATOM 2794 O O . GLY A 1 352 ? -5.947 -2.066 9.604 1.00 87.62 352 GLY A O 1
ATOM 2795 N N . GLY A 1 353 ? -5.085 0.004 9.787 1.00 91.75 353 GLY A N 1
ATOM 2796 C CA . GLY A 1 353 ? -5.982 0.615 8.808 1.00 91.75 353 GLY A CA 1
ATOM 2797 C C . GLY A 1 353 ? -5.780 0.010 7.423 1.00 91.75 353 GLY A C 1
ATOM 2798 O O . GLY A 1 353 ? -6.750 -0.366 6.773 1.00 91.75 353 GLY A O 1
ATOM 2799 N N . THR A 1 354 ? -4.524 -0.206 7.013 1.00 91.19 354 THR A N 1
ATOM 2800 C CA . THR A 1 354 ? -4.204 -0.834 5.724 1.00 91.19 354 THR A CA 1
ATOM 2801 C C . THR A 1 354 ? -4.823 -2.219 5.565 1.00 91.19 354 THR A C 1
ATOM 2803 O O . THR A 1 354 ? -5.301 -2.532 4.481 1.00 91.19 354 THR A O 1
ATOM 2806 N N . MET A 1 355 ? -4.916 -3.024 6.628 1.00 94.50 355 MET A N 1
ATOM 2807 C CA . MET A 1 355 ? -5.605 -4.322 6.565 1.00 94.50 355 MET A CA 1
ATOM 2808 C C . MET A 1 355 ? -7.057 -4.179 6.096 1.00 94.50 355 MET A C 1
ATOM 2810 O O . MET A 1 355 ? -7.519 -4.964 5.270 1.00 94.50 355 MET A O 1
ATOM 2814 N N . ALA A 1 356 ? -7.765 -3.162 6.596 1.00 94.50 356 ALA A N 1
ATOM 2815 C CA . ALA A 1 356 ? -9.143 -2.895 6.205 1.00 94.50 356 ALA A CA 1
ATOM 2816 C C . ALA A 1 356 ? -9.226 -2.534 4.720 1.00 94.50 356 ALA A C 1
ATOM 2818 O O . ALA A 1 356 ? -10.025 -3.112 3.990 1.00 94.50 356 ALA A O 1
ATOM 2819 N N . ILE A 1 357 ? -8.335 -1.655 4.253 1.00 91.12 357 ILE A N 1
ATOM 2820 C CA . ILE A 1 357 ? -8.271 -1.216 2.852 1.00 91.12 357 ILE A CA 1
ATOM 2821 C C . ILE A 1 357 ? -8.118 -2.409 1.916 1.00 91.12 357 ILE A C 1
ATOM 2823 O O . ILE A 1 357 ? -8.908 -2.591 0.990 1.00 91.12 357 ILE A O 1
ATOM 2827 N N . VAL A 1 358 ? -7.097 -3.229 2.166 1.00 92.81 358 VAL A N 1
ATOM 2828 C CA . VAL A 1 358 ? -6.693 -4.280 1.230 1.00 92.81 358 VAL A CA 1
ATOM 2829 C C . VAL A 1 358 ? -7.693 -5.433 1.181 1.00 92.81 358 VAL A C 1
ATOM 2831 O O . VAL A 1 358 ? -7.785 -6.104 0.158 1.00 92.81 358 VAL A O 1
ATOM 2834 N N . LEU A 1 359 ? -8.471 -5.636 2.251 1.00 95.12 359 LEU A N 1
ATOM 2835 C CA . LEU A 1 359 ? -9.566 -6.611 2.333 1.00 95.12 359 LEU A CA 1
ATOM 2836 C C . LEU A 1 359 ? -10.936 -6.001 1.979 1.00 95.12 359 LEU A C 1
ATOM 2838 O O . LEU A 1 359 ? -11.951 -6.699 1.974 1.00 95.12 359 LEU A O 1
ATOM 2842 N N . GLY A 1 360 ? -10.989 -4.696 1.692 1.00 92.88 360 GLY A N 1
ATOM 2843 C CA . GLY A 1 360 ? -12.218 -3.949 1.440 1.00 92.88 360 GLY A CA 1
ATOM 2844 C C . GLY A 1 360 ? -13.200 -3.967 2.617 1.00 92.88 360 GLY A C 1
ATOM 2845 O O . GLY A 1 360 ? -14.414 -4.099 2.438 1.00 92.88 360 GLY A O 1
ATOM 2846 N N . THR A 1 361 ? -12.689 -3.886 3.835 1.00 95.88 361 THR A N 1
ATOM 2847 C CA . THR A 1 361 ? -13.481 -3.659 5.043 1.00 95.88 361 THR A CA 1
ATOM 2848 C C . THR A 1 361 ? -13.674 -2.162 5.266 1.00 95.88 361 THR A C 1
ATOM 2850 O O . THR A 1 361 ? -12.689 -1.430 5.165 1.00 95.88 361 THR A O 1
ATOM 2853 N N . PRO A 1 362 ? -14.906 -1.690 5.556 1.00 95.75 362 PRO A N 1
ATOM 2854 C CA . PRO A 1 362 ? -15.143 -0.286 5.878 1.00 95.75 362 PRO A CA 1
ATOM 2855 C C . PRO A 1 362 ? -14.202 0.191 6.987 1.00 95.75 362 PRO A C 1
ATOM 2857 O O . PRO A 1 362 ? -14.004 -0.515 7.980 1.00 95.75 362 PRO A O 1
ATOM 2860 N N . LEU A 1 363 ? -13.609 1.370 6.809 1.00 95.00 363 LEU A N 1
ATOM 2861 C CA . LEU A 1 363 ? -12.537 1.874 7.665 1.00 95.00 363 LEU A CA 1
ATOM 2862 C C . LEU A 1 363 ? -12.903 3.243 8.245 1.00 95.00 363 LEU A C 1
ATOM 2864 O O . LEU A 1 363 ? -13.101 4.191 7.498 1.00 95.00 363 LEU A O 1
ATOM 2868 N N . GLY A 1 364 ? -12.929 3.358 9.568 1.00 95.44 364 GLY A N 1
ATOM 2869 C CA . GLY A 1 364 ? -12.942 4.632 10.282 1.00 95.44 364 GLY A CA 1
ATOM 2870 C C . GLY A 1 364 ? -11.556 4.929 10.849 1.00 95.44 364 GLY A C 1
ATOM 2871 O O . GLY A 1 364 ? -11.008 4.109 11.587 1.00 95.44 364 GLY A O 1
ATOM 2872 N N . VAL A 1 365 ? -10.979 6.086 10.528 1.00 94.50 365 VAL A N 1
ATOM 2873 C CA . VAL A 1 365 ? -9.678 6.510 11.064 1.00 94.50 365 VAL A CA 1
ATOM 2874 C C . VAL A 1 365 ? -9.831 7.792 11.865 1.00 94.50 365 VAL A C 1
ATOM 2876 O O . VAL A 1 365 ? -10.268 8.804 11.323 1.00 94.50 365 VAL A O 1
ATOM 2879 N N . THR A 1 366 ? -9.412 7.785 13.128 1.00 94.94 366 THR A N 1
ATOM 2880 C CA . THR A 1 366 ? -9.339 9.000 13.955 1.00 94.94 366 THR A CA 1
ATOM 2881 C C . THR A 1 366 ? -7.892 9.449 14.148 1.00 94.94 366 THR A C 1
ATOM 2883 O O . THR A 1 366 ? -6.953 8.686 13.920 1.00 94.94 366 THR A O 1
ATOM 2886 N N . ASP A 1 367 ? -7.697 10.721 14.508 1.00 93.44 367 ASP A N 1
ATOM 2887 C CA . ASP A 1 367 ? -6.380 11.371 14.582 1.00 93.44 367 ASP A CA 1
ATOM 2888 C C . ASP A 1 367 ? -5.579 11.294 13.269 1.00 93.44 367 ASP A C 1
ATOM 2890 O O . ASP A 1 367 ? -4.349 11.195 13.271 1.00 93.44 367 ASP A O 1
ATOM 2894 N N . HIS A 1 368 ? -6.281 11.331 12.131 1.00 91.12 368 HIS A N 1
ATOM 2895 C CA . HIS A 1 368 ? -5.670 11.236 10.809 1.00 91.12 368 HIS A CA 1
ATOM 2896 C C . HIS A 1 368 ? -4.719 12.404 10.511 1.00 91.12 368 HIS A C 1
ATOM 2898 O O . HIS A 1 368 ? -5.004 13.556 10.844 1.00 91.12 368 HIS A O 1
ATOM 2904 N N . SER A 1 369 ? -3.557 12.094 9.927 1.00 85.44 369 SER A N 1
ATOM 2905 C CA . SER A 1 369 ? -2.438 13.041 9.788 1.00 85.44 369 SER A CA 1
ATOM 2906 C C . SER A 1 369 ? -1.553 12.828 8.559 1.00 85.44 369 SER A C 1
ATOM 2908 O O . SER A 1 369 ? -0.562 13.539 8.371 1.00 85.44 369 SER A O 1
ATOM 2910 N N . ASP A 1 370 ? -1.917 11.873 7.709 1.00 82.06 370 ASP A N 1
ATOM 2911 C CA . ASP A 1 370 ? -1.281 11.628 6.418 1.00 82.06 370 ASP A CA 1
ATOM 2912 C C . ASP A 1 370 ? -2.362 11.602 5.349 1.00 82.06 370 ASP A C 1
ATOM 2914 O O . ASP A 1 370 ? -3.517 11.393 5.677 1.00 82.06 370 ASP A O 1
ATOM 2918 N N . PHE A 1 371 ? -2.010 11.812 4.089 1.00 72.44 371 PHE A N 1
ATOM 2919 C CA . PHE A 1 371 ? -2.959 11.610 3.003 1.00 72.44 371 PHE A CA 1
ATOM 2920 C C . PHE A 1 371 ? -2.922 10.156 2.558 1.00 72.44 371 PHE A C 1
ATOM 2922 O O . PHE A 1 371 ? -1.883 9.682 2.088 1.00 72.44 371 PHE A O 1
ATOM 2929 N N . TRP A 1 372 ? -4.064 9.486 2.674 1.00 73.06 372 TRP A N 1
ATOM 2930 C CA . TRP A 1 372 ? -4.300 8.184 2.081 1.00 73.06 372 TRP A CA 1
ATOM 2931 C C . TRP A 1 372 ? -5.481 8.289 1.109 1.00 73.06 372 TRP A C 1
ATOM 2933 O O . TRP A 1 372 ? -6.600 8.578 1.528 1.00 73.06 372 TRP A O 1
ATOM 2943 N N . ASP A 1 373 ? -5.241 8.060 -0.183 1.00 65.19 373 ASP A N 1
ATOM 2944 C CA . ASP A 1 373 ? -6.323 7.903 -1.157 1.00 65.19 373 ASP A CA 1
ATOM 2945 C C . ASP A 1 373 ? -6.936 6.510 -0.979 1.00 65.19 373 ASP A C 1
ATOM 2947 O O . ASP A 1 373 ? -6.394 5.498 -1.430 1.00 65.19 373 ASP A O 1
ATOM 2951 N N . ILE A 1 374 ? -8.011 6.443 -0.196 1.00 63.81 374 ILE A N 1
ATOM 2952 C CA . ILE A 1 374 ? -8.656 5.198 0.213 1.00 63.81 374 ILE A CA 1
ATOM 2953 C C . ILE A 1 374 ? -10.152 5.370 0.017 1.00 63.81 374 ILE A C 1
ATOM 2955 O O . ILE A 1 374 ? -10.747 6.222 0.661 1.00 63.81 374 ILE A O 1
ATOM 2959 N N . GLY A 1 375 ? -10.752 4.526 -0.825 1.00 66.94 375 GLY A N 1
ATOM 2960 C CA . GLY A 1 375 ? -12.162 4.593 -1.217 1.00 66.94 375 GLY A CA 1
ATOM 2961 C C . GLY A 1 375 ? -13.151 4.735 -0.051 1.00 66.94 375 GLY A C 1
ATOM 2962 O O . GLY A 1 375 ? -13.478 5.841 0.359 1.00 66.94 375 GLY A O 1
ATOM 2963 N N . ALA A 1 376 ? -13.692 3.622 0.453 1.00 73.25 376 ALA A N 1
ATOM 2964 C CA . ALA A 1 376 ? -14.726 3.625 1.497 1.00 73.25 376 ALA A CA 1
ATOM 2965 C C . ALA A 1 376 ? -14.131 3.781 2.914 1.00 73.25 376 ALA A C 1
ATOM 2967 O O . ALA A 1 376 ? -14.263 2.885 3.755 1.00 73.25 376 ALA A O 1
ATOM 2968 N N . ALA A 1 377 ? -13.433 4.892 3.156 1.00 87.38 377 ALA A N 1
ATOM 2969 C CA . ALA A 1 377 ? -12.898 5.251 4.464 1.00 87.38 377 ALA A CA 1
ATOM 2970 C C . ALA A 1 377 ? -13.502 6.569 4.971 1.00 87.38 377 ALA A C 1
ATOM 2972 O O . ALA A 1 377 ? -13.641 7.528 4.216 1.00 87.38 377 ALA A O 1
ATOM 2973 N N . ALA A 1 378 ? -13.835 6.613 6.260 1.00 90.56 378 ALA A N 1
ATOM 2974 C CA . ALA A 1 378 ? -14.229 7.821 6.971 1.00 90.56 378 ALA A CA 1
ATOM 2975 C C . ALA A 1 378 ? -13.039 8.320 7.797 1.00 90.56 378 ALA A C 1
ATOM 2977 O O . ALA A 1 378 ? -12.492 7.586 8.626 1.00 90.56 378 ALA A O 1
ATOM 2978 N N . PHE A 1 379 ? -12.634 9.569 7.580 1.00 89.69 379 PHE A N 1
ATOM 2979 C CA . PHE A 1 379 ? -11.489 10.166 8.259 1.00 89.69 379 PHE A CA 1
ATOM 2980 C C . PHE A 1 379 ? -11.930 11.242 9.238 1.00 89.69 379 PHE A C 1
ATOM 2982 O O . PHE A 1 379 ? -12.764 12.083 8.930 1.00 89.69 379 PHE A O 1
ATOM 2989 N N . MET A 1 380 ? -11.296 11.251 10.403 1.00 93.00 380 MET A N 1
ATOM 2990 C CA . MET A 1 380 ? -11.360 12.338 11.361 1.00 93.00 380 MET A CA 1
ATOM 2991 C C . MET A 1 380 ? -9.928 12.749 11.692 1.00 93.00 380 MET A C 1
ATOM 2993 O O . MET A 1 380 ? -9.196 12.034 12.385 1.00 93.00 380 MET A O 1
ATOM 2997 N N . THR A 1 381 ? -9.488 13.889 11.163 1.00 93.75 381 THR A N 1
ATOM 2998 C CA . THR A 1 381 ? -8.121 14.374 11.399 1.00 93.75 381 THR A CA 1
ATOM 2999 C C . THR A 1 381 ? -7.953 14.822 12.844 1.00 93.75 381 THR A C 1
ATOM 3001 O O . THR A 1 381 ? -8.916 15.262 13.465 1.00 93.75 381 THR A O 1
ATOM 3004 N N . HIS A 1 382 ? -6.738 14.832 13.392 1.00 93.62 382 HIS A N 1
ATOM 3005 C CA . HIS A 1 382 ? -6.476 15.687 14.566 1.00 93.62 382 HIS A CA 1
ATOM 3006 C C . HIS A 1 382 ? -6.606 17.176 14.190 1.00 93.62 382 HIS A C 1
ATOM 3008 O O . HIS A 1 382 ? -6.690 17.506 13.003 1.00 93.62 382 HIS A O 1
ATOM 3014 N N . THR A 1 383 ? -6.609 18.085 15.169 1.00 95.44 383 THR A N 1
ATOM 3015 C CA . THR A 1 383 ? -6.488 19.525 14.881 1.00 95.44 383 THR A CA 1
ATOM 3016 C C . THR A 1 383 ? -5.012 19.920 14.931 1.00 95.44 383 THR A C 1
ATOM 3018 O O . THR A 1 383 ? -4.385 19.828 15.990 1.00 95.44 383 THR A O 1
ATOM 3021 N N . LEU A 1 384 ? -4.452 20.382 13.812 1.00 95.00 384 LEU A N 1
ATOM 3022 C CA . LEU A 1 384 ? -3.141 21.034 13.793 1.00 95.00 384 LEU A CA 1
ATOM 3023 C C . LEU A 1 384 ? -3.311 22.502 14.198 1.00 95.00 384 LEU A C 1
ATOM 3025 O O . LEU A 1 384 ? -4.065 23.237 13.564 1.00 95.00 384 LEU A O 1
ATOM 3029 N N . VAL A 1 385 ? -2.597 22.937 15.231 1.00 96.88 385 VAL A N 1
ATOM 3030 C CA . VAL A 1 385 ? -2.572 24.334 15.675 1.00 96.88 385 VAL A CA 1
ATOM 3031 C C . VAL A 1 385 ? -1.257 24.963 15.230 1.00 96.88 385 VAL A C 1
ATOM 3033 O O . VAL A 1 385 ? -0.180 24.466 15.565 1.00 96.88 385 VAL A O 1
ATOM 3036 N N . LYS A 1 386 ? -1.352 26.033 14.440 1.00 95.81 386 LYS A N 1
ATOM 3037 C CA . LYS A 1 386 ? -0.218 26.829 13.956 1.00 95.81 386 LYS A CA 1
ATOM 3038 C C . LYS A 1 386 ? 0.291 27.794 15.042 1.00 95.81 386 LYS A C 1
ATOM 3040 O O . LYS A 1 386 ? -0.451 28.093 15.978 1.00 95.81 386 LYS A O 1
ATOM 3045 N N . PRO A 1 387 ? 1.507 28.357 14.891 1.00 96.69 387 PRO A N 1
ATOM 3046 C CA . PRO A 1 387 ? 2.070 29.309 15.859 1.00 96.69 387 PRO A CA 1
ATOM 3047 C C . PRO A 1 387 ? 1.245 30.595 16.011 1.00 96.69 387 PRO A C 1
ATOM 3049 O O . PRO A 1 387 ? 1.242 31.213 17.068 1.00 96.69 387 PRO A O 1
ATOM 3052 N N . ASP A 1 388 ? 0.513 30.975 14.960 1.00 96.69 388 ASP A N 1
ATOM 3053 C CA . ASP A 1 388 ? -0.421 32.108 14.946 1.00 96.69 388 ASP A CA 1
ATOM 3054 C C . ASP A 1 388 ? -1.773 31.801 15.634 1.00 96.69 388 ASP A C 1
ATOM 3056 O O . ASP A 1 388 ? -2.675 32.634 15.622 1.00 96.69 388 ASP A O 1
ATOM 3060 N N . GLY A 1 389 ? -1.942 30.600 16.203 1.00 97.25 389 GLY A N 1
ATOM 3061 C CA . GLY A 1 389 ? -3.182 30.132 16.825 1.00 97.25 389 GLY A CA 1
ATOM 3062 C C . GLY A 1 389 ? -4.222 29.577 15.846 1.00 97.25 389 GLY A C 1
ATOM 3063 O O . GLY A 1 389 ? -5.249 29.053 16.282 1.00 97.25 389 GLY A O 1
ATOM 3064 N N . THR A 1 390 ? -3.975 29.632 14.532 1.00 97.25 390 THR A N 1
ATOM 3065 C CA . THR A 1 390 ? -4.888 29.068 13.530 1.00 97.25 390 THR A CA 1
ATOM 3066 C C . THR A 1 390 ? -5.016 27.562 13.720 1.00 97.25 390 THR A C 1
ATOM 3068 O O . THR A 1 390 ? -4.017 26.847 13.828 1.00 97.25 390 THR A O 1
ATOM 3071 N N . ARG A 1 391 ? -6.252 27.072 13.672 1.00 97.25 391 ARG A N 1
ATOM 3072 C CA . ARG A 1 391 ? -6.599 25.658 13.805 1.00 97.25 391 ARG A CA 1
ATOM 3073 C C . ARG A 1 391 ? -6.952 25.088 12.438 1.00 97.25 391 ARG A C 1
ATOM 3075 O O . ARG A 1 391 ? -7.739 25.687 11.715 1.00 97.25 391 ARG A O 1
ATOM 3082 N N . LEU A 1 392 ? -6.359 23.952 12.096 1.00 94.69 392 LEU A N 1
ATOM 3083 C CA . LEU A 1 392 ? -6.590 23.241 10.846 1.00 94.69 392 LEU A CA 1
ATOM 3084 C C . LEU A 1 392 ? -7.101 21.834 11.157 1.00 94.69 392 LEU A C 1
ATOM 3086 O O . LEU A 1 392 ? -6.443 21.081 11.876 1.00 94.69 392 LEU A O 1
ATOM 3090 N N . GLU A 1 393 ? -8.249 21.471 10.595 1.00 92.75 393 GLU A N 1
ATOM 3091 C CA . GLU A 1 393 ? -8.839 20.129 10.687 1.00 92.75 393 GLU A CA 1
ATOM 3092 C C . GLU A 1 393 ? -9.679 19.791 9.447 1.00 92.75 393 GLU A C 1
ATOM 3094 O O . GLU A 1 393 ? -9.991 20.680 8.647 1.00 92.75 393 GLU A O 1
ATOM 3099 N N . GLY A 1 394 ? -9.985 18.504 9.258 1.00 88.00 394 GLY A N 1
ATOM 3100 C CA . GLY A 1 394 ? -10.742 17.997 8.112 1.00 88.00 394 GLY A CA 1
ATOM 3101 C C . GLY A 1 394 ? -10.150 18.477 6.785 1.00 88.00 394 GLY A C 1
ATOM 3102 O O . GLY A 1 394 ? -8.928 18.468 6.583 1.00 88.00 394 GLY A O 1
ATOM 3103 N N . GLN A 1 395 ? -11.019 18.978 5.911 1.00 84.06 395 GLN A N 1
ATOM 3104 C CA . GLN A 1 395 ? -10.647 19.532 4.610 1.00 84.06 395 GLN A CA 1
ATOM 3105 C C . GLN A 1 395 ? -9.630 20.684 4.703 1.00 84.06 395 GLN A C 1
ATOM 3107 O O . GLN A 1 395 ? -8.676 20.717 3.929 1.00 84.06 395 GLN A O 1
ATOM 3112 N N . THR A 1 396 ? -9.744 21.589 5.683 1.00 89.19 396 THR A N 1
ATOM 3113 C CA . THR A 1 396 ? -8.807 22.729 5.798 1.00 89.19 396 THR A CA 1
ATOM 3114 C C . THR A 1 396 ? -7.381 22.282 6.125 1.00 89.19 396 THR A C 1
ATOM 3116 O O . THR A 1 396 ? -6.408 22.869 5.644 1.00 89.19 396 THR A O 1
ATOM 3119 N N . TYR A 1 397 ? -7.224 21.207 6.906 1.00 89.50 397 TYR A N 1
ATOM 3120 C CA . TYR A 1 397 ? -5.909 20.629 7.171 1.00 89.50 397 TYR A CA 1
ATOM 3121 C C . TYR A 1 397 ? -5.333 19.961 5.927 1.00 89.50 397 TYR A C 1
ATOM 3123 O O . TYR A 1 397 ? -4.152 20.159 5.616 1.00 89.50 397 TYR A O 1
ATOM 3131 N N . PHE A 1 398 ? -6.167 19.249 5.176 1.00 83.81 398 PHE A N 1
ATOM 3132 C CA . PHE A 1 398 ? -5.779 18.671 3.900 1.00 83.81 398 PHE A CA 1
ATOM 3133 C C . PHE A 1 398 ? -5.320 19.745 2.892 1.00 83.81 398 PHE A C 1
ATOM 3135 O O . PHE A 1 398 ? -4.176 19.708 2.429 1.00 83.81 398 PHE A O 1
ATOM 3142 N N . GLU A 1 399 ? -6.153 20.753 2.623 1.00 83.81 399 GLU A N 1
ATOM 3143 C CA . GLU A 1 399 ? -5.906 21.813 1.631 1.00 83.81 399 GLU A CA 1
ATOM 3144 C C . GLU A 1 399 ? -4.712 22.703 1.980 1.00 83.81 399 GLU A C 1
ATOM 3146 O O . GLU A 1 399 ? -3.990 23.169 1.098 1.00 83.81 399 GLU A O 1
ATOM 3151 N N . SER A 1 400 ? -4.421 22.875 3.272 1.00 86.56 400 SER A N 1
ATOM 3152 C CA . SER A 1 400 ? -3.211 23.574 3.717 1.00 86.56 400 SER A CA 1
ATOM 3153 C C . SER A 1 400 ? -1.912 22.882 3.263 1.00 86.56 400 SER A C 1
ATOM 3155 O O . SER A 1 400 ? -0.817 23.458 3.295 1.00 86.56 400 SER A O 1
ATOM 3157 N N . GLY A 1 401 ? -2.014 21.605 2.879 1.00 83.38 401 GLY A N 1
ATOM 3158 C CA . GLY A 1 401 ? -0.907 20.745 2.507 1.00 83.38 401 GLY A CA 1
ATOM 3159 C C . GLY A 1 401 ? 0.063 20.475 3.660 1.00 83.38 401 GLY A C 1
ATOM 3160 O O . GLY A 1 401 ? 1.235 20.182 3.397 1.00 83.38 401 GLY A O 1
ATOM 3161 N N . TRP A 1 402 ? -0.399 20.616 4.906 1.00 86.44 402 TRP A N 1
ATOM 3162 C CA . TRP A 1 402 ? 0.310 20.195 6.114 1.00 86.44 402 TRP A CA 1
ATOM 3163 C C . TRP A 1 402 ? -0.014 18.754 6.523 1.00 86.44 402 TRP A C 1
ATOM 3165 O O . TRP A 1 402 ? 0.718 18.202 7.338 1.00 86.44 402 TRP A O 1
ATOM 3175 N N . MET A 1 403 ? -1.047 18.124 5.954 1.00 85.75 403 MET A N 1
ATOM 3176 C CA . MET A 1 403 ? -1.452 16.742 6.251 1.00 85.75 403 MET A CA 1
ATOM 3177 C C . MET A 1 403 ? -0.478 15.702 5.665 1.00 85.75 403 MET A C 1
ATOM 3179 O O . MET A 1 403 ? -0.776 14.971 4.725 1.00 85.75 403 MET A O 1
ATOM 3183 N N . THR A 1 404 ? 0.743 15.696 6.192 1.00 82.50 404 THR A N 1
ATOM 3184 C CA . THR A 1 404 ? 1.824 14.775 5.840 1.00 82.50 404 THR A CA 1
ATOM 3185 C C . THR A 1 404 ? 2.607 14.432 7.104 1.00 82.50 404 THR A C 1
ATOM 3187 O O . THR A 1 404 ? 3.134 15.342 7.760 1.00 82.50 404 THR A O 1
ATOM 3190 N N . THR A 1 405 ? 2.739 13.138 7.411 1.00 81.44 405 THR A N 1
ATOM 3191 C CA . THR A 1 405 ? 3.394 12.639 8.634 1.00 81.44 405 THR A CA 1
ATOM 3192 C C . THR A 1 405 ? 4.798 13.213 8.834 1.00 81.44 405 THR A C 1
ATOM 3194 O O . THR A 1 405 ? 5.126 13.614 9.950 1.00 81.44 405 THR A O 1
ATOM 3197 N N . SER A 1 406 ? 5.617 13.259 7.775 1.00 81.88 406 SER A N 1
ATOM 3198 C CA . SER A 1 406 ? 7.004 13.744 7.835 1.00 81.88 406 SER A CA 1
ATOM 3199 C C . SER A 1 406 ? 7.059 15.225 8.191 1.00 81.88 406 SER A C 1
ATOM 3201 O O . SER A 1 406 ? 7.547 15.576 9.256 1.00 81.88 406 SER A O 1
ATOM 3203 N N . ARG A 1 407 ? 6.442 16.084 7.374 1.00 82.44 407 ARG A N 1
ATOM 3204 C CA . ARG A 1 407 ? 6.469 17.539 7.572 1.00 82.44 407 ARG A CA 1
ATOM 3205 C C . ARG A 1 407 ? 5.812 17.974 8.879 1.00 82.44 407 ARG A C 1
ATOM 3207 O O . ARG A 1 407 ? 6.335 18.844 9.563 1.00 82.44 407 ARG A O 1
ATOM 3214 N N . THR A 1 408 ? 4.662 17.384 9.227 1.00 85.50 408 THR A N 1
ATOM 3215 C CA . THR A 1 408 ? 4.014 17.673 10.516 1.00 85.50 408 THR A CA 1
ATOM 3216 C C . THR A 1 408 ? 4.902 17.193 11.659 1.00 85.50 408 THR A C 1
ATOM 3218 O O . THR A 1 408 ? 5.105 17.933 12.611 1.00 85.50 408 THR A O 1
ATOM 3221 N N . GLY A 1 409 ? 5.474 15.990 11.562 1.00 85.94 409 GLY A N 1
ATOM 3222 C CA . GLY A 1 409 ? 6.393 15.461 12.570 1.00 85.94 409 GLY A CA 1
ATOM 3223 C C . GLY A 1 409 ? 7.624 16.346 12.777 1.00 85.94 409 GLY A C 1
ATOM 3224 O O . GLY A 1 409 ? 7.940 16.676 13.914 1.00 85.94 409 GLY A O 1
ATOM 3225 N N . GLU A 1 410 ? 8.265 16.784 11.693 1.00 87.06 410 GLU A N 1
ATOM 3226 C CA . GLU A 1 410 ? 9.412 17.701 11.714 1.00 87.06 410 GLU A CA 1
ATOM 3227 C C . GLU A 1 410 ? 9.064 19.030 12.392 1.00 87.06 410 GLU A C 1
ATOM 3229 O O . GLU A 1 410 ? 9.802 19.477 13.265 1.00 87.06 410 GLU A O 1
ATOM 3234 N N . LYS A 1 411 ? 7.910 19.628 12.062 1.00 87.75 411 LYS A N 1
ATOM 3235 C CA . LYS A 1 411 ? 7.460 20.894 12.670 1.00 87.75 411 LYS A CA 1
ATOM 3236 C C . LYS A 1 411 ? 7.028 20.787 14.124 1.00 87.75 411 LYS A C 1
ATOM 3238 O O . LYS A 1 411 ? 7.113 21.754 14.871 1.00 87.75 411 LYS A O 1
ATOM 3243 N N . LEU A 1 412 ? 6.563 19.620 14.547 1.00 88.69 412 LEU A N 1
ATOM 3244 C CA . LEU A 1 412 ? 6.304 19.378 15.964 1.00 88.69 412 LEU A CA 1
ATOM 3245 C C . LEU A 1 412 ? 7.612 19.184 16.742 1.00 88.69 412 LEU A C 1
ATOM 3247 O O . LEU A 1 412 ? 7.666 19.512 17.923 1.00 88.69 412 LEU A O 1
ATOM 3251 N N . ALA A 1 413 ? 8.657 18.662 16.093 1.00 87.88 413 ALA A N 1
ATOM 3252 C CA . ALA A 1 413 ? 9.952 18.399 16.714 1.00 87.88 413 ALA A CA 1
ATOM 3253 C C . ALA A 1 413 ? 10.883 19.624 16.749 1.00 87.88 413 ALA A C 1
ATOM 3255 O O . ALA A 1 413 ? 11.686 19.739 17.670 1.00 87.88 413 ALA A O 1
ATOM 3256 N N . ASP A 1 414 ? 10.786 20.538 15.780 1.00 89.56 414 ASP A N 1
ATOM 3257 C CA . ASP A 1 414 ? 11.684 21.698 15.650 1.00 89.56 414 ASP A CA 1
ATOM 3258 C C . ASP A 1 414 ? 11.348 22.877 16.586 1.00 89.56 414 ASP A C 1
ATOM 3260 O O . ASP A 1 414 ? 12.026 23.904 16.557 1.00 89.56 414 ASP A O 1
ATOM 3264 N N . GLY A 1 415 ? 10.315 22.745 17.426 1.00 86.94 415 GLY A N 1
ATOM 3265 C CA . GLY A 1 415 ? 9.938 23.760 18.411 1.00 86.94 415 GLY A CA 1
ATOM 3266 C C . GLY A 1 415 ? 9.328 25.027 17.809 1.00 86.94 415 GLY A C 1
ATOM 3267 O O . GLY A 1 415 ? 9.206 26.031 18.505 1.00 86.94 415 GLY A O 1
ATOM 3268 N N . THR A 1 416 ? 8.900 25.003 16.543 1.00 90.50 416 THR A N 1
ATOM 3269 C CA . THR A 1 416 ? 8.364 26.187 15.842 1.00 90.50 416 THR A CA 1
ATOM 3270 C C . THR A 1 416 ? 7.003 26.684 16.344 1.00 90.50 416 THR A C 1
ATOM 3272 O O . THR A 1 416 ? 6.450 27.610 15.759 1.00 90.50 416 THR A O 1
ATOM 3275 N N . GLY A 1 417 ? 6.455 26.114 17.422 1.00 93.75 417 GLY A N 1
ATOM 3276 C CA . GLY A 1 417 ? 5.174 26.512 18.018 1.00 93.75 417 GLY A CA 1
ATOM 3277 C C . GLY A 1 417 ? 3.953 25.795 17.437 1.00 93.75 417 GLY A C 1
ATOM 3278 O O . GLY A 1 417 ? 2.825 26.101 17.817 1.00 93.75 417 GLY A O 1
ATOM 3279 N N . PHE A 1 418 ? 4.152 24.832 16.532 1.00 95.00 418 PHE A N 1
ATOM 3280 C CA . PHE A 1 418 ? 3.076 23.942 16.102 1.00 95.00 418 PHE A CA 1
ATOM 3281 C C . PHE A 1 418 ? 2.688 22.979 17.229 1.00 95.00 418 PHE A C 1
ATOM 3283 O O . PHE A 1 418 ? 3.539 22.501 17.978 1.00 95.00 418 PHE A O 1
ATOM 3290 N N . SER A 1 419 ? 1.403 22.644 17.324 1.00 95.25 419 SER A N 1
ATOM 3291 C CA . SER A 1 419 ? 0.916 21.615 18.249 1.00 95.25 419 SER A CA 1
ATOM 3292 C C . SER A 1 419 ? -0.241 20.813 17.657 1.00 95.25 419 SER A C 1
ATOM 3294 O O . SER A 1 419 ? -0.839 21.202 16.652 1.00 95.25 419 SER A O 1
ATOM 3296 N N . LEU A 1 420 ? -0.539 19.662 18.265 1.00 94.75 420 LEU A N 1
ATOM 3297 C CA . LEU A 1 420 ? -1.657 18.802 17.883 1.00 94.75 420 LEU A CA 1
ATOM 3298 C C . LEU A 1 420 ? -2.661 18.690 19.020 1.00 94.75 420 LEU A C 1
ATOM 3300 O O . LEU A 1 420 ? -2.294 18.347 20.143 1.00 94.75 420 LEU A O 1
ATOM 3304 N N . ILE A 1 421 ? -3.936 18.874 18.698 1.00 96.00 421 ILE A N 1
ATOM 3305 C CA . ILE A 1 421 ? -5.039 18.509 19.584 1.00 96.00 421 ILE A CA 1
ATOM 3306 C C . ILE A 1 421 ? -5.593 17.173 19.098 1.00 96.00 421 ILE A C 1
ATOM 3308 O O . ILE A 1 421 ? -6.172 17.078 18.013 1.00 96.00 421 ILE A O 1
ATOM 3312 N N . LYS A 1 422 ? -5.359 16.137 19.907 1.00 95.00 422 LYS A N 1
ATOM 3313 C CA . LYS A 1 422 ? -5.823 14.767 19.668 1.00 95.00 422 LYS A CA 1
ATOM 3314 C C . LYS A 1 422 ? -7.307 14.623 19.962 1.00 95.00 422 LYS A C 1
ATOM 3316 O O . LYS A 1 422 ? -7.806 15.247 20.902 1.00 95.00 422 LYS A O 1
ATOM 3321 N N . ARG A 1 423 ? -7.975 13.747 19.219 1.00 95.81 423 ARG A N 1
ATOM 3322 C CA . ARG A 1 423 ? -9.409 13.495 19.341 1.00 95.81 423 ARG A CA 1
ATOM 3323 C C . ARG A 1 423 ? -9.772 12.923 20.704 1.00 95.81 423 ARG A C 1
ATOM 3325 O O . ARG A 1 423 ? -9.052 12.107 21.287 1.00 95.81 423 ARG A O 1
ATOM 3332 N N . SER A 1 424 ? -10.854 13.456 21.252 1.00 96.00 424 SER A N 1
ATOM 3333 C CA . SER A 1 424 ? -11.398 13.100 22.556 1.00 96.00 424 SER A CA 1
ATOM 3334 C C . SER A 1 424 ? -12.122 11.755 22.501 1.00 96.00 424 SER A C 1
ATOM 3336 O O . SER A 1 424 ? -12.437 11.250 21.431 1.00 96.00 424 SER A O 1
ATOM 3338 N N . GLU A 1 425 ? -12.445 11.179 23.656 1.00 96.31 425 GLU A N 1
ATOM 3339 C CA . GLU A 1 425 ? -13.267 9.963 23.715 1.00 96.31 425 GLU A CA 1
ATOM 3340 C C . GLU A 1 425 ? -14.625 10.137 23.007 1.00 96.31 425 GLU A C 1
ATOM 3342 O O . GLU A 1 425 ? -15.061 9.241 22.290 1.00 96.31 425 GLU A O 1
ATOM 3347 N N . SER A 1 426 ? -15.259 11.307 23.151 1.00 96.81 426 SER A N 1
ATOM 3348 C CA . SER A 1 426 ? -16.515 11.640 22.461 1.00 96.81 426 SER A CA 1
ATOM 3349 C C . SER A 1 426 ? -16.357 11.613 20.939 1.00 96.81 426 SER A C 1
ATOM 3351 O O . SER A 1 426 ? -17.216 11.087 20.235 1.00 96.81 426 SER A O 1
ATOM 3353 N N . ASP A 1 427 ? -15.231 12.111 20.428 1.00 95.81 427 ASP A N 1
ATOM 3354 C CA . ASP A 1 427 ? -14.935 12.095 18.994 1.00 95.81 427 ASP A CA 1
ATOM 3355 C C . ASP A 1 427 ? -14.775 10.656 18.470 1.00 95.81 427 ASP A C 1
ATOM 3357 O O . ASP A 1 427 ? -15.280 10.322 17.398 1.00 95.81 427 ASP A O 1
ATOM 3361 N N . LEU A 1 428 ? -14.129 9.768 19.242 1.00 96.50 428 LEU A N 1
ATOM 3362 C CA . LEU A 1 428 ? -14.046 8.345 18.888 1.00 96.50 428 LEU A CA 1
ATOM 3363 C C . LEU A 1 428 ? -15.428 7.681 18.850 1.00 96.50 428 LEU A C 1
ATOM 3365 O O . LEU A 1 428 ? -15.685 6.885 17.947 1.00 96.50 428 LEU A O 1
ATOM 3369 N N . ARG A 1 429 ? -16.314 7.997 19.805 1.00 97.50 429 ARG A N 1
ATOM 3370 C CA . ARG A 1 429 ? -17.695 7.484 19.810 1.00 97.50 429 ARG A CA 1
ATOM 3371 C C . ARG A 1 429 ? -18.455 7.949 18.571 1.00 97.50 429 ARG A C 1
ATOM 3373 O O . ARG A 1 429 ? -19.019 7.115 17.878 1.00 97.50 429 ARG A O 1
ATOM 3380 N N . GLN A 1 430 ? -18.354 9.230 18.215 1.00 96.88 430 GLN A N 1
ATOM 3381 C CA . GLN A 1 430 ? -18.967 9.768 16.994 1.00 96.88 430 GLN A CA 1
ATOM 3382 C C . GLN A 1 430 ? -18.457 9.075 15.723 1.00 96.88 430 GLN A C 1
ATOM 3384 O O . GLN A 1 430 ? -19.242 8.769 14.826 1.00 96.88 430 GLN A O 1
ATOM 3389 N N . ALA A 1 431 ? -17.153 8.791 15.639 1.00 95.88 431 ALA A N 1
ATOM 3390 C CA . ALA A 1 431 ? -16.597 8.033 14.521 1.00 95.88 431 ALA A CA 1
ATOM 3391 C C . ALA A 1 431 ? -17.161 6.600 14.468 1.00 95.88 431 ALA A C 1
ATOM 3393 O O . ALA A 1 431 ? -17.491 6.107 13.392 1.00 95.88 431 ALA A O 1
ATOM 3394 N N . ILE A 1 432 ? -17.317 5.938 15.618 1.00 98.12 432 ILE A N 1
ATOM 3395 C CA . ILE A 1 432 ? -17.927 4.603 15.710 1.00 98.12 432 ILE A CA 1
ATOM 3396 C C . ILE A 1 432 ? -19.407 4.643 15.316 1.00 98.12 432 ILE A C 1
ATOM 3398 O O . ILE A 1 432 ? -19.827 3.809 14.518 1.00 98.12 432 ILE A O 1
ATOM 3402 N N . ASP A 1 433 ? -20.174 5.619 15.798 1.00 98.25 433 ASP A N 1
ATOM 3403 C CA . ASP A 1 433 ? -21.587 5.805 15.447 1.00 98.25 433 ASP A CA 1
ATOM 3404 C C . ASP A 1 433 ? -21.775 6.000 13.949 1.00 98.25 433 ASP A C 1
ATOM 3406 O O . ASP A 1 433 ? -22.651 5.384 13.334 1.00 98.25 433 ASP A O 1
ATOM 3410 N N . HIS A 1 434 ? -20.911 6.819 13.345 1.00 96.50 434 HIS A N 1
ATOM 3411 C CA . HIS A 1 434 ? -20.864 6.979 11.902 1.00 96.50 434 HIS A CA 1
ATOM 3412 C C . HIS A 1 434 ? -20.653 5.623 11.219 1.00 96.50 434 HIS A C 1
ATOM 3414 O O . HIS A 1 434 ? -21.476 5.221 10.400 1.00 96.50 434 HIS A O 1
ATOM 3420 N N . MET A 1 435 ? -19.622 4.864 11.605 1.00 97.62 435 MET A N 1
ATOM 3421 C CA . MET A 1 435 ? -19.344 3.561 10.991 1.00 97.62 435 MET A CA 1
ATOM 3422 C C . MET A 1 435 ? -20.482 2.551 11.185 1.00 97.62 435 MET A C 1
ATOM 3424 O O . MET A 1 435 ? -20.810 1.820 10.252 1.00 97.62 435 MET A O 1
ATOM 3428 N N . VAL A 1 436 ? -21.122 2.514 12.356 1.00 98.12 436 VAL A N 1
ATOM 3429 C CA . VAL A 1 436 ? -22.290 1.658 12.628 1.00 98.12 436 VAL A CA 1
ATOM 3430 C C . VAL A 1 436 ? -23.438 2.027 11.692 1.00 98.12 436 VAL A C 1
ATOM 3432 O O . VAL A 1 436 ? -24.039 1.141 11.080 1.00 98.12 436 VAL A O 1
ATOM 3435 N N . ARG A 1 437 ? -23.719 3.322 11.525 1.00 97.44 437 ARG A N 1
ATOM 3436 C CA . ARG A 1 437 ? -24.782 3.816 10.644 1.00 97.44 437 ARG A CA 1
ATOM 3437 C C . ARG A 1 437 ? -24.523 3.511 9.168 1.00 97.44 437 ARG A C 1
ATOM 3439 O O . ARG A 1 437 ? -25.460 3.098 8.477 1.00 97.44 437 ARG A O 1
ATOM 3446 N N . GLU A 1 438 ? -23.288 3.701 8.703 1.00 95.75 438 GLU A N 1
ATOM 3447 C CA . GLU A 1 438 ? -22.886 3.451 7.310 1.00 95.75 438 GLU A CA 1
ATOM 3448 C C . GLU A 1 438 ? -22.805 1.956 6.967 1.00 95.75 438 GLU A C 1
ATOM 3450 O O . GLU A 1 438 ? -22.815 1.601 5.796 1.00 95.75 438 GLU A O 1
ATOM 3455 N N . THR A 1 439 ? -22.757 1.079 7.975 1.00 97.12 439 THR A N 1
ATOM 3456 C CA . THR A 1 439 ? -22.694 -0.387 7.808 1.00 97.12 439 THR A CA 1
ATOM 3457 C C . THR A 1 439 ? -23.897 -1.098 8.432 1.00 97.12 439 THR A C 1
ATOM 3459 O O . THR A 1 439 ? -23.791 -2.228 8.915 1.00 97.12 439 THR A O 1
ATOM 3462 N N . ARG A 1 440 ? -25.051 -0.420 8.520 1.00 97.44 440 ARG A N 1
ATOM 3463 C CA . ARG A 1 440 ? -26.270 -0.912 9.199 1.00 97.44 440 ARG A CA 1
ATOM 3464 C C . ARG A 1 440 ? -26.835 -2.217 8.641 1.00 97.44 440 ARG A C 1
ATOM 3466 O O . ARG A 1 440 ? -27.567 -2.908 9.339 1.00 97.44 440 ARG A O 1
ATOM 3473 N N . GLU A 1 441 ? -26.497 -2.548 7.404 1.00 97.19 441 GLU A N 1
ATOM 3474 C CA . GLU A 1 441 ? -26.873 -3.781 6.719 1.00 9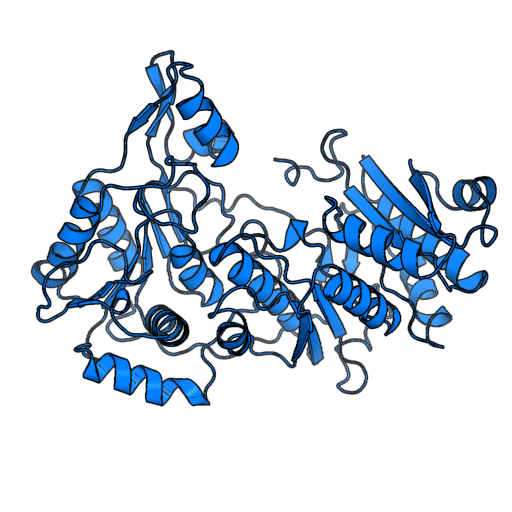7.19 441 GLU A CA 1
ATOM 3475 C C . GLU A 1 441 ? -26.090 -5.012 7.200 1.00 97.19 441 GLU A C 1
ATOM 3477 O O . GLU A 1 441 ? -26.515 -6.144 6.975 1.00 97.19 441 GLU A O 1
ATOM 3482 N N . VAL A 1 442 ? -24.961 -4.814 7.882 1.00 97.62 442 VAL A N 1
ATOM 3483 C CA . VAL A 1 442 ? -24.114 -5.896 8.386 1.00 97.62 442 VAL A CA 1
ATOM 3484 C C . VAL A 1 442 ? -24.480 -6.202 9.840 1.00 97.62 442 VAL A C 1
ATOM 3486 O O . VAL A 1 442 ? -23.967 -5.596 10.783 1.00 97.62 442 VAL A O 1
ATOM 3489 N N . LEU A 1 443 ? -25.391 -7.158 10.019 1.00 98.12 443 LEU A N 1
ATOM 3490 C CA . LEU A 1 443 ? -25.908 -7.569 11.334 1.00 98.12 443 LEU A CA 1
ATOM 3491 C C . LEU A 1 443 ? -25.100 -8.700 11.990 1.00 98.12 443 LEU A C 1
ATOM 3493 O O . LEU A 1 443 ? -25.124 -8.844 13.210 1.00 98.12 443 LEU A O 1
ATOM 3497 N N . VAL A 1 444 ? -24.368 -9.462 11.178 1.00 98.25 444 VAL A N 1
ATOM 3498 C CA . VAL A 1 444 ? -23.543 -10.621 11.553 1.00 98.25 444 VAL A CA 1
ATOM 3499 C C . VAL A 1 444 ? -22.166 -10.511 10.887 1.00 98.25 444 VAL A C 1
ATOM 3501 O O . VAL A 1 444 ? -21.856 -9.490 10.267 1.00 98.25 444 VAL A O 1
ATOM 3504 N N . TRP A 1 445 ? -21.315 -11.534 10.991 1.00 98.50 445 TRP A N 1
ATOM 3505 C CA . TRP A 1 445 ? -19.998 -11.513 10.343 1.00 98.50 445 TRP A CA 1
ATOM 3506 C C . TRP A 1 445 ? -20.128 -11.374 8.821 1.00 98.50 445 TRP A C 1
ATOM 3508 O O . TRP A 1 445 ? -20.893 -12.093 8.174 1.00 98.50 445 TRP A O 1
ATOM 3518 N N . ARG A 1 446 ? -19.337 -10.483 8.216 1.00 98.12 446 ARG A N 1
ATOM 3519 C CA . ARG A 1 446 ? -19.342 -10.273 6.759 1.00 98.12 446 ARG A CA 1
ATOM 3520 C C . ARG A 1 446 ? -18.838 -11.501 6.034 1.00 98.12 446 ARG A C 1
ATOM 3522 O O . ARG A 1 446 ? -17.865 -12.105 6.465 1.00 98.12 446 ARG A O 1
ATOM 3529 N N . ASN A 1 447 ? -19.418 -11.843 4.893 1.00 98.06 447 ASN A N 1
ATOM 3530 C CA . ASN A 1 447 ? -18.885 -12.924 4.068 1.00 98.06 447 ASN A CA 1
ATOM 3531 C C . ASN A 1 447 ? -17.463 -12.615 3.582 1.00 98.06 447 ASN A C 1
ATOM 3533 O O . ASN A 1 447 ? -17.133 -11.467 3.271 1.00 98.06 447 ASN A O 1
ATOM 3537 N N . TYR A 1 448 ? -16.635 -13.656 3.481 1.00 97.81 448 TYR A N 1
ATOM 3538 C CA . TYR A 1 448 ? -15.348 -13.539 2.807 1.00 97.81 448 TYR A CA 1
ATOM 3539 C C . TYR A 1 448 ? -15.564 -13.139 1.345 1.00 97.81 448 TYR A C 1
ATOM 3541 O O . TYR A 1 448 ? -16.480 -13.624 0.682 1.00 97.81 448 TYR A O 1
ATOM 3549 N N . ARG A 1 449 ? -14.708 -12.247 0.847 1.00 96.19 449 ARG A N 1
ATOM 3550 C CA . ARG A 1 449 ? -14.714 -11.842 -0.558 1.00 96.19 449 ARG A CA 1
ATOM 3551 C C . ARG A 1 449 ? -14.063 -12.910 -1.426 1.00 96.19 449 ARG A C 1
ATOM 3553 O O . ARG A 1 449 ? -13.105 -13.560 -1.003 1.00 96.19 449 ARG A O 1
ATOM 3560 N N . GLU A 1 450 ? -14.553 -13.018 -2.651 1.00 96.38 450 GLU A N 1
ATOM 3561 C CA . GLU A 1 450 ? -13.909 -13.794 -3.705 1.00 96.38 450 GLU A CA 1
ATOM 3562 C C . GLU A 1 450 ? -13.005 -12.910 -4.571 1.00 96.38 450 GLU A C 1
ATOM 3564 O O . GLU A 1 450 ? -13.192 -11.687 -4.596 1.00 96.38 450 GLU A O 1
ATOM 3569 N N . PRO A 1 451 ? -12.016 -13.501 -5.270 1.00 94.00 451 PRO A N 1
ATOM 3570 C CA . PRO A 1 451 ? -11.217 -12.767 -6.239 1.00 94.00 451 PRO A CA 1
ATOM 3571 C C . PRO A 1 451 ? -12.098 -12.115 -7.305 1.00 94.00 451 PRO A C 1
ATOM 3573 O O . PRO A 1 451 ? -13.070 -12.705 -7.778 1.00 94.00 451 PRO A O 1
ATOM 3576 N N . THR A 1 452 ? -11.711 -10.919 -7.732 1.00 91.94 452 THR A N 1
ATOM 3577 C CA . THR A 1 452 ? -12.318 -10.231 -8.871 1.00 91.94 452 THR A CA 1
ATOM 3578 C C . THR A 1 452 ? -11.379 -10.288 -10.069 1.00 91.94 452 THR A C 1
ATOM 3580 O O . THR A 1 452 ? -10.160 -10.180 -9.921 1.00 91.94 452 THR A O 1
ATOM 3583 N N . TYR A 1 453 ? -11.952 -10.447 -11.259 1.00 87.94 453 TYR A N 1
ATOM 3584 C CA . TYR A 1 453 ? -11.232 -10.409 -12.528 1.00 87.94 453 TYR A CA 1
ATOM 3585 C C . TYR A 1 453 ? -11.942 -9.435 -13.461 1.00 87.94 453 TYR A C 1
ATOM 3587 O O . TYR A 1 453 ? -13.169 -9.444 -13.579 1.00 87.94 453 TYR A O 1
ATOM 3595 N N . GLY A 1 454 ? -11.158 -8.580 -14.091 1.00 79.56 454 GLY A N 1
ATOM 3596 C CA . GLY A 1 454 ? -11.559 -7.592 -15.068 1.00 79.56 454 GLY A CA 1
ATOM 3597 C C . GLY A 1 454 ? -11.185 -8.069 -16.473 1.00 79.56 454 GLY A C 1
ATOM 3598 O O . GLY A 1 454 ? -10.123 -8.666 -16.663 1.00 79.56 454 GLY A O 1
ATOM 3599 N N . PRO A 1 455 ? -12.050 -7.850 -17.476 1.00 79.56 455 PRO A N 1
ATOM 3600 C CA . PRO A 1 455 ? -11.804 -8.288 -18.846 1.00 79.56 455 PRO A CA 1
ATOM 3601 C C . PRO A 1 455 ? -10.924 -7.305 -19.634 1.00 79.56 455 PRO A C 1
ATOM 3603 O O . PRO A 1 455 ? -10.801 -7.448 -20.851 1.00 79.56 455 PRO A O 1
ATOM 3606 N N . GLU A 1 456 ? -10.383 -6.257 -19.000 1.00 85.69 456 GLU A N 1
ATOM 3607 C CA . GLU A 1 456 ? -9.784 -5.144 -19.738 1.00 85.69 456 GLU A CA 1
ATOM 3608 C C . GLU A 1 456 ? -8.489 -5.546 -20.455 1.00 85.69 456 GLU A C 1
ATOM 3610 O O . GLU A 1 456 ? -8.201 -5.007 -21.526 1.00 85.69 456 GLU A O 1
ATOM 3615 N N . ASN A 1 457 ? -7.723 -6.481 -19.879 1.00 90.06 457 ASN A N 1
ATOM 3616 C CA . ASN A 1 457 ? -6.379 -6.878 -20.312 1.00 90.06 457 ASN A CA 1
ATOM 3617 C C . ASN A 1 457 ? -5.463 -5.667 -20.574 1.00 90.06 457 ASN A C 1
ATOM 3619 O O . ASN A 1 457 ? -4.626 -5.686 -21.480 1.00 90.06 457 ASN A O 1
ATOM 3623 N N . ARG A 1 458 ? -5.681 -4.585 -19.812 1.00 90.19 458 ARG A N 1
ATOM 3624 C CA . ARG A 1 458 ? -4.944 -3.318 -19.864 1.00 90.19 458 ARG A CA 1
ATOM 3625 C C . ARG A 1 458 ? -5.275 -2.417 -18.668 1.00 90.19 458 ARG A C 1
ATOM 3627 O O . ARG A 1 458 ? -6.329 -2.558 -18.050 1.00 90.19 458 ARG A O 1
ATOM 3634 N N . PHE A 1 459 ? -4.424 -1.431 -18.419 1.00 88.06 459 PHE A N 1
ATOM 3635 C CA . PHE A 1 459 ? -4.620 -0.317 -17.490 1.00 88.06 459 PHE A CA 1
ATOM 3636 C C . PHE A 1 459 ? -4.023 0.973 -18.066 1.00 88.06 459 PHE A C 1
ATOM 3638 O O . PHE A 1 459 ? -3.192 0.905 -18.962 1.00 88.06 459 PHE A O 1
ATOM 3645 N N . ASP A 1 460 ? -4.422 2.139 -17.563 1.00 86.12 460 ASP A N 1
ATOM 3646 C CA . ASP A 1 460 ? -3.819 3.422 -17.945 1.00 86.12 460 ASP A CA 1
ATOM 3647 C C . ASP A 1 460 ? -2.755 3.845 -16.918 1.00 86.12 460 ASP A C 1
ATOM 3649 O O . ASP A 1 460 ? -2.929 3.635 -15.718 1.00 86.12 460 ASP A O 1
ATOM 3653 N N . TRP A 1 461 ? -1.645 4.429 -17.379 1.00 84.19 461 TRP A N 1
ATOM 3654 C CA . TRP A 1 461 ? -0.506 4.826 -16.546 1.00 84.19 461 TRP A CA 1
ATOM 3655 C C . TRP A 1 461 ? 0.017 6.236 -16.882 1.00 84.19 461 TRP A C 1
ATOM 3657 O O . TRP A 1 461 ? 0.089 6.580 -18.059 1.00 84.19 461 TRP A O 1
ATOM 3667 N N . PRO A 1 462 ? 0.455 7.043 -15.897 1.00 81.94 462 PRO A N 1
ATOM 3668 C CA . PRO A 1 462 ? 0.277 6.824 -14.466 1.00 81.94 462 PRO A CA 1
ATOM 3669 C C . PRO A 1 462 ? -1.203 6.879 -14.104 1.00 81.94 462 PRO A C 1
ATOM 3671 O O . PRO A 1 462 ? -2.007 7.517 -14.784 1.00 81.94 462 PRO A O 1
ATOM 3674 N N . PHE A 1 463 ? -1.575 6.211 -13.020 1.00 75.62 463 PHE A N 1
ATOM 3675 C CA . PHE A 1 463 ? -2.932 6.322 -12.505 1.00 75.62 463 PHE A CA 1
ATOM 3676 C C . PHE A 1 463 ? -3.211 7.776 -12.103 1.00 75.62 463 PHE A C 1
ATOM 3678 O O . PHE A 1 463 ? -2.411 8.416 -11.418 1.00 75.62 463 PHE A O 1
ATOM 3685 N N . THR A 1 464 ? -4.328 8.323 -12.580 1.00 68.56 464 THR A N 1
ATOM 3686 C CA . THR A 1 464 ? -4.771 9.671 -12.215 1.00 68.56 464 THR A CA 1
ATOM 3687 C C . THR A 1 464 ? -5.196 9.673 -10.764 1.00 68.56 464 THR A C 1
ATOM 3689 O O . THR A 1 464 ? -6.069 8.905 -10.377 1.00 68.56 464 THR A O 1
ATOM 3692 N N . ILE A 1 465 ? -4.616 10.576 -9.982 1.00 65.75 465 ILE A N 1
ATOM 3693 C CA . ILE A 1 465 ? -5.022 10.774 -8.595 1.00 65.75 465 ILE A CA 1
ATOM 3694 C C . ILE A 1 465 ? -6.162 11.782 -8.591 1.00 65.75 465 ILE A C 1
ATOM 3696 O O . ILE A 1 465 ? -5.951 12.979 -8.811 1.00 65.75 465 ILE A O 1
ATOM 3700 N N . GLY A 1 466 ? -7.371 11.282 -8.364 1.00 58.50 466 GLY A N 1
ATOM 3701 C CA . GLY A 1 466 ? -8.507 12.109 -7.994 1.00 58.50 466 GLY A CA 1
ATOM 3702 C C . GLY A 1 466 ? -8.488 12.350 -6.490 1.00 58.50 466 GLY A C 1
ATOM 3703 O O . GLY A 1 466 ? -8.220 11.440 -5.715 1.00 58.50 466 GLY A O 1
ATOM 3704 N N . LEU A 1 467 ? -8.787 13.569 -6.048 1.00 56.69 467 LEU A N 1
ATOM 3705 C CA . LEU A 1 467 ? -9.197 13.742 -4.658 1.00 56.69 467 LEU A CA 1
ATOM 3706 C C . LEU A 1 467 ? -10.605 13.178 -4.539 1.00 56.69 467 LEU A C 1
ATOM 3708 O O . LEU A 1 467 ? -11.539 13.746 -5.105 1.00 56.69 467 LEU A O 1
ATOM 3712 N N . ASN A 1 468 ? -10.750 12.049 -3.849 1.00 56.03 468 ASN A N 1
ATOM 3713 C CA . ASN A 1 468 ? -12.070 11.534 -3.534 1.00 56.03 468 ASN A CA 1
ATOM 3714 C C . ASN A 1 468 ? -12.801 12.570 -2.651 1.00 56.03 468 ASN A C 1
ATOM 3716 O O . ASN A 1 468 ? -12.267 12.949 -1.604 1.00 56.03 468 ASN A O 1
ATOM 3720 N N . PRO A 1 469 ? -13.991 13.059 -3.050 1.00 46.81 469 PRO A N 1
ATOM 3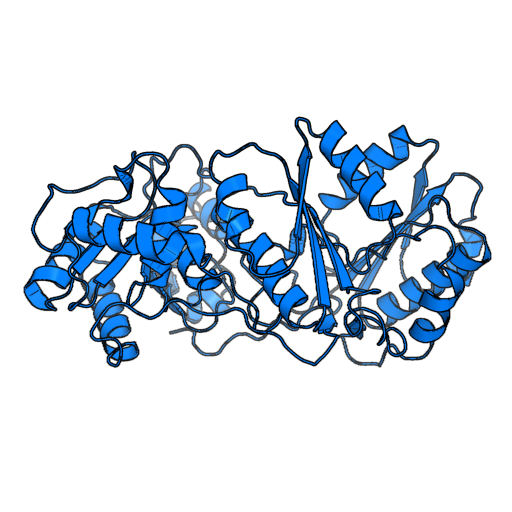721 C CA . PRO A 1 469 ? -14.728 14.075 -2.301 1.00 46.81 469 PRO A CA 1
ATOM 3722 C C . PRO A 1 469 ? -15.216 13.621 -0.915 1.00 46.81 469 PRO A C 1
ATOM 3724 O O . PRO A 1 469 ? -15.725 14.452 -0.173 1.00 46.81 469 PRO A O 1
ATOM 3727 N N . THR A 1 470 ? -15.065 12.350 -0.521 1.00 51.12 470 THR A N 1
ATOM 3728 C CA . THR A 1 470 ? -15.475 11.839 0.805 1.00 51.12 470 THR A CA 1
ATOM 3729 C C . THR A 1 470 ? -14.547 12.228 1.967 1.00 51.12 470 THR A C 1
ATOM 3731 O O . THR A 1 470 ? -14.501 11.538 2.985 1.00 51.12 470 THR A O 1
ATOM 3734 N N . PHE A 1 471 ? -13.819 13.339 1.858 1.00 49.34 471 PHE A N 1
ATOM 3735 C CA . PHE A 1 471 ? -13.114 13.929 2.995 1.00 49.34 471 PHE A CA 1
ATOM 3736 C C . PHE A 1 471 ? -14.143 14.634 3.897 1.00 49.34 471 PHE A C 1
ATOM 3738 O O . PHE A 1 471 ? -14.703 15.652 3.497 1.00 49.34 471 PHE A O 1
ATOM 3745 N N . ILE A 1 472 ? -14.442 14.053 5.067 1.00 44.16 472 ILE A N 1
ATOM 3746 C CA . ILE A 1 472 ? -15.385 14.602 6.064 1.00 44.16 472 ILE A CA 1
ATOM 3747 C C . ILE A 1 472 ? -14.706 15.692 6.901 1.00 44.16 472 ILE A C 1
ATOM 3749 O O . ILE A 1 472 ? -13.530 15.503 7.301 1.00 44.16 472 ILE A O 1
#

Radius of gyration: 23.76 Å; chains: 1; bounding box: 58×55×64 Å

Foldseek 3Di:
DLQPLQLNDQVNDAEEEQEPEPDDPLLNLLSLLLVQLLNVLGNGHEYEYEYEPPRDDPVRSVVRHVHHYHYHYDPDPLSQLVVVLVCLVDLHFFYAFADAPPPRPQQRPQQSPDQDSHSWGKPPGPPVLVALADQVRDQEEEQEQPDLDLLLNLLLLLLVQLQNQQGNGHEYEYQYEPPDPCNVVQNLQRAHHYHYHYAPDSSSSSVVVVVVSNNGHSGYDRSNNSGQAARPLSHDGFGFQPPVCQVVLVVVCVVLQDDQQAAEEEEEEAACPDPSDDNFCLQHDDVVLRQVVQCCCCVVVVHAYEYDDALPDDDDDDDHRYGYQNVPPPCPSSLLSCLLFHLAYEYTPDSSQSSCQRQVGQYEYFCQQARGPGPRYAYWHWWKAAQVRDTATFVRCVVVVRSHRVNVRVCVPVPNNIDTHGDGSVRSSVSVVVSCVVSVVCGGTDDIDDGHHHHNSIDMPPRDDDDDPNRD

pLDDT: mean 88.38, std 11.22, range [44.16, 98.88]